Protein AF-A0A9P1FJ14-F1 (afdb_monomer_lite)

pLDDT: mean 71.26, std 22.8, range [22.22, 98.0]

Structure (mmCIF, N/CA/C/O backbone):
data_AF-A0A9P1FJ14-F1
#
_entry.id   AF-A0A9P1FJ14-F1
#
loop_
_atom_site.group_PDB
_atom_site.id
_atom_site.type_symbol
_atom_site.label_atom_id
_atom_site.label_alt_id
_atom_site.label_comp_id
_atom_site.label_asym_id
_atom_site.label_entity_id
_atom_site.label_seq_id
_atom_site.pdbx_PDB_ins_code
_atom_site.Cartn_x
_atom_site.Cartn_y
_atom_site.Cartn_z
_atom_site.occupancy
_atom_site.B_iso_or_equiv
_atom_site.auth_seq_id
_atom_site.auth_comp_id
_atom_site.auth_asym_id
_atom_site.auth_atom_id
_atom_site.pdbx_PDB_model_num
ATOM 1 N N . MET A 1 1 ? 38.490 -4.765 -17.822 1.00 54.06 1 MET A N 1
ATOM 2 C CA . MET A 1 1 ? 37.771 -3.515 -18.148 1.00 54.06 1 MET A CA 1
ATOM 3 C C . MET A 1 1 ? 37.723 -2.659 -16.904 1.00 54.06 1 MET A C 1
ATOM 5 O O . MET A 1 1 ? 37.524 -3.203 -15.826 1.00 54.06 1 MET A O 1
ATOM 9 N N . ASP A 1 2 ? 37.954 -1.362 -17.063 1.00 60.44 2 ASP A N 1
ATOM 10 C CA . ASP A 1 2 ? 37.861 -0.385 -15.982 1.00 60.44 2 ASP A CA 1
ATOM 11 C C . ASP A 1 2 ? 36.390 -0.276 -15.537 1.00 60.44 2 ASP A C 1
ATOM 13 O O . ASP A 1 2 ? 35.556 0.260 -16.272 1.00 60.44 2 ASP A O 1
ATOM 17 N N . LYS A 1 3 ? 36.041 -0.901 -14.400 1.00 61.97 3 LYS A N 1
ATOM 18 C CA . LYS A 1 3 ? 34.646 -1.061 -13.936 1.00 61.97 3 LYS A CA 1
ATOM 19 C C . LYS A 1 3 ? 33.966 0.291 -13.679 1.00 61.97 3 LYS A C 1
ATOM 21 O O . LYS A 1 3 ? 32.752 0.405 -13.834 1.00 61.97 3 LYS A O 1
ATOM 26 N N . GLU A 1 4 ? 34.743 1.335 -13.384 1.00 57.97 4 GLU A N 1
ATOM 27 C CA . GLU A 1 4 ? 34.231 2.681 -13.104 1.00 57.97 4 GLU A CA 1
ATOM 28 C C . GLU A 1 4 ? 33.705 3.414 -14.351 1.00 57.97 4 GLU A C 1
ATOM 30 O O . GLU A 1 4 ? 32.850 4.297 -14.240 1.00 57.97 4 GLU A O 1
ATOM 35 N N . ALA A 1 5 ? 34.132 3.013 -15.553 1.00 65.38 5 ALA A N 1
ATOM 36 C CA . ALA A 1 5 ? 33.754 3.681 -16.799 1.00 65.38 5 ALA A CA 1
ATOM 37 C C . ALA A 1 5 ? 32.438 3.170 -17.421 1.00 65.38 5 ALA A C 1
ATOM 39 O O . ALA A 1 5 ? 31.947 3.767 -18.381 1.00 65.38 5 ALA A O 1
ATOM 40 N N . GLY A 1 6 ? 31.849 2.084 -16.905 1.00 72.62 6 GLY A N 1
ATOM 41 C CA . GLY A 1 6 ? 30.822 1.320 -17.623 1.00 72.62 6 GLY A CA 1
ATOM 42 C C . GLY A 1 6 ? 29.562 2.104 -18.000 1.00 72.62 6 GLY A C 1
ATOM 43 O O . GLY A 1 6 ? 29.154 2.105 -19.160 1.00 72.62 6 GLY A O 1
ATOM 44 N N . ALA A 1 7 ? 28.974 2.852 -17.060 1.00 72.62 7 ALA A N 1
ATOM 45 C CA . ALA A 1 7 ? 27.770 3.651 -17.340 1.00 72.62 7 ALA A CA 1
ATOM 46 C C . ALA A 1 7 ? 28.057 4.761 -18.350 1.00 72.62 7 ALA A C 1
ATOM 48 O O . ALA A 1 7 ? 27.198 5.167 -19.125 1.00 72.62 7 ALA A O 1
ATOM 49 N N . ALA A 1 8 ? 29.285 5.257 -18.331 1.00 74.00 8 ALA A N 1
ATOM 50 C CA . ALA A 1 8 ? 29.679 6.376 -19.142 1.00 74.00 8 ALA A CA 1
ATOM 51 C C . ALA A 1 8 ? 30.173 5.953 -20.539 1.00 74.00 8 ALA A C 1
ATOM 53 O O . ALA A 1 8 ? 30.169 6.772 -21.450 1.00 74.00 8 ALA A O 1
ATOM 54 N N . LEU A 1 9 ? 30.475 4.667 -20.761 1.00 77.19 9 LEU A N 1
ATOM 55 C CA . LEU A 1 9 ? 30.624 4.098 -22.105 1.00 77.19 9 LEU A CA 1
ATOM 56 C C . LEU A 1 9 ? 29.300 4.088 -22.869 1.00 77.19 9 LEU A C 1
ATOM 58 O O . LEU A 1 9 ? 29.304 4.375 -24.064 1.00 77.19 9 LEU A O 1
ATOM 62 N N . LEU A 1 10 ? 28.166 3.879 -22.186 1.00 80.00 10 LEU A N 1
ATOM 63 C CA . LEU A 1 10 ? 26.845 4.057 -22.804 1.00 80.00 10 LEU A CA 1
ATOM 64 C C . LEU A 1 10 ? 26.676 5.463 -23.371 1.00 80.00 10 LEU A C 1
ATOM 66 O O . LEU A 1 10 ? 25.944 5.625 -24.342 1.00 80.00 10 LEU A O 1
ATOM 70 N N . LEU A 1 11 ? 27.397 6.452 -22.814 1.00 75.94 11 LEU A N 1
ATOM 71 C CA . LEU A 1 11 ? 27.371 7.828 -23.300 1.00 75.94 11 LEU A CA 1
ATOM 72 C C . LEU A 1 11 ? 27.997 8.023 -24.687 1.00 75.94 11 LEU A C 1
ATOM 74 O O . LEU A 1 11 ? 27.897 9.094 -25.277 1.00 75.94 11 LEU A O 1
ATOM 78 N N . THR A 1 12 ? 28.679 7.003 -25.197 1.00 78.44 12 THR A N 1
ATOM 79 C CA . THR A 1 12 ? 29.392 7.075 -26.472 1.00 78.44 12 THR A CA 1
ATOM 80 C C . THR A 1 12 ? 28.604 6.479 -27.635 1.00 78.44 12 THR A C 1
ATOM 82 O O . THR A 1 12 ? 29.040 6.639 -28.775 1.00 78.44 12 THR A O 1
ATOM 85 N N . ALA A 1 13 ? 27.460 5.842 -27.357 1.00 83.25 13 ALA A N 1
ATOM 86 C CA . ALA A 1 13 ? 26.622 5.204 -28.361 1.00 83.25 13 ALA A CA 1
ATOM 87 C C . ALA A 1 13 ? 26.043 6.219 -29.356 1.00 83.25 13 ALA A C 1
ATOM 89 O O . ALA A 1 13 ? 25.549 7.281 -28.973 1.00 83.25 13 ALA A O 1
ATOM 90 N N . THR A 1 14 ? 26.075 5.869 -30.637 1.00 79.94 14 THR A N 1
ATOM 91 C CA . THR A 1 14 ? 25.553 6.678 -31.749 1.00 79.94 14 THR A CA 1
ATOM 92 C C . THR A 1 14 ? 24.224 6.155 -32.288 1.00 79.94 14 THR A C 1
ATOM 94 O O . THR A 1 14 ? 23.465 6.905 -32.903 1.00 79.94 14 THR A O 1
ATOM 97 N N . SER A 1 15 ? 23.908 4.891 -32.006 1.00 84.44 15 SER A N 1
ATOM 98 C CA . SER A 1 15 ? 22.649 4.238 -32.353 1.00 84.44 15 SER A CA 1
ATOM 99 C C . SER A 1 15 ? 22.060 3.498 -31.151 1.00 84.44 15 SER A C 1
ATOM 101 O O . SER A 1 15 ? 22.728 3.270 -30.138 1.00 84.44 15 SER A O 1
ATOM 103 N N . LEU A 1 16 ? 20.786 3.117 -31.261 1.00 84.06 16 LEU A N 1
ATOM 104 C CA . LEU A 1 16 ? 20.124 2.317 -30.234 1.00 84.06 16 LEU A CA 1
ATOM 105 C C . LEU A 1 16 ? 20.723 0.904 -30.136 1.00 84.06 16 LEU A C 1
ATOM 107 O O . LEU A 1 16 ? 20.847 0.386 -29.029 1.00 84.06 16 LEU A O 1
ATOM 111 N N . ASP A 1 17 ? 21.146 0.320 -31.261 1.00 85.88 17 ASP A N 1
ATOM 112 C CA . ASP A 1 17 ? 21.812 -0.988 -31.291 1.00 85.88 17 ASP A CA 1
ATOM 113 C C . ASP A 1 17 ? 23.179 -0.936 -30.602 1.00 85.88 17 ASP A C 1
ATOM 115 O O . ASP A 1 17 ? 23.444 -1.736 -29.710 1.00 85.88 17 ASP A O 1
ATOM 119 N N . GLU A 1 18 ? 23.999 0.079 -30.898 1.00 87.81 18 GLU A N 1
ATOM 120 C CA . GLU A 1 18 ? 25.284 0.274 -30.212 1.00 87.81 18 GLU A CA 1
ATOM 121 C C . GLU A 1 18 ? 25.072 0.500 -28.705 1.00 87.81 18 GLU A C 1
ATOM 123 O O . GLU A 1 18 ? 25.799 -0.041 -27.872 1.00 87.81 18 GLU A O 1
ATOM 128 N N . CYS A 1 19 ? 24.037 1.260 -28.328 1.00 88.44 19 CYS A N 1
ATOM 129 C CA . CYS A 1 19 ? 23.684 1.478 -26.927 1.00 88.44 19 CYS A CA 1
ATOM 130 C C . CYS A 1 19 ? 23.280 0.169 -26.232 1.00 88.44 19 CYS A C 1
ATOM 132 O O . CYS A 1 19 ? 23.684 -0.073 -25.092 1.00 88.44 19 CYS A O 1
ATOM 134 N N . LYS A 1 20 ? 22.512 -0.685 -26.916 1.00 89.69 20 LYS A N 1
ATOM 135 C CA . LYS A 1 20 ? 22.083 -2.000 -26.427 1.00 89.69 20 LYS A CA 1
ATOM 136 C C . LYS A 1 20 ? 23.267 -2.952 -26.255 1.00 89.69 20 LYS A C 1
ATOM 138 O O . LYS A 1 20 ? 23.355 -3.609 -25.218 1.00 89.69 20 LYS A O 1
ATOM 143 N N . ASP A 1 21 ? 24.188 -2.987 -27.211 1.00 90.06 21 ASP A N 1
ATOM 144 C CA . ASP A 1 21 ? 25.384 -3.833 -27.151 1.00 90.06 21 ASP A CA 1
ATOM 145 C C . ASP A 1 21 ? 26.303 -3.411 -26.003 1.00 90.06 21 ASP A C 1
ATOM 147 O O . ASP A 1 21 ? 26.736 -4.240 -25.196 1.00 90.06 21 ASP A O 1
ATOM 151 N N . LEU A 1 22 ? 26.542 -2.103 -25.866 1.00 90.81 22 LEU A N 1
ATOM 152 C CA . LEU A 1 22 ? 27.295 -1.548 -24.745 1.00 90.81 22 LEU A CA 1
ATOM 153 C C . LEU A 1 22 ? 26.594 -1.831 -23.413 1.00 90.81 22 LEU A C 1
ATOM 155 O O . LEU A 1 22 ? 27.258 -2.201 -22.443 1.00 90.81 22 LEU A O 1
ATOM 159 N N . PHE A 1 23 ? 25.263 -1.722 -23.355 1.00 93.19 23 PHE A N 1
ATOM 160 C CA . PHE A 1 23 ? 24.495 -2.088 -22.166 1.00 93.19 23 PHE A CA 1
ATOM 161 C C . PHE A 1 23 ? 24.713 -3.548 -21.811 1.00 93.19 23 PHE A C 1
ATOM 163 O O . PHE A 1 23 ? 25.059 -3.835 -20.669 1.00 93.19 23 PHE A O 1
ATOM 170 N N . GLN A 1 24 ? 24.583 -4.459 -22.772 1.00 93.75 24 GLN A N 1
ATOM 171 C CA . GLN A 1 24 ? 24.757 -5.881 -22.524 1.00 93.75 24 GLN A CA 1
ATOM 172 C C . GLN A 1 24 ? 26.157 -6.194 -21.990 1.00 93.75 24 GLN A C 1
ATOM 174 O O . GLN A 1 24 ? 26.279 -6.885 -20.977 1.00 93.75 24 GLN A O 1
ATOM 179 N N . GLN A 1 25 ? 27.202 -5.642 -22.609 1.00 92.38 25 GLN A N 1
ATOM 180 C CA . GLN A 1 25 ? 28.585 -5.831 -22.164 1.00 92.38 25 GLN A CA 1
ATOM 181 C C . GLN A 1 25 ? 28.800 -5.322 -20.731 1.00 92.38 25 GLN A C 1
ATOM 183 O O . GLN A 1 25 ? 29.329 -6.048 -19.885 1.00 92.38 25 GLN A O 1
ATOM 188 N N . GLN A 1 26 ? 28.361 -4.096 -20.434 1.00 92.88 26 GLN A N 1
ATOM 189 C CA . GLN A 1 26 ? 28.590 -3.466 -19.130 1.00 92.88 26 GLN A CA 1
ATOM 190 C C . GLN A 1 26 ? 27.723 -4.073 -18.026 1.00 92.88 26 GLN A C 1
ATOM 192 O O . GLN A 1 26 ? 28.200 -4.303 -16.916 1.00 92.88 26 GLN A O 1
ATOM 197 N N . ALA A 1 27 ? 26.465 -4.385 -18.322 1.00 91.50 27 ALA A N 1
ATOM 198 C CA . ALA A 1 27 ? 25.549 -5.005 -17.377 1.00 91.50 27 ALA A CA 1
ATOM 199 C C . ALA A 1 27 ? 25.991 -6.437 -17.034 1.00 91.50 27 ALA A C 1
ATOM 201 O O . ALA A 1 27 ? 25.947 -6.810 -15.866 1.00 91.50 27 ALA A O 1
ATOM 202 N N . CYS A 1 28 ? 26.511 -7.214 -17.994 1.00 93.81 28 CYS A N 1
ATOM 203 C CA . CYS A 1 28 ? 27.106 -8.522 -17.692 1.00 93.81 28 CYS A CA 1
ATOM 204 C C . CYS A 1 28 ? 28.346 -8.393 -16.799 1.00 93.81 28 CYS A C 1
ATOM 206 O O . CYS A 1 28 ? 28.473 -9.128 -15.825 1.00 93.81 28 CYS A O 1
ATOM 208 N N . ALA A 1 29 ? 29.239 -7.443 -17.098 1.00 91.56 29 ALA A N 1
ATOM 209 C CA . ALA A 1 29 ? 30.481 -7.246 -16.347 1.00 91.56 29 ALA A CA 1
ATOM 210 C C . ALA A 1 29 ? 30.267 -6.715 -14.916 1.00 91.56 29 ALA A C 1
ATOM 212 O O . ALA A 1 29 ? 31.117 -6.921 -14.050 1.00 91.56 29 ALA A O 1
ATOM 213 N N . THR A 1 30 ? 29.153 -6.019 -14.670 1.00 90.62 30 THR A N 1
ATOM 214 C CA . THR A 1 30 ? 28.810 -5.413 -13.368 1.00 90.62 30 THR A CA 1
ATOM 215 C C . THR A 1 30 ? 27.768 -6.209 -12.581 1.00 90.62 30 THR A C 1
ATOM 217 O O . THR A 1 30 ? 27.446 -5.844 -11.452 1.00 90.62 30 THR A O 1
ATOM 220 N N . HIS A 1 31 ? 27.242 -7.304 -13.134 1.00 91.94 31 HIS A N 1
ATOM 221 C CA . HIS A 1 31 ? 26.274 -8.138 -12.431 1.00 91.94 31 HIS A CA 1
ATOM 222 C C . HIS A 1 31 ? 26.913 -8.811 -11.197 1.00 91.94 31 HIS A C 1
ATOM 224 O O . HIS A 1 31 ? 28.071 -9.238 -11.270 1.00 91.94 31 HIS A O 1
ATOM 230 N N . PRO A 1 32 ? 26.179 -8.984 -10.078 1.00 88.69 32 PRO A N 1
ATOM 231 C CA . PRO A 1 32 ? 26.709 -9.631 -8.874 1.00 88.69 32 PRO A CA 1
ATOM 232 C C . PRO A 1 32 ? 27.330 -11.015 -9.099 1.00 88.69 32 PRO A C 1
ATOM 234 O O . PRO A 1 32 ? 28.379 -11.319 -8.539 1.00 88.69 32 PRO A O 1
ATOM 237 N N . THR A 1 33 ? 26.750 -11.833 -9.980 1.00 87.31 33 THR A N 1
ATOM 238 C CA . THR A 1 33 ? 27.289 -13.171 -10.305 1.00 87.31 33 THR A CA 1
ATOM 239 C C . THR A 1 33 ? 28.608 -13.128 -11.089 1.00 87.31 33 THR A C 1
ATOM 241 O O . THR A 1 33 ? 29.298 -14.138 -11.167 1.00 87.31 33 THR A O 1
ATOM 244 N N . ALA A 1 34 ? 28.979 -11.974 -11.654 1.00 87.94 34 ALA A N 1
ATOM 245 C CA . ALA A 1 34 ? 30.259 -11.733 -12.322 1.00 87.94 34 ALA A CA 1
ATOM 246 C C . ALA A 1 34 ? 31.255 -10.957 -11.431 1.00 87.94 34 ALA A C 1
ATOM 248 O O . ALA A 1 34 ? 32.285 -10.477 -11.909 1.00 87.94 34 ALA A O 1
ATOM 249 N N . GLY A 1 35 ? 30.957 -10.803 -10.133 1.00 88.69 35 GLY A N 1
ATOM 250 C CA . GLY A 1 35 ? 31.804 -10.076 -9.183 1.00 88.69 35 GLY A CA 1
ATOM 251 C C . GLY A 1 35 ? 31.692 -8.549 -9.273 1.00 88.69 35 GLY A C 1
ATOM 252 O O . GLY A 1 35 ? 32.639 -7.843 -8.911 1.00 88.69 35 GLY A O 1
ATOM 253 N N . GLY A 1 36 ? 30.587 -8.023 -9.808 1.00 89.69 36 GLY A N 1
ATOM 254 C CA . GLY A 1 36 ? 30.193 -6.621 -9.638 1.00 89.69 36 GLY A CA 1
ATOM 255 C C . GLY A 1 36 ? 29.287 -6.418 -8.420 1.00 89.69 36 GLY A C 1
ATOM 256 O O . GLY A 1 36 ? 28.959 -7.358 -7.697 1.00 89.69 36 GLY A O 1
ATOM 257 N N . THR A 1 37 ? 28.869 -5.182 -8.176 1.00 87.56 37 THR A N 1
ATOM 258 C CA . THR A 1 37 ? 27.931 -4.832 -7.101 1.00 87.56 37 THR A CA 1
ATOM 259 C C . THR A 1 37 ? 26.535 -4.546 -7.652 1.00 87.56 37 THR A C 1
ATOM 261 O O . THR A 1 37 ? 26.361 -4.065 -8.773 1.00 87.56 37 THR A O 1
ATOM 264 N N . LEU A 1 38 ? 25.503 -4.761 -6.830 1.00 84.00 38 LEU A N 1
ATOM 265 C CA . LEU A 1 38 ? 24.125 -4.409 -7.194 1.00 84.00 38 LEU A CA 1
ATOM 266 C C . LEU A 1 38 ? 23.977 -2.909 -7.515 1.00 84.00 38 LEU A C 1
ATOM 268 O O . LEU A 1 38 ? 23.179 -2.525 -8.368 1.00 84.00 38 LEU A O 1
ATOM 272 N N . GLN A 1 39 ? 24.759 -2.055 -6.849 1.00 84.00 39 GLN A N 1
ATOM 273 C CA . GLN A 1 39 ? 24.765 -0.615 -7.090 1.00 84.00 39 GLN A CA 1
ATOM 274 C C . GLN A 1 39 ? 25.317 -0.265 -8.479 1.00 84.00 39 GLN A C 1
ATOM 276 O O . GLN A 1 39 ? 24.713 0.554 -9.175 1.00 84.00 39 GLN A O 1
ATOM 281 N N . GLU A 1 40 ? 26.426 -0.883 -8.896 1.00 84.31 40 GLU A N 1
ATOM 282 C CA . GLU A 1 40 ? 26.988 -0.703 -10.240 1.00 84.31 40 GLU A CA 1
ATOM 283 C C . GLU A 1 40 ? 26.003 -1.180 -11.307 1.00 84.31 40 GLU A C 1
ATOM 285 O O . GLU A 1 40 ? 25.689 -0.428 -12.229 1.00 84.31 40 GLU A O 1
ATOM 290 N N . PHE A 1 41 ? 25.437 -2.376 -11.132 1.00 87.38 41 PHE A N 1
ATOM 291 C CA . PHE A 1 41 ? 24.450 -2.932 -12.052 1.00 87.38 41 PHE A CA 1
ATOM 292 C C . PHE A 1 41 ? 23.224 -2.015 -12.218 1.00 87.38 41 PHE A C 1
ATOM 294 O O . PHE A 1 41 ? 22.830 -1.666 -13.334 1.00 87.38 41 PHE A O 1
ATOM 301 N N . ASN A 1 42 ? 22.649 -1.553 -11.102 1.00 84.12 42 ASN A N 1
ATOM 302 C CA . ASN A 1 42 ? 21.503 -0.642 -11.112 1.00 84.12 42 ASN A CA 1
ATOM 303 C C . ASN A 1 42 ? 21.834 0.711 -11.747 1.00 84.12 42 ASN A C 1
ATOM 305 O O . ASN A 1 42 ? 20.972 1.322 -12.379 1.00 84.12 42 ASN A O 1
ATOM 309 N N . MET A 1 43 ? 23.068 1.193 -11.603 1.00 83.06 43 MET A N 1
ATOM 310 C CA . MET A 1 43 ? 23.512 2.407 -12.276 1.00 83.06 43 MET A CA 1
ATOM 311 C C . MET A 1 43 ? 23.518 2.227 -13.799 1.00 83.06 43 MET A C 1
ATOM 313 O O . MET A 1 43 ? 22.920 3.055 -14.483 1.00 83.06 43 MET A O 1
ATOM 317 N N . ILE A 1 44 ? 24.117 1.148 -14.324 1.00 86.81 44 ILE A N 1
ATOM 318 C CA . ILE A 1 44 ? 24.113 0.834 -15.768 1.00 86.81 44 ILE A CA 1
ATOM 319 C C . ILE A 1 44 ? 22.681 0.801 -16.308 1.00 86.81 44 ILE A C 1
ATOM 321 O O . ILE A 1 44 ? 22.364 1.419 -17.324 1.00 86.81 44 ILE A O 1
ATOM 325 N N . LEU A 1 45 ? 21.803 0.113 -15.587 1.00 87.12 45 LEU A N 1
ATOM 326 C CA . LEU A 1 45 ? 20.404 -0.080 -15.940 1.00 87.12 45 LEU A CA 1
ATOM 327 C C . LEU A 1 45 ? 19.601 1.230 -15.938 1.00 87.12 45 LEU A C 1
ATOM 329 O O . LEU A 1 45 ? 18.831 1.481 -16.867 1.00 87.12 45 LEU A O 1
ATOM 333 N N . ASN A 1 46 ? 19.809 2.097 -14.945 1.00 84.06 46 ASN A N 1
ATOM 334 C CA . ASN A 1 46 ? 19.167 3.411 -14.901 1.00 84.06 46 ASN A CA 1
ATOM 335 C C . ASN A 1 46 ? 19.680 4.328 -16.016 1.00 84.06 46 ASN A C 1
ATOM 337 O O . ASN A 1 46 ? 18.872 4.981 -16.677 1.00 84.06 46 ASN A O 1
ATOM 341 N N . THR A 1 47 ? 20.994 4.346 -16.264 1.00 84.00 47 THR A N 1
ATOM 342 C CA . THR A 1 47 ? 21.582 5.114 -17.367 1.00 84.00 47 THR A CA 1
ATOM 343 C C . THR A 1 47 ? 21.007 4.652 -18.701 1.00 84.00 47 THR A C 1
ATOM 345 O O . THR A 1 47 ? 20.466 5.473 -19.436 1.00 84.00 47 THR A O 1
ATOM 348 N N . PHE A 1 48 ? 21.017 3.349 -18.984 1.00 89.94 48 PHE A N 1
ATOM 349 C CA . PHE A 1 48 ? 20.464 2.797 -20.221 1.00 89.94 48 PHE A CA 1
ATOM 350 C C . PHE A 1 48 ? 18.972 3.118 -20.401 1.00 89.94 48 PHE A C 1
ATOM 352 O O . PHE A 1 48 ? 18.559 3.561 -21.472 1.00 89.94 48 PHE A O 1
ATOM 359 N N . SER A 1 49 ? 18.168 2.985 -19.341 1.00 87.25 49 SER A N 1
ATOM 360 C CA . SER A 1 49 ? 16.746 3.358 -19.351 1.00 87.25 49 SER A CA 1
ATOM 361 C C . SER A 1 49 ? 16.532 4.837 -19.693 1.00 87.25 49 SER A C 1
ATOM 363 O O . SER A 1 49 ? 15.644 5.166 -20.481 1.00 87.25 49 SER A O 1
ATOM 365 N N . SER A 1 50 ? 17.338 5.744 -19.137 1.00 82.25 50 SER A N 1
ATOM 366 C CA . SER A 1 50 ? 17.265 7.174 -19.468 1.00 82.25 50 SER A CA 1
ATOM 367 C C . SER A 1 50 ? 17.588 7.446 -20.939 1.00 82.25 50 SER A C 1
ATOM 369 O O . SER A 1 50 ? 16.875 8.219 -21.577 1.00 82.25 50 SER A O 1
ATOM 371 N N . LEU A 1 51 ? 18.591 6.764 -21.499 1.00 83.38 51 LEU A N 1
ATOM 372 C CA . LEU A 1 51 ? 18.963 6.900 -22.912 1.00 83.38 51 LEU A CA 1
ATOM 373 C C . LEU A 1 51 ? 17.886 6.386 -23.855 1.00 83.38 51 LEU A C 1
ATOM 375 O O . LEU A 1 51 ? 17.544 7.065 -24.823 1.00 83.38 51 LEU A O 1
ATOM 379 N N . CYS A 1 52 ? 17.293 5.237 -23.535 1.00 85.75 52 CYS A N 1
ATOM 380 C CA . CYS A 1 52 ? 16.183 4.691 -24.306 1.00 85.75 52 CYS A CA 1
ATOM 381 C C . CYS A 1 52 ? 14.981 5.646 -24.307 1.00 85.75 52 CYS A C 1
ATOM 383 O O . CYS A 1 52 ? 14.351 5.831 -25.346 1.00 85.75 52 CYS A O 1
ATOM 385 N N . ASN A 1 53 ? 14.677 6.297 -23.175 1.00 82.56 53 ASN A N 1
ATOM 386 C CA . ASN A 1 53 ? 13.595 7.284 -23.109 1.00 82.56 53 ASN A CA 1
ATOM 387 C C . ASN A 1 53 ? 13.879 8.501 -23.999 1.00 82.56 53 ASN A C 1
ATOM 389 O O . ASN A 1 53 ? 12.992 8.906 -24.744 1.00 82.56 53 ASN A O 1
ATOM 393 N N . GLY A 1 54 ? 15.100 9.045 -23.957 1.00 77.56 54 GLY A N 1
ATOM 394 C CA . GLY A 1 54 ? 15.497 10.167 -24.815 1.00 77.56 54 GLY A CA 1
ATOM 395 C C . GLY A 1 54 ? 15.431 9.819 -26.304 1.00 77.56 54 GLY A C 1
ATOM 396 O O . GLY A 1 54 ? 14.884 10.588 -27.096 1.00 77.56 54 GLY A O 1
ATOM 397 N N . PHE A 1 55 ? 15.903 8.622 -26.673 1.00 81.38 55 PHE A N 1
ATOM 398 C CA . PHE A 1 55 ? 15.802 8.107 -28.040 1.00 81.38 55 PHE A CA 1
ATOM 399 C C . PHE A 1 55 ? 14.348 8.004 -28.505 1.00 81.38 55 PHE A C 1
ATOM 401 O O . PHE A 1 55 ? 13.997 8.499 -29.576 1.00 81.38 55 PHE A O 1
ATOM 408 N N . ALA A 1 56 ? 13.499 7.399 -27.676 1.00 80.69 56 ALA A N 1
ATOM 409 C CA . ALA A 1 56 ? 12.099 7.173 -27.991 1.00 80.69 56 ALA A CA 1
ATOM 410 C C . ALA A 1 56 ? 11.326 8.481 -28.230 1.00 80.69 56 ALA A C 1
ATOM 412 O O . ALA A 1 56 ? 10.472 8.522 -29.109 1.00 80.69 56 ALA A O 1
ATOM 413 N N . THR A 1 57 ? 11.628 9.549 -27.484 1.00 76.31 57 THR A N 1
ATOM 414 C CA . THR A 1 57 ? 10.943 10.846 -27.624 1.00 76.31 57 THR A CA 1
ATOM 415 C C . THR A 1 57 ? 11.438 11.695 -28.791 1.00 76.31 57 THR A C 1
ATOM 417 O O . THR A 1 57 ? 10.678 12.499 -29.317 1.00 76.31 57 THR A O 1
ATOM 420 N N . ALA A 1 58 ? 12.705 11.562 -29.186 1.00 75.88 58 ALA A N 1
ATOM 421 C CA . ALA A 1 58 ? 13.333 12.475 -30.146 1.00 75.88 58 ALA A CA 1
ATOM 422 C C . ALA A 1 58 ? 13.630 11.841 -31.514 1.00 75.88 58 ALA A C 1
ATOM 424 O O . ALA A 1 58 ? 14.070 12.536 -32.431 1.00 75.88 58 ALA A O 1
ATOM 425 N N . GLY A 1 59 ? 13.478 10.517 -31.643 1.00 69.75 59 GLY A N 1
ATOM 426 C CA . GLY A 1 59 ? 13.895 9.756 -32.828 1.00 69.75 59 GLY A CA 1
ATOM 427 C C . GLY A 1 59 ? 15.412 9.763 -33.073 1.00 69.75 59 GLY A C 1
ATOM 428 O O . GLY A 1 59 ? 15.878 9.306 -34.114 1.00 69.75 59 GLY A O 1
ATOM 429 N N . LYS A 1 60 ? 16.189 10.313 -32.134 1.00 68.50 60 LYS A N 1
ATOM 430 C CA . LYS A 1 60 ? 17.655 10.403 -32.115 1.00 68.50 60 LYS A CA 1
ATOM 431 C C . LYS A 1 60 ? 18.115 10.271 -30.669 1.00 68.50 60 LYS A C 1
ATOM 433 O O . LYS A 1 60 ? 17.358 10.611 -29.764 1.00 68.50 60 LYS A O 1
ATOM 438 N N . LEU A 1 61 ? 19.351 9.821 -30.434 1.00 61.06 61 LEU A N 1
ATOM 439 C CA . LEU A 1 61 ? 19.921 9.790 -29.083 1.00 61.06 61 LEU A CA 1
ATOM 440 C C . LEU A 1 61 ? 19.977 11.218 -28.514 1.00 61.06 61 LEU A C 1
ATOM 442 O O . LEU A 1 61 ? 20.851 12.012 -28.862 1.00 61.06 61 LEU A O 1
ATOM 446 N N . GLN A 1 62 ? 19.009 11.549 -27.661 1.00 63.38 62 GLN A N 1
ATOM 447 C CA . GLN A 1 62 ? 18.958 12.808 -26.933 1.00 63.38 62 GLN A CA 1
ATOM 448 C C . GLN A 1 62 ? 19.288 12.531 -25.469 1.00 63.38 62 GLN A C 1
ATOM 450 O O . GLN A 1 62 ? 18.575 11.814 -24.773 1.00 63.38 62 GLN A O 1
ATOM 455 N N . TRP A 1 63 ? 20.413 13.082 -25.022 1.00 59.59 63 TRP A N 1
ATOM 456 C CA . TRP A 1 63 ? 20.979 12.853 -23.691 1.00 59.59 63 TRP A CA 1
ATOM 457 C C . TRP A 1 63 ? 20.199 13.553 -22.578 1.00 59.59 63 TRP A C 1
ATOM 459 O O . TRP A 1 63 ? 20.274 13.147 -21.420 1.00 59.59 63 TRP A O 1
ATOM 469 N N . LEU A 1 64 ? 19.495 14.631 -22.923 1.00 55.31 64 LEU A N 1
ATOM 470 C CA . LEU A 1 64 ? 19.003 15.617 -21.975 1.00 55.31 64 LEU A CA 1
ATOM 471 C C . LEU A 1 64 ? 17.582 16.048 -22.376 1.00 55.31 64 LEU A C 1
ATOM 473 O O . LEU A 1 64 ? 17.419 16.672 -23.426 1.00 55.31 64 LEU A O 1
ATOM 477 N N . PRO A 1 65 ? 16.535 15.750 -21.582 1.00 54.19 65 PRO A N 1
ATOM 478 C CA . PRO A 1 65 ? 15.314 16.549 -21.651 1.00 54.19 65 PRO A CA 1
ATOM 479 C C . PRO A 1 65 ? 15.651 18.019 -21.340 1.00 54.19 65 PRO A C 1
ATOM 481 O O . PRO A 1 65 ? 16.612 18.286 -20.625 1.00 54.19 65 PRO A O 1
ATOM 484 N N . ASP A 1 66 ? 14.845 18.982 -21.799 1.00 57.47 66 ASP A N 1
ATOM 485 C CA . ASP A 1 66 ? 15.079 20.435 -21.615 1.00 57.47 66 ASP A CA 1
ATOM 486 C C . ASP A 1 66 ? 15.202 20.921 -20.146 1.00 57.47 66 ASP A C 1
ATOM 488 O O . ASP A 1 66 ? 15.399 22.108 -19.893 1.00 57.47 66 ASP A O 1
ATOM 492 N N . ALA A 1 67 ? 15.104 20.028 -19.160 1.00 58.06 67 ALA A N 1
ATOM 493 C CA . ALA A 1 67 ? 15.235 20.327 -17.741 1.00 58.06 67 ALA A CA 1
ATOM 494 C C . ALA A 1 67 ? 16.708 20.399 -17.289 1.00 58.06 67 ALA A C 1
ATOM 496 O O . ALA A 1 67 ? 17.480 19.468 -17.524 1.00 58.06 67 ALA A O 1
ATOM 497 N N . GLU A 1 68 ? 17.077 21.444 -16.535 1.00 62.84 68 GLU A N 1
ATOM 498 C CA . GLU A 1 68 ? 18.427 21.636 -15.963 1.00 62.84 68 GLU A CA 1
ATOM 499 C C . GLU A 1 68 ? 18.917 20.461 -15.090 1.00 62.84 68 GLU A C 1
ATOM 501 O O . GLU A 1 68 ? 20.123 20.219 -14.993 1.00 62.84 68 GLU A O 1
ATOM 506 N N . SER A 1 69 ? 18.002 19.683 -14.498 1.00 54.22 69 SER A N 1
ATOM 507 C CA . SER A 1 69 ? 18.336 18.491 -13.706 1.00 54.22 69 SER A CA 1
ATOM 508 C C . SER A 1 69 ? 19.107 17.445 -14.515 1.00 54.22 69 SER A C 1
ATOM 510 O O . SER A 1 69 ? 20.007 16.794 -13.989 1.00 54.22 69 SER A O 1
ATOM 512 N N . SER A 1 70 ? 18.818 17.337 -15.812 1.00 67.38 70 SER A N 1
ATOM 513 C CA . SER A 1 70 ? 19.447 16.354 -16.692 1.00 67.38 70 SER A CA 1
ATOM 514 C C . SER A 1 70 ? 20.937 16.644 -16.928 1.00 67.38 70 SER A C 1
ATOM 516 O O . SER A 1 70 ? 21.753 15.723 -16.985 1.00 67.38 70 SER A O 1
ATOM 518 N N . VAL A 1 71 ? 21.330 17.924 -16.986 1.00 75.81 71 VAL A N 1
ATOM 519 C CA . VAL A 1 71 ? 22.726 18.333 -17.237 1.00 75.81 71 VAL A CA 1
ATOM 520 C C . VAL A 1 71 ? 23.614 17.994 -16.041 1.00 75.81 71 VAL A C 1
ATOM 522 O O . VAL A 1 71 ? 24.774 17.615 -16.208 1.00 75.81 71 VAL A O 1
ATOM 525 N N . THR A 1 72 ? 23.068 18.081 -14.827 1.00 76.00 72 THR A N 1
ATOM 526 C CA . THR A 1 72 ? 23.790 17.707 -13.604 1.00 76.00 72 THR A CA 1
ATOM 527 C C . THR A 1 72 ? 24.043 16.200 -13.542 1.00 76.00 72 THR A C 1
ATOM 529 O O . THR A 1 72 ? 25.151 15.791 -13.189 1.00 76.00 72 THR A O 1
ATOM 532 N N . ASP A 1 73 ? 23.077 15.382 -13.960 1.00 69.75 73 ASP A N 1
ATOM 533 C CA . ASP A 1 73 ? 23.244 13.927 -14.036 1.00 69.75 73 ASP A CA 1
ATOM 534 C C . ASP A 1 73 ? 24.288 13.537 -15.095 1.00 69.75 73 ASP A C 1
ATOM 536 O O . ASP A 1 73 ? 25.174 12.719 -14.830 1.00 69.75 73 ASP A O 1
ATOM 540 N N . LEU A 1 74 ? 24.271 14.191 -16.263 1.00 77.38 74 LEU A N 1
ATOM 541 C CA . LEU A 1 74 ? 25.291 14.000 -17.298 1.00 77.38 74 LEU A CA 1
ATOM 542 C C . LEU A 1 74 ? 26.690 14.396 -16.804 1.00 77.38 74 LEU A C 1
ATOM 544 O O . LEU A 1 74 ? 27.646 13.652 -17.016 1.00 77.38 74 LEU A O 1
ATOM 548 N N . GLN A 1 75 ? 26.831 15.521 -16.095 1.00 82.75 75 GLN A N 1
ATOM 549 C CA . GLN A 1 75 ? 28.102 15.910 -15.467 1.00 82.75 75 GLN A CA 1
ATOM 550 C C . GLN A 1 75 ? 28.583 14.862 -14.460 1.00 82.75 75 GLN A C 1
ATOM 552 O O . GLN A 1 75 ? 29.771 14.533 -14.439 1.00 82.75 75 GLN A O 1
ATOM 557 N N . ALA A 1 76 ? 27.682 14.337 -13.628 1.00 78.25 76 ALA A N 1
ATOM 558 C CA . ALA A 1 76 ? 28.012 13.311 -12.646 1.00 78.25 76 ALA A CA 1
ATOM 559 C C . ALA A 1 76 ? 28.496 12.015 -13.315 1.00 78.25 76 ALA A C 1
ATOM 561 O O . ALA A 1 76 ? 29.445 11.403 -12.825 1.00 78.25 76 ALA A O 1
ATOM 562 N N . LEU A 1 77 ? 27.902 11.628 -14.448 1.00 73.38 77 LEU A N 1
ATOM 563 C CA . LEU A 1 77 ? 28.341 10.476 -15.240 1.00 73.38 77 LEU A CA 1
ATOM 564 C C . LEU A 1 77 ? 29.684 10.739 -15.940 1.00 73.38 77 LEU A C 1
ATOM 566 O O . LEU A 1 77 ? 30.596 9.921 -15.843 1.00 73.38 77 LEU A O 1
ATOM 570 N N . LEU A 1 78 ? 29.857 11.901 -16.575 1.00 81.12 78 LEU A N 1
ATOM 571 C CA . LEU A 1 78 ? 31.100 12.275 -17.262 1.00 81.12 78 LEU A CA 1
ATOM 572 C C . LEU A 1 78 ? 32.296 12.373 -16.306 1.00 81.12 78 LEU A C 1
ATOM 574 O O . LEU A 1 78 ? 33.419 12.033 -16.686 1.00 81.12 78 LEU A O 1
ATOM 578 N N . ARG A 1 79 ? 32.083 12.798 -15.055 1.00 83.69 79 ARG A N 1
ATOM 579 C CA . ARG A 1 79 ? 33.136 12.853 -14.025 1.00 83.69 79 ARG A CA 1
ATOM 580 C C . ARG A 1 79 ? 33.717 11.482 -13.671 1.00 83.69 79 ARG A C 1
ATOM 582 O O . ARG A 1 79 ? 34.855 11.440 -13.219 1.00 83.69 79 ARG A O 1
ATOM 589 N N . ARG A 1 80 ? 32.987 10.394 -13.928 1.00 73.88 80 ARG A N 1
ATOM 590 C CA . ARG A 1 80 ? 33.450 9.015 -13.699 1.00 73.88 80 ARG A CA 1
ATOM 591 C C . ARG A 1 80 ? 34.332 8.477 -14.826 1.00 73.88 80 ARG A C 1
ATOM 593 O O . ARG A 1 80 ? 34.983 7.460 -14.657 1.00 73.88 80 ARG A O 1
ATOM 600 N N . LEU A 1 81 ? 34.378 9.156 -15.975 1.00 70.69 81 LEU A N 1
ATOM 601 C CA . LEU A 1 81 ? 35.289 8.799 -17.061 1.00 70.69 81 LEU A CA 1
ATOM 602 C C . LEU A 1 81 ? 36.696 9.332 -16.803 1.00 70.69 81 LEU A C 1
ATOM 604 O O . LEU A 1 81 ? 36.863 10.465 -16.328 1.00 70.69 81 LEU A O 1
ATOM 608 N N . SER A 1 82 ? 37.694 8.558 -17.243 1.00 78.12 82 SER A N 1
ATOM 609 C CA . SER A 1 82 ? 39.064 9.047 -17.397 1.00 78.12 82 SER A CA 1
ATOM 610 C C . SER A 1 82 ? 39.088 10.293 -18.296 1.00 78.12 82 SER A C 1
ATOM 612 O O . SER A 1 82 ? 38.224 10.437 -19.167 1.00 78.12 82 SER A O 1
ATOM 614 N N . PRO A 1 83 ? 40.056 11.213 -18.136 1.00 82.06 83 PRO A N 1
ATOM 615 C CA . PRO A 1 83 ? 40.077 12.459 -18.904 1.00 82.06 83 PRO A CA 1
ATOM 616 C C . PRO A 1 83 ? 39.992 12.263 -20.425 1.00 82.06 83 PRO A C 1
ATOM 618 O O . PRO A 1 83 ? 39.291 13.023 -21.091 1.00 82.06 83 PRO A O 1
ATOM 621 N N . LEU A 1 84 ? 40.647 11.228 -20.968 1.00 80.38 84 LEU A N 1
ATOM 622 C CA . LEU A 1 84 ? 40.593 10.895 -22.395 1.00 80.38 84 LEU A CA 1
ATOM 623 C C . LEU A 1 84 ? 39.179 10.464 -22.815 1.00 80.38 84 LEU A C 1
ATOM 625 O O . LEU A 1 84 ? 38.596 11.057 -23.719 1.00 80.38 84 LEU A O 1
ATOM 629 N N . ARG A 1 85 ? 38.585 9.501 -22.099 1.00 74.69 85 ARG A N 1
ATOM 630 C CA . ARG A 1 85 ? 37.230 8.998 -22.378 1.00 74.69 85 ARG A CA 1
ATOM 631 C C . ARG A 1 85 ? 36.160 10.061 -22.176 1.00 74.69 85 ARG A C 1
ATOM 633 O O . ARG A 1 85 ? 35.201 10.122 -22.936 1.00 74.69 85 ARG A O 1
ATOM 640 N N . ARG A 1 86 ? 36.338 10.936 -21.186 1.00 83.56 86 ARG A N 1
ATOM 641 C CA . ARG A 1 86 ? 35.462 12.086 -20.950 1.00 83.56 86 ARG A CA 1
ATOM 642 C C . ARG A 1 86 ? 35.472 13.032 -22.145 1.00 83.56 86 ARG A C 1
ATOM 644 O O . ARG A 1 86 ? 34.407 13.467 -22.566 1.00 83.56 86 ARG A O 1
ATOM 651 N N . ARG A 1 87 ? 36.653 13.341 -22.695 1.00 82.06 87 ARG A N 1
ATOM 652 C CA . ARG A 1 87 ? 36.779 14.181 -23.898 1.00 82.06 87 ARG A CA 1
ATOM 653 C C . ARG A 1 87 ? 36.122 13.522 -25.104 1.00 82.06 87 ARG A C 1
ATOM 655 O O . ARG A 1 87 ? 35.360 14.196 -25.783 1.00 82.06 87 ARG A O 1
ATOM 662 N N . GLU A 1 88 ? 36.356 12.230 -25.327 1.00 79.56 88 GLU A N 1
ATOM 663 C CA . GLU A 1 88 ? 35.695 11.474 -26.402 1.00 79.56 88 GLU A CA 1
ATOM 664 C C . GLU A 1 88 ? 34.166 11.507 -26.262 1.00 79.56 88 GLU A C 1
ATOM 666 O O . GLU A 1 88 ? 33.468 11.832 -27.220 1.00 79.56 88 GLU A O 1
ATOM 671 N N . ALA A 1 89 ? 33.639 11.237 -25.062 1.00 78.50 89 ALA A N 1
ATOM 672 C CA . ALA A 1 89 ? 32.204 11.277 -24.789 1.00 78.50 89 ALA A CA 1
ATOM 673 C C . ALA A 1 89 ? 31.620 12.679 -25.031 1.00 78.50 89 ALA A C 1
ATOM 675 O O . ALA A 1 89 ? 30.604 12.808 -25.707 1.00 78.50 89 ALA A O 1
ATOM 676 N N . ILE A 1 90 ? 32.291 13.738 -24.560 1.00 85.31 90 ILE A N 1
ATOM 677 C CA . ILE A 1 90 ? 31.874 15.128 -24.801 1.00 85.31 90 ILE A CA 1
ATOM 678 C C . ILE A 1 90 ? 31.917 15.468 -26.297 1.00 85.31 90 ILE A C 1
ATOM 680 O O . ILE A 1 90 ? 30.985 16.091 -26.797 1.00 85.31 90 ILE A O 1
ATOM 684 N N . GLN A 1 91 ? 32.953 15.055 -27.031 1.00 85.19 91 GLN A N 1
ATOM 685 C CA . GLN A 1 91 ? 33.077 15.316 -28.472 1.00 85.19 91 GLN A CA 1
ATOM 686 C C . GLN A 1 91 ? 31.963 14.653 -29.289 1.00 85.19 91 GLN A C 1
ATOM 688 O O . GLN A 1 91 ? 31.529 15.223 -30.292 1.00 85.19 91 GLN A O 1
ATOM 693 N N . ARG A 1 92 ? 31.476 13.489 -28.843 1.00 76.94 92 ARG A N 1
ATOM 694 C CA . ARG A 1 92 ? 30.352 12.773 -29.463 1.00 76.94 92 ARG A CA 1
ATOM 695 C C . ARG A 1 92 ? 28.985 13.394 -29.161 1.00 76.94 92 ARG A C 1
ATOM 697 O O . ARG A 1 92 ? 28.038 13.126 -29.897 1.00 76.94 92 ARG A O 1
ATOM 704 N N . LEU A 1 93 ? 28.858 14.240 -28.133 1.00 77.44 93 LEU A N 1
ATOM 705 C CA . LEU A 1 93 ? 27.602 14.946 -27.870 1.00 77.44 93 LEU A CA 1
ATOM 706 C C . LEU A 1 93 ? 27.259 15.889 -29.043 1.00 77.44 93 LEU A C 1
ATOM 708 O O . LEU A 1 93 ? 28.154 16.551 -29.594 1.00 77.44 93 LEU A O 1
ATOM 712 N N . PRO A 1 94 ? 25.968 16.031 -29.404 1.00 78.88 94 PRO A N 1
ATOM 713 C CA . PRO A 1 94 ? 25.527 17.079 -30.317 1.00 78.88 94 PRO A CA 1
ATOM 714 C C . PRO A 1 94 ? 26.015 18.455 -29.846 1.00 78.88 94 PRO A C 1
ATOM 716 O O . PRO A 1 94 ? 26.056 18.724 -28.645 1.00 78.88 94 PRO A O 1
ATOM 719 N N . LEU A 1 95 ? 26.366 19.342 -30.785 1.00 82.62 95 LEU A N 1
ATOM 720 C CA . LEU A 1 95 ? 26.942 20.661 -30.475 1.00 82.62 95 LEU A CA 1
ATOM 721 C C . LEU A 1 95 ? 26.087 21.456 -29.470 1.00 82.62 95 LEU A C 1
ATOM 723 O O . LEU A 1 95 ? 26.613 22.072 -28.547 1.00 82.62 95 LEU A O 1
ATOM 727 N N . GLN A 1 96 ? 24.762 21.380 -29.604 1.00 81.38 96 GLN A N 1
ATOM 728 C CA . GLN A 1 96 ? 23.818 22.028 -28.694 1.00 81.38 96 GLN A CA 1
ATOM 729 C C . GLN A 1 96 ? 23.930 21.513 -27.248 1.00 81.38 96 GLN A C 1
ATOM 731 O O . GLN A 1 96 ? 23.907 22.313 -26.312 1.00 81.38 96 GLN A O 1
ATOM 736 N N . GLU A 1 97 ? 24.096 20.203 -27.055 1.00 80.44 97 GLU A N 1
ATOM 737 C CA . GLU A 1 97 ? 24.235 19.603 -25.723 1.00 80.44 97 GLU A CA 1
ATOM 738 C C . GLU A 1 97 ? 25.611 19.878 -25.114 1.00 80.44 97 GLU A C 1
ATOM 740 O O . GLU A 1 97 ? 25.711 20.114 -23.909 1.00 80.44 97 GLU A O 1
ATOM 745 N N . ARG A 1 98 ? 26.666 19.958 -25.939 1.00 88.12 98 ARG A N 1
ATOM 746 C CA . ARG A 1 98 ? 27.982 20.445 -25.489 1.00 88.12 98 ARG A CA 1
ATOM 747 C C . ARG A 1 98 ? 27.891 21.861 -24.944 1.00 88.12 98 ARG A C 1
ATOM 749 O O . ARG A 1 98 ? 28.319 22.095 -23.820 1.00 88.12 98 ARG A O 1
ATOM 756 N N . HIS A 1 99 ? 27.257 22.773 -25.680 1.00 88.50 99 HIS A N 1
ATOM 757 C CA . HIS A 1 99 ? 27.078 24.150 -25.218 1.00 88.50 99 HIS A CA 1
ATOM 758 C C . HIS A 1 99 ? 26.251 24.226 -23.925 1.00 88.50 99 HIS A C 1
ATOM 760 O O . HIS A 1 99 ? 26.553 25.033 -23.048 1.00 88.50 99 HIS A O 1
ATOM 766 N N . ARG A 1 100 ? 25.213 23.391 -23.770 1.00 84.56 100 ARG A N 1
ATOM 767 C CA . ARG A 1 100 ? 24.431 23.306 -22.520 1.00 84.56 100 ARG A CA 1
ATOM 768 C C . ARG A 1 100 ? 25.288 22.828 -21.348 1.00 84.56 100 ARG A C 1
ATOM 770 O O . ARG A 1 100 ? 25.272 23.446 -20.282 1.00 84.56 100 ARG A O 1
ATOM 777 N N . LEU A 1 101 ? 26.064 21.768 -21.560 1.00 86.81 101 LEU A N 1
ATOM 778 C CA . LEU A 1 101 ? 26.989 21.219 -20.576 1.00 86.81 101 LEU A CA 1
ATOM 779 C C . LEU A 1 101 ? 28.059 22.244 -20.170 1.00 86.81 101 LEU A C 1
ATOM 781 O O . LEU A 1 101 ? 28.285 22.443 -18.977 1.00 86.81 101 LEU A O 1
ATOM 785 N N . GLU A 1 102 ? 28.669 22.923 -21.142 1.00 89.06 102 GLU A N 1
ATOM 786 C CA . GLU A 1 102 ? 29.661 23.985 -20.939 1.00 89.06 102 GLU A CA 1
ATOM 787 C C . GLU A 1 102 ? 29.083 25.149 -20.137 1.00 89.06 102 GLU A C 1
ATOM 789 O O . GLU A 1 102 ? 29.650 25.518 -19.110 1.00 89.06 102 GLU A O 1
ATOM 794 N N . ARG A 1 103 ? 27.910 25.673 -20.520 1.00 88.38 103 ARG A N 1
ATOM 795 C CA . ARG A 1 103 ? 27.230 26.742 -19.766 1.00 88.38 103 ARG A CA 1
ATOM 796 C C . ARG A 1 103 ? 26.964 26.341 -18.318 1.00 88.38 103 ARG A C 1
ATOM 798 O O . ARG A 1 103 ? 27.170 27.149 -17.417 1.00 88.38 103 ARG A O 1
ATOM 805 N N . SER A 1 104 ? 26.535 25.103 -18.077 1.00 87.31 104 SER A N 1
ATOM 806 C CA . SER A 1 104 ? 26.312 24.599 -16.718 1.00 87.31 104 SER A CA 1
ATOM 807 C C . SER A 1 104 ? 27.613 24.480 -15.914 1.00 87.31 104 SER A C 1
ATOM 809 O O . SER A 1 104 ? 27.632 24.820 -14.731 1.00 87.31 104 SER A O 1
ATOM 811 N N . MET A 1 105 ? 28.710 24.034 -16.537 1.00 83.19 105 MET A N 1
ATOM 812 C CA . MET A 1 105 ? 30.022 23.970 -15.878 1.00 83.19 105 MET A CA 1
ATOM 813 C C . MET A 1 105 ? 30.556 25.366 -15.537 1.00 83.19 105 MET A C 1
ATOM 815 O O . MET A 1 105 ? 31.110 25.551 -14.456 1.00 83.19 105 MET A O 1
ATOM 819 N N . LEU A 1 106 ? 30.340 26.346 -16.419 1.00 84.88 106 LEU A N 1
ATOM 820 C CA . LEU A 1 106 ? 30.744 27.736 -16.203 1.00 84.88 106 LEU A CA 1
ATOM 821 C C . LEU A 1 106 ? 29.942 28.405 -15.073 1.00 84.88 106 LEU A C 1
ATOM 823 O O . LEU A 1 106 ? 30.544 29.075 -14.241 1.00 84.88 106 LEU A O 1
ATOM 827 N N . ARG A 1 107 ? 28.624 28.163 -14.972 1.00 83.25 107 ARG A N 1
ATOM 828 C CA . ARG A 1 107 ? 27.785 28.672 -13.862 1.00 83.25 107 ARG A CA 1
ATOM 829 C C . ARG A 1 107 ? 28.211 28.132 -12.491 1.00 83.25 107 ARG A C 1
ATOM 831 O O . ARG A 1 107 ? 28.341 28.884 -11.538 1.00 83.25 107 ARG A O 1
ATOM 838 N N . LYS A 1 108 ? 28.531 26.839 -12.381 1.00 74.94 108 LYS A N 1
ATOM 839 C CA . LYS A 1 108 ? 29.016 26.277 -11.103 1.00 74.94 108 LYS A CA 1
ATOM 840 C C . LYS A 1 108 ? 30.371 26.851 -10.674 1.00 74.94 108 LYS A C 1
ATOM 842 O O . LYS A 1 108 ? 30.682 26.842 -9.489 1.00 74.94 108 LYS A O 1
ATOM 847 N N . SER A 1 109 ? 31.175 27.351 -11.616 1.00 67.56 109 SER A N 1
ATOM 848 C CA . SER A 1 109 ? 32.448 28.003 -11.300 1.00 67.56 109 SER A CA 1
ATOM 849 C C . SER A 1 109 ? 32.275 29.405 -10.712 1.00 67.56 109 SER A C 1
ATOM 851 O O . SER A 1 109 ? 33.177 29.840 -10.001 1.00 67.56 109 SER A O 1
ATOM 853 N N . SER A 1 110 ? 31.168 30.107 -10.990 1.00 68.62 110 SER A N 1
ATOM 854 C CA . SER A 1 110 ? 30.861 31.390 -10.341 1.00 68.62 110 SER A CA 1
ATOM 855 C C . SER A 1 110 ? 30.277 31.193 -8.940 1.00 68.62 110 SER A C 1
ATOM 857 O O . SER A 1 110 ? 30.638 31.925 -8.018 1.00 68.62 110 SER A O 1
ATOM 859 N N . ASP A 1 111 ? 29.459 30.154 -8.759 1.00 64.88 111 ASP A N 1
ATOM 860 C CA . ASP A 1 111 ? 28.726 29.902 -7.508 1.00 64.88 111 ASP A CA 1
ATOM 861 C C . ASP A 1 111 ? 29.588 29.204 -6.433 1.00 64.88 111 ASP A C 1
ATOM 863 O O . ASP A 1 111 ? 29.348 29.350 -5.234 1.00 64.88 111 ASP A O 1
ATOM 867 N N . ALA A 1 112 ? 30.668 28.516 -6.832 1.00 57.75 112 ALA A N 1
ATOM 868 C CA . ALA A 1 112 ? 31.610 27.852 -5.918 1.00 57.75 112 ALA A CA 1
ATOM 869 C C . ALA A 1 112 ? 32.355 28.811 -4.962 1.00 57.75 112 ALA A C 1
ATOM 871 O O . ALA A 1 112 ? 33.014 28.360 -4.021 1.00 57.75 112 ALA A O 1
ATOM 872 N N . THR A 1 113 ? 32.251 30.124 -5.181 1.00 55.22 113 THR A N 1
ATOM 873 C CA . THR A 1 113 ? 32.806 31.156 -4.294 1.00 55.22 113 THR A CA 1
ATOM 874 C C . THR A 1 113 ? 31.919 31.429 -3.067 1.00 55.22 113 THR A C 1
ATOM 876 O O . THR A 1 113 ? 32.435 31.883 -2.049 1.00 55.22 113 THR A O 1
ATOM 879 N N . GLU A 1 114 ? 30.627 31.081 -3.112 1.00 52.09 114 GLU A N 1
ATOM 880 C CA . GLU A 1 114 ? 29.645 31.291 -2.027 1.00 52.09 114 GLU A CA 1
ATOM 881 C C . GLU A 1 114 ? 29.346 30.002 -1.221 1.00 52.09 114 GLU A C 1
ATOM 883 O O . GLU A 1 114 ? 29.042 30.051 -0.030 1.00 52.09 114 GLU A O 1
ATOM 888 N N . GLU A 1 115 ? 29.503 28.815 -1.817 1.00 47.62 115 GLU A N 1
ATOM 889 C CA . GLU A 1 115 ? 28.981 27.542 -1.273 1.00 47.62 115 GLU A CA 1
ATOM 890 C C . GLU A 1 115 ? 29.838 26.853 -0.182 1.00 47.62 115 GLU A C 1
ATOM 892 O O . GLU A 1 115 ? 29.543 25.736 0.253 1.00 47.62 115 GLU A O 1
ATOM 897 N N . LYS A 1 116 ? 30.894 27.496 0.334 1.00 46.12 116 LYS A N 1
ATOM 898 C CA . LYS A 1 116 ? 31.807 26.886 1.330 1.00 46.12 116 LYS A CA 1
ATOM 899 C C . LYS A 1 116 ? 31.216 26.700 2.742 1.00 46.12 116 LYS A C 1
ATOM 901 O O . LYS A 1 116 ? 31.934 26.230 3.623 1.00 46.12 116 LYS A O 1
ATOM 906 N N . LYS A 1 117 ? 29.940 27.035 2.981 1.00 47.38 117 LYS A N 1
ATOM 907 C CA . LYS A 1 117 ? 29.296 26.953 4.310 1.00 47.38 117 LYS A CA 1
ATOM 908 C C . LYS A 1 117 ? 28.331 25.782 4.538 1.00 47.38 117 LYS A C 1
ATOM 910 O O . LYS A 1 117 ? 27.949 25.592 5.686 1.00 47.38 117 LYS A O 1
ATOM 915 N N . ASP A 1 118 ? 28.001 24.960 3.536 1.00 44.69 118 ASP A N 1
ATOM 916 C CA . ASP A 1 118 ? 26.930 23.946 3.684 1.00 44.69 118 ASP A CA 1
ATOM 917 C C . ASP A 1 118 ? 27.276 22.534 3.152 1.00 44.69 118 ASP A C 1
ATOM 919 O O . ASP A 1 118 ? 26.431 21.758 2.706 1.00 44.69 118 ASP A O 1
ATOM 923 N N . ALA A 1 119 ? 28.552 22.146 3.235 1.00 38.56 119 ALA A N 1
ATOM 924 C CA . ALA A 1 119 ? 29.096 20.924 2.625 1.00 38.56 119 ALA A CA 1
ATOM 925 C C . ALA A 1 119 ? 28.711 19.576 3.296 1.00 38.56 119 ALA A C 1
ATOM 927 O O . ALA A 1 119 ? 29.415 18.583 3.113 1.00 38.56 119 ALA A O 1
ATOM 928 N N . SER A 1 120 ? 27.610 19.486 4.054 1.00 39.06 120 SER A N 1
ATOM 929 C CA . SER A 1 120 ? 27.204 18.236 4.739 1.00 39.06 120 SER A CA 1
ATOM 930 C C . SER A 1 120 ? 26.014 17.492 4.115 1.00 39.06 120 SER A C 1
ATOM 932 O O . SER A 1 120 ? 25.624 16.434 4.613 1.00 39.06 120 SER A O 1
ATOM 934 N N . ARG A 1 121 ? 25.439 17.968 3.002 1.00 41.66 121 ARG A N 1
ATOM 935 C CA . ARG A 1 121 ? 24.295 17.301 2.352 1.00 41.66 121 ARG A CA 1
ATOM 936 C C . ARG A 1 121 ? 24.580 16.948 0.894 1.00 41.66 121 ARG A C 1
ATOM 938 O O . ARG A 1 121 ? 24.437 17.767 -0.004 1.00 41.66 121 ARG A O 1
ATOM 945 N N . LEU A 1 122 ? 24.926 15.681 0.655 1.00 37.00 122 LEU A N 1
ATOM 946 C CA . LEU A 1 122 ? 24.918 15.092 -0.688 1.00 37.00 122 LEU A CA 1
ATOM 947 C C . LEU A 1 122 ? 23.493 15.146 -1.280 1.00 37.00 122 LEU A C 1
ATOM 949 O O . LEU A 1 122 ? 22.545 14.718 -0.608 1.00 37.00 122 LEU A O 1
ATOM 953 N N . PRO A 1 123 ? 23.312 15.615 -2.528 1.00 34.75 123 PRO A N 1
ATOM 954 C CA . PRO A 1 123 ? 22.000 15.670 -3.156 1.00 34.75 123 PRO A CA 1
ATOM 955 C C . PRO A 1 123 ? 21.469 14.256 -3.421 1.00 34.75 123 PRO A C 1
ATOM 957 O O . PRO A 1 123 ? 22.111 13.429 -4.071 1.00 34.75 123 PRO A O 1
ATOM 960 N N . ARG A 1 124 ? 20.271 13.968 -2.900 1.00 35.59 124 ARG A N 1
ATOM 961 C CA . ARG A 1 124 ? 19.543 12.724 -3.174 1.00 35.59 124 ARG A CA 1
ATOM 962 C C . ARG A 1 124 ? 18.878 12.817 -4.548 1.00 35.59 124 ARG A C 1
ATOM 964 O O . ARG A 1 124 ? 18.067 13.707 -4.780 1.00 35.59 124 ARG A O 1
ATOM 971 N N . LEU A 1 125 ? 19.196 11.863 -5.425 1.00 35.47 125 LEU A N 1
ATOM 972 C CA . LEU A 1 125 ? 18.550 11.686 -6.729 1.00 35.47 125 LEU A CA 1
ATOM 973 C C . LEU A 1 125 ? 17.022 11.497 -6.578 1.00 35.47 125 LEU A C 1
ATOM 975 O O . LEU A 1 125 ? 16.580 10.805 -5.651 1.00 35.47 125 LEU A O 1
ATOM 979 N N . PRO A 1 126 ? 16.198 12.062 -7.481 1.00 30.30 126 PRO A N 1
ATOM 980 C CA . PRO A 1 126 ? 14.746 11.937 -7.423 1.00 30.30 126 PRO A CA 1
ATOM 981 C C . PRO A 1 126 ? 14.291 10.493 -7.691 1.00 30.30 126 PRO A C 1
ATOM 983 O O . PRO A 1 126 ? 14.558 9.904 -8.737 1.00 30.30 126 PRO A O 1
ATOM 986 N N . ARG A 1 127 ? 13.542 9.918 -6.743 1.00 36.69 127 ARG A N 1
ATOM 987 C CA . ARG A 1 127 ? 12.895 8.603 -6.871 1.00 36.69 127 ARG A CA 1
ATOM 988 C C . ARG A 1 127 ? 11.606 8.720 -7.692 1.00 36.69 127 ARG A C 1
ATOM 990 O O . ARG A 1 127 ? 10.520 8.801 -7.124 1.00 36.69 127 ARG A O 1
ATOM 997 N N . ARG A 1 128 ? 11.686 8.704 -9.024 1.00 35.12 128 ARG A N 1
ATOM 998 C CA . ARG A 1 128 ? 10.511 8.424 -9.875 1.00 35.12 128 ARG A CA 1
ATOM 999 C C . ARG A 1 128 ? 10.840 7.384 -10.941 1.00 35.12 128 ARG A C 1
ATOM 1001 O O . ARG A 1 128 ? 11.610 7.636 -11.856 1.00 35.12 128 ARG A O 1
ATOM 1008 N N . GLY A 1 129 ? 10.195 6.221 -10.825 1.00 42.09 129 GLY A N 1
ATOM 1009 C CA . GLY A 1 129 ? 10.139 5.203 -11.877 1.00 42.09 129 GLY A CA 1
ATOM 1010 C C . GLY A 1 129 ? 11.269 4.174 -11.897 1.00 42.09 129 GLY A C 1
ATOM 1011 O O . GLY A 1 129 ? 11.500 3.598 -12.963 1.00 42.09 129 GLY A O 1
ATOM 1012 N N . THR A 1 130 ? 11.932 3.919 -10.762 1.00 43.53 130 THR A N 1
ATOM 1013 C CA . THR A 1 130 ? 12.949 2.864 -10.646 1.00 43.53 130 THR A CA 1
ATOM 1014 C C . THR A 1 130 ? 12.386 1.551 -11.176 1.00 43.53 130 THR A C 1
ATOM 1016 O O . THR A 1 130 ? 11.326 1.092 -10.742 1.00 43.53 130 THR A O 1
ATOM 1019 N N . LEU A 1 131 ? 13.082 0.967 -12.151 1.00 50.47 131 LEU A N 1
ATOM 1020 C CA . LEU A 1 131 ? 12.941 -0.448 -12.467 1.00 50.47 131 LEU A CA 1
ATOM 1021 C C . LEU A 1 131 ? 13.007 -1.203 -11.134 1.00 50.47 131 LEU A C 1
ATOM 1023 O O . LEU A 1 131 ? 13.888 -0.951 -10.316 1.00 50.47 131 LEU A O 1
ATOM 1027 N N . SER A 1 132 ? 11.986 -2.015 -10.866 1.00 48.41 132 SER A N 1
ATOM 1028 C CA . SER A 1 132 ? 11.886 -2.772 -9.619 1.00 48.41 132 SER A CA 1
ATOM 1029 C C . SER A 1 132 ? 13.179 -3.564 -9.410 1.00 48.41 132 SER A C 1
ATOM 1031 O O . SER A 1 132 ? 13.715 -4.096 -10.385 1.00 48.41 132 SER A O 1
ATOM 1033 N N . GLU A 1 133 ? 13.644 -3.716 -8.164 1.00 44.81 133 GLU A N 1
ATOM 1034 C CA . GLU A 1 133 ? 14.751 -4.630 -7.807 1.00 44.81 133 GLU A CA 1
ATOM 1035 C C . GLU A 1 133 ? 14.526 -6.056 -8.358 1.00 44.81 133 GLU A C 1
ATOM 1037 O O . GLU A 1 133 ? 15.455 -6.847 -8.480 1.00 44.81 133 GLU A O 1
ATOM 1042 N N . ARG A 1 134 ? 13.288 -6.368 -8.773 1.00 52.41 134 ARG A N 1
ATOM 1043 C CA . ARG A 1 134 ? 12.874 -7.624 -9.401 1.00 52.41 134 ARG A CA 1
ATOM 1044 C C . ARG A 1 134 ? 13.133 -7.743 -10.909 1.00 52.41 134 ARG A C 1
ATOM 1046 O O . ARG A 1 134 ? 12.812 -8.778 -11.489 1.00 52.41 134 ARG A O 1
ATOM 1053 N N . SER A 1 135 ? 13.681 -6.718 -11.564 1.00 57.81 135 SER A N 1
ATOM 1054 C CA . SER A 1 135 ? 13.820 -6.685 -13.035 1.00 57.81 135 SER A CA 1
ATOM 1055 C C . SER A 1 135 ? 14.792 -7.743 -13.579 1.00 57.81 135 SER A C 1
ATOM 1057 O O . SER A 1 135 ? 14.707 -8.090 -14.752 1.00 57.81 135 SER A O 1
ATOM 1059 N N . LEU A 1 136 ? 15.658 -8.295 -12.721 1.00 65.62 136 LEU A N 1
ATOM 1060 C CA . LEU A 1 136 ? 16.518 -9.462 -12.956 1.00 65.62 136 LEU A CA 1
ATOM 1061 C C . LEU A 1 136 ? 16.508 -10.368 -11.711 1.00 65.62 136 LEU A C 1
ATOM 1063 O O . LEU A 1 136 ? 17.549 -10.716 -11.167 1.00 65.62 136 LEU A O 1
ATOM 1067 N N . CYS A 1 137 ? 15.322 -10.727 -11.203 1.00 55.84 137 CYS A N 1
ATOM 1068 C CA . CYS A 1 137 ? 15.241 -11.713 -10.122 1.00 55.84 137 CYS A CA 1
ATOM 1069 C C . CYS A 1 137 ? 15.958 -13.005 -10.542 1.00 55.84 137 CYS A C 1
ATOM 1071 O O . CYS A 1 137 ? 15.485 -13.692 -11.456 1.00 55.84 137 CYS A O 1
ATOM 1073 N N . SER A 1 138 ? 17.042 -13.363 -9.848 1.00 50.59 138 SER A N 1
ATOM 1074 C CA . SER A 1 138 ? 17.484 -14.750 -9.809 1.00 50.59 138 SER A CA 1
ATOM 1075 C C . SER A 1 138 ? 16.455 -15.519 -8.980 1.00 50.59 138 SER A C 1
ATOM 1077 O O . SER A 1 138 ? 16.202 -15.225 -7.811 1.00 50.59 138 SER A O 1
ATOM 1079 N N . GLN A 1 139 ? 15.774 -16.478 -9.601 1.00 55.91 139 GLN A N 1
ATOM 1080 C CA . GLN A 1 139 ? 15.033 -17.468 -8.831 1.00 55.91 139 GLN A CA 1
ATOM 1081 C C . GLN A 1 139 ? 16.034 -18.532 -8.404 1.00 55.91 139 GLN A C 1
ATOM 1083 O O . GLN A 1 139 ? 16.353 -19.432 -9.179 1.00 55.91 139 GLN A O 1
ATOM 1088 N N . VAL A 1 140 ? 16.532 -18.417 -7.172 1.00 47.72 140 VAL A N 1
ATOM 1089 C CA . VAL A 1 140 ? 17.300 -19.485 -6.529 1.00 47.72 140 VAL A CA 1
ATOM 1090 C C . VAL A 1 140 ? 16.303 -20.552 -6.078 1.00 47.72 140 VAL A C 1
ATOM 1092 O O . VAL A 1 140 ? 15.812 -20.544 -4.951 1.00 47.72 140 VAL A O 1
ATOM 1095 N N . ARG A 1 141 ? 15.934 -21.454 -6.991 1.00 52.28 141 ARG A N 1
ATOM 1096 C CA . ARG A 1 141 ? 15.400 -22.764 -6.599 1.00 52.28 141 ARG A CA 1
ATOM 1097 C C . ARG A 1 141 ? 16.598 -23.676 -6.366 1.00 52.28 141 ARG A C 1
ATOM 1099 O O . ARG A 1 141 ? 17.550 -23.622 -7.142 1.00 52.28 141 ARG A O 1
ATOM 1106 N N . VAL A 1 142 ? 16.555 -24.458 -5.286 1.00 47.25 142 VAL A N 1
ATOM 1107 C CA . VAL A 1 142 ? 17.628 -25.364 -4.835 1.00 47.25 142 VAL A CA 1
ATOM 1108 C C . VAL A 1 142 ? 18.284 -26.058 -6.040 1.00 47.25 142 VAL A C 1
ATOM 1110 O O . VAL A 1 142 ? 17.664 -26.904 -6.677 1.00 47.25 142 VAL A O 1
ATOM 1113 N N . GLY A 1 143 ? 19.511 -25.644 -6.383 1.00 59.09 143 GLY A N 1
ATOM 1114 C CA . GLY A 1 143 ? 20.347 -26.274 -7.414 1.00 59.09 143 GLY A CA 1
ATOM 1115 C C . GLY A 1 143 ? 20.437 -25.609 -8.798 1.00 59.09 143 GLY A C 1
ATOM 1116 O O . GLY A 1 143 ? 21.268 -26.049 -9.588 1.00 59.09 143 GLY A O 1
ATOM 1117 N N . SER A 1 144 ? 19.670 -24.560 -9.137 1.00 68.94 144 SER A N 1
ATOM 1118 C CA . SER A 1 144 ? 19.921 -23.814 -10.390 1.00 68.94 144 SER A CA 1
ATOM 1119 C C . SER A 1 144 ? 19.458 -22.358 -10.345 1.00 68.94 144 SER A C 1
ATOM 1121 O O . SER A 1 144 ? 18.264 -22.097 -10.184 1.00 68.94 144 SER A O 1
ATOM 1123 N N . GLU A 1 145 ? 20.379 -21.418 -10.571 1.00 81.81 145 GLU A N 1
ATOM 1124 C CA . GLU A 1 145 ? 20.034 -20.018 -10.818 1.00 81.81 145 GLU A CA 1
ATOM 1125 C C . GLU A 1 145 ? 19.387 -19.883 -12.199 1.00 81.81 145 GLU A C 1
ATOM 1127 O O . GLU A 1 145 ? 19.917 -20.340 -13.214 1.00 81.81 145 GLU A O 1
ATOM 1132 N N . SER A 1 146 ? 18.209 -19.269 -12.239 1.00 88.00 146 SER A N 1
ATOM 1133 C CA . SER A 1 146 ? 17.575 -18.870 -13.490 1.00 88.00 146 SER A CA 1
ATOM 1134 C C . SER A 1 146 ? 17.123 -17.422 -13.399 1.00 88.00 146 SER A C 1
ATOM 1136 O O . SER A 1 146 ? 16.646 -16.966 -12.356 1.00 88.00 146 SER A O 1
ATOM 1138 N N . PHE A 1 147 ? 17.283 -16.704 -14.499 1.00 89.06 147 PHE A N 1
ATOM 1139 C CA . PHE A 1 147 ? 16.928 -15.307 -14.643 1.00 89.06 147 PHE A CA 1
ATOM 1140 C C . PHE A 1 147 ? 15.599 -15.199 -15.374 1.00 89.06 147 PHE A C 1
ATOM 1142 O O . PHE A 1 147 ? 15.366 -15.893 -16.366 1.00 89.06 147 PHE A O 1
ATOM 1149 N N . ARG A 1 148 ? 14.724 -14.306 -14.908 1.00 89.44 148 ARG A N 1
ATOM 1150 C CA . ARG A 1 148 ? 13.429 -14.071 -15.557 1.00 89.44 148 ARG A CA 1
ATOM 1151 C C . ARG A 1 148 ? 13.101 -12.577 -15.653 1.00 89.44 148 ARG A C 1
ATOM 1153 O O . ARG A 1 148 ? 12.257 -12.095 -14.891 1.00 89.44 148 ARG A O 1
ATOM 1160 N N . PRO A 1 149 ? 13.769 -11.844 -16.563 1.00 89.88 149 PRO A N 1
ATOM 1161 C CA . PRO A 1 149 ? 13.584 -10.408 -16.702 1.00 89.88 149 PRO A CA 1
ATOM 1162 C C . PRO A 1 149 ? 12.128 -10.014 -16.939 1.00 89.88 149 PRO A C 1
ATOM 1164 O O . PRO A 1 149 ? 11.434 -10.646 -17.735 1.00 89.88 149 PRO A O 1
ATOM 1167 N N . CYS A 1 150 ? 11.659 -8.969 -16.259 1.00 91.00 150 CYS A N 1
ATOM 1168 C CA . CYS A 1 150 ? 10.280 -8.492 -16.360 1.00 91.00 150 CYS A CA 1
ATOM 1169 C C . CYS A 1 150 ? 10.226 -6.969 -16.254 1.00 91.00 150 CYS A C 1
ATOM 1171 O O . CYS A 1 150 ? 10.863 -6.380 -15.380 1.00 91.00 150 CYS A O 1
ATOM 1173 N N . VAL A 1 151 ? 9.427 -6.333 -17.111 1.00 89.81 151 VAL A N 1
ATOM 1174 C CA . VAL A 1 151 ? 9.255 -4.877 -17.153 1.00 89.81 151 VAL A CA 1
ATOM 1175 C C . VAL A 1 151 ? 7.779 -4.526 -17.326 1.00 89.81 151 VAL A C 1
ATOM 1177 O O . VAL A 1 151 ? 7.017 -5.229 -17.985 1.00 89.81 151 VAL A O 1
ATOM 1180 N N . HIS A 1 152 ? 7.368 -3.423 -16.706 1.00 90.06 152 HIS A N 1
ATOM 1181 C CA . HIS A 1 152 ? 6.041 -2.839 -16.878 1.00 90.06 152 HIS A CA 1
ATOM 1182 C C . HIS A 1 152 ? 6.050 -1.853 -18.050 1.00 90.06 152 HIS A C 1
ATOM 1184 O O . HIS A 1 152 ? 6.828 -0.891 -18.022 1.00 90.06 152 HIS A O 1
ATOM 1190 N N . LEU A 1 153 ? 5.223 -2.104 -19.068 1.00 86.06 153 LEU A N 1
ATOM 1191 C CA . LEU A 1 153 ? 5.166 -1.300 -20.293 1.00 86.06 153 LEU A CA 1
ATOM 1192 C C . LEU A 1 153 ? 4.258 -0.079 -20.119 1.00 86.06 153 LEU A C 1
ATOM 1194 O O . LEU A 1 153 ? 4.689 1.047 -20.362 1.00 86.06 153 LEU A O 1
ATOM 1198 N N . HIS A 1 154 ? 3.022 -0.303 -19.670 1.00 82.00 154 HIS A N 1
ATOM 1199 C CA . HIS A 1 154 ? 1.982 0.717 -19.503 1.00 82.00 154 HIS A CA 1
ATOM 1200 C C . HIS A 1 154 ? 0.904 0.198 -18.542 1.00 82.00 154 HIS A C 1
ATOM 1202 O O . HIS A 1 154 ? 0.747 -1.006 -18.465 1.00 82.00 154 HIS A O 1
ATOM 1208 N N . GLU A 1 155 ? 0.205 1.056 -17.788 1.00 79.12 155 GLU A N 1
ATOM 1209 C CA . GLU A 1 155 ? -0.901 0.751 -16.839 1.00 79.12 155 GLU A CA 1
ATOM 1210 C C . GLU A 1 155 ? -1.396 -0.712 -16.829 1.00 79.12 155 GLU A C 1
ATOM 1212 O O . GLU A 1 155 ? -2.210 -1.119 -17.649 1.00 79.12 155 GLU A O 1
ATOM 1217 N N . GLY A 1 156 ? -0.852 -1.530 -15.926 1.00 81.44 156 GLY A N 1
ATOM 1218 C CA . GLY A 1 156 ? -1.167 -2.958 -15.812 1.00 81.44 156 GLY A CA 1
ATOM 1219 C C . GLY A 1 156 ? -0.601 -3.923 -16.870 1.00 81.44 156 GLY A C 1
ATOM 1220 O O . GLY A 1 156 ? -0.530 -5.110 -16.596 1.00 81.44 156 GLY A O 1
ATOM 1221 N N . LEU A 1 157 ? -0.126 -3.495 -18.039 1.00 87.38 157 LEU A N 1
ATOM 1222 C CA . LEU A 1 157 ? 0.543 -4.352 -19.029 1.00 87.38 157 LEU A CA 1
ATOM 1223 C C . LEU A 1 157 ? 2.022 -4.603 -18.681 1.00 87.38 157 LEU A C 1
ATOM 1225 O O . LEU A 1 157 ? 2.850 -3.686 -18.644 1.00 87.38 157 LEU A O 1
ATOM 1229 N N . TYR A 1 158 ? 2.370 -5.871 -18.486 1.00 90.31 158 TYR A N 1
ATOM 1230 C CA . TYR A 1 158 ? 3.721 -6.356 -18.222 1.00 90.31 158 TYR A CA 1
ATOM 1231 C C . TYR A 1 158 ? 4.219 -7.218 -19.375 1.00 90.31 158 TYR A C 1
ATOM 1233 O O . TYR A 1 158 ? 3.462 -7.947 -20.017 1.00 90.31 158 TYR A O 1
ATOM 1241 N N . VAL A 1 159 ? 5.530 -7.188 -19.571 1.00 89.06 159 VAL A N 1
ATOM 1242 C CA . VAL A 1 159 ? 6.241 -8.093 -20.465 1.00 89.06 159 VAL A CA 1
ATOM 1243 C C . VAL A 1 159 ? 7.355 -8.782 -19.693 1.00 89.06 159 VAL A C 1
ATOM 1245 O O . VAL A 1 159 ? 8.041 -8.180 -18.862 1.00 89.06 159 VAL A O 1
ATOM 1248 N N . GLN A 1 160 ? 7.515 -10.069 -19.952 1.00 92.19 160 GLN A N 1
ATOM 1249 C CA . GLN A 1 160 ? 8.454 -10.929 -19.264 1.00 92.19 160 GLN A CA 1
ATOM 1250 C C . GLN A 1 160 ? 9.171 -11.817 -20.271 1.00 92.19 160 GLN A C 1
ATOM 1252 O O . GLN A 1 160 ? 8.534 -12.461 -21.098 1.00 92.19 160 GLN A O 1
ATOM 1257 N N . ALA A 1 161 ? 10.493 -11.885 -20.185 1.00 89.81 161 ALA A N 1
ATOM 1258 C CA . ALA A 1 161 ? 11.255 -12.865 -20.943 1.00 89.81 161 ALA A CA 1
ATOM 1259 C C . ALA A 1 161 ? 11.091 -14.262 -20.324 1.00 89.81 161 ALA A C 1
ATOM 1261 O O . ALA A 1 161 ? 10.912 -14.398 -19.103 1.00 89.81 161 ALA A O 1
ATOM 1262 N N . LEU A 1 162 ? 11.145 -15.310 -21.150 1.00 89.12 162 LEU A N 1
ATOM 1263 C CA . LEU A 1 162 ? 11.206 -16.677 -20.634 1.00 89.12 162 LEU A CA 1
ATOM 1264 C C . LEU A 1 162 ? 12.435 -16.866 -19.734 1.00 89.12 162 LEU A C 1
ATOM 1266 O O . LEU A 1 162 ? 13.443 -16.169 -19.850 1.00 89.12 162 LEU A O 1
ATOM 1270 N N . SER A 1 163 ? 12.310 -17.805 -18.795 1.00 87.81 163 SER A N 1
ATOM 1271 C CA . SER A 1 163 ? 13.396 -18.130 -17.874 1.00 87.81 163 SER A CA 1
ATOM 1272 C C . SER A 1 163 ? 14.615 -18.617 -18.658 1.00 87.81 163 SER A C 1
ATOM 1274 O O . SER A 1 163 ? 14.492 -19.478 -19.529 1.00 87.81 163 SER A O 1
ATOM 1276 N N . CYS A 1 164 ? 15.787 -18.072 -18.347 1.00 88.62 164 CYS A N 1
ATOM 1277 C CA . CYS A 1 164 ? 17.049 -18.478 -18.951 1.00 88.62 164 CYS A CA 1
ATOM 1278 C C . CYS A 1 164 ? 18.139 -18.608 -17.884 1.00 88.62 164 CYS A C 1
ATOM 1280 O O . CYS A 1 164 ? 18.110 -17.930 -16.859 1.00 88.62 164 CYS A O 1
ATOM 1282 N N . ARG A 1 165 ? 19.093 -19.515 -18.102 1.00 90.88 165 ARG A N 1
ATOM 1283 C CA . ARG A 1 165 ? 20.237 -19.725 -17.193 1.00 90.88 165 ARG A CA 1
ATOM 1284 C C . ARG A 1 165 ? 21.470 -18.915 -17.591 1.00 90.88 165 ARG A C 1
ATOM 1286 O O . ARG A 1 165 ? 22.377 -18.738 -16.793 1.00 90.88 165 ARG A O 1
ATOM 1293 N N . ASP A 1 166 ? 21.491 -18.434 -18.828 1.00 92.69 166 ASP A N 1
ATOM 1294 C CA . ASP A 1 166 ? 22.597 -17.673 -19.391 1.00 92.69 166 ASP A CA 1
ATOM 1295 C C . ASP A 1 166 ? 22.423 -16.180 -19.082 1.00 92.69 166 ASP A C 1
ATOM 1297 O O . ASP A 1 166 ? 21.477 -15.543 -19.551 1.00 92.69 166 ASP A O 1
ATOM 1301 N N . LEU A 1 167 ? 23.323 -15.630 -18.264 1.00 91.69 167 LEU A N 1
ATOM 1302 C CA . LEU A 1 167 ? 23.283 -14.231 -17.835 1.00 91.69 167 LEU A CA 1
ATOM 1303 C C . LEU A 1 167 ? 23.344 -13.254 -19.028 1.00 91.69 167 LEU A C 1
ATOM 1305 O O . LEU A 1 167 ? 22.480 -12.380 -19.093 1.00 91.69 167 LEU A O 1
ATOM 1309 N N . PRO A 1 168 ? 24.285 -13.383 -19.988 1.00 94.06 168 PRO A N 1
ATOM 1310 C CA . PRO A 1 168 ? 24.267 -12.629 -21.239 1.00 94.06 168 PRO A CA 1
ATOM 1311 C C . PRO A 1 168 ? 22.907 -12.576 -21.932 1.00 94.06 168 PRO A C 1
ATOM 1313 O O . PRO A 1 168 ? 22.439 -11.490 -22.283 1.00 94.06 168 PRO A O 1
ATOM 1316 N N . MET A 1 169 ? 22.237 -13.719 -22.080 1.00 91.81 169 MET A N 1
ATOM 1317 C CA . MET A 1 169 ? 20.902 -13.787 -22.675 1.00 91.81 169 MET A CA 1
ATOM 1318 C C . MET A 1 169 ? 19.844 -13.088 -21.807 1.00 91.81 169 MET A C 1
ATOM 1320 O O . MET A 1 169 ? 19.000 -12.366 -22.339 1.00 91.81 169 MET A O 1
ATOM 1324 N N . ALA A 1 170 ? 19.911 -13.226 -20.481 1.00 91.50 170 ALA A N 1
ATOM 1325 C CA . ALA A 1 170 ? 19.014 -12.535 -19.554 1.00 91.50 170 ALA A CA 1
ATOM 1326 C C . ALA A 1 170 ? 19.173 -11.007 -19.604 1.00 91.50 170 ALA A C 1
ATOM 1328 O O . ALA A 1 170 ? 18.190 -10.264 -19.588 1.00 91.50 170 ALA A O 1
ATOM 1329 N N . VAL A 1 171 ? 20.410 -10.523 -19.691 1.00 92.62 171 VAL A N 1
ATOM 1330 C CA . VAL A 1 171 ? 20.724 -9.098 -19.817 1.00 92.62 171 VAL A CA 1
ATOM 1331 C C . VAL A 1 171 ? 20.277 -8.571 -21.183 1.00 92.62 171 VAL A C 1
ATOM 1333 O O . VAL A 1 171 ? 19.650 -7.514 -21.243 1.00 92.62 171 VAL A O 1
ATOM 1336 N N . ALA A 1 172 ? 20.509 -9.313 -22.270 1.00 91.56 172 ALA A N 1
ATOM 1337 C CA . ALA A 1 172 ? 20.025 -8.956 -23.607 1.00 91.56 172 ALA A CA 1
ATOM 1338 C C . ALA A 1 172 ? 18.488 -8.854 -23.658 1.00 91.56 172 ALA A C 1
ATOM 1340 O O . ALA A 1 172 ? 17.927 -7.906 -24.226 1.00 91.56 172 ALA A O 1
ATOM 1341 N N . ALA A 1 173 ? 17.802 -9.805 -23.014 1.00 91.00 173 ALA A N 1
ATOM 1342 C CA . ALA A 1 173 ? 16.360 -9.770 -22.821 1.00 91.00 173 ALA A CA 1
ATOM 1343 C C . ALA A 1 173 ? 15.940 -8.507 -22.063 1.00 91.00 173 ALA A C 1
ATOM 1345 O O . ALA A 1 173 ? 15.095 -7.761 -22.553 1.00 91.00 173 ALA A O 1
ATOM 1346 N N . LEU A 1 174 ? 16.559 -8.218 -20.914 1.00 92.50 174 LEU A N 1
ATOM 1347 C CA . LEU A 1 174 ? 16.244 -7.027 -20.127 1.00 92.50 174 LEU A CA 1
ATOM 1348 C C . LEU A 1 174 ? 16.450 -5.729 -20.921 1.00 92.50 174 LEU A C 1
ATOM 1350 O O . LEU A 1 174 ? 15.591 -4.851 -20.870 1.00 92.50 174 LEU A O 1
ATOM 1354 N N . GLY A 1 175 ? 17.541 -5.616 -21.682 1.00 91.50 175 GLY A N 1
ATOM 1355 C CA . GLY A 1 175 ? 17.803 -4.450 -22.528 1.00 91.50 175 GLY A CA 1
ATOM 1356 C C . GLY A 1 175 ? 16.686 -4.224 -23.549 1.00 91.50 175 GLY A C 1
ATOM 1357 O O . GLY A 1 175 ? 16.160 -3.120 -23.673 1.00 91.50 175 GLY A O 1
ATOM 1358 N N . THR A 1 176 ? 16.234 -5.302 -24.194 1.00 90.69 176 THR A N 1
ATOM 1359 C CA . THR A 1 176 ? 15.088 -5.273 -25.118 1.00 90.69 176 THR A CA 1
ATOM 1360 C C . THR A 1 176 ? 13.802 -4.816 -24.416 1.00 90.69 176 THR A C 1
ATOM 1362 O O . THR A 1 176 ? 13.068 -3.983 -24.946 1.00 90.69 176 THR A O 1
ATOM 1365 N N . LEU A 1 177 ? 13.536 -5.302 -23.198 1.00 90.69 177 LEU A N 1
ATOM 1366 C CA . LEU A 1 177 ? 12.355 -4.905 -22.424 1.00 90.69 177 LEU A CA 1
ATOM 1367 C C . LEU A 1 177 ? 12.377 -3.422 -22.012 1.00 90.69 177 LEU A C 1
ATOM 1369 O O . LEU A 1 177 ? 11.330 -2.772 -21.980 1.00 90.69 177 LEU A O 1
ATOM 1373 N N . ILE A 1 178 ? 13.556 -2.878 -21.696 1.00 90.31 178 ILE A N 1
ATOM 1374 C CA . ILE A 1 178 ? 13.732 -1.456 -21.366 1.00 90.31 178 ILE A CA 1
ATOM 1375 C C . ILE A 1 178 ? 13.443 -0.586 -22.594 1.00 90.31 178 ILE A C 1
ATOM 1377 O O . ILE A 1 178 ? 12.672 0.368 -22.478 1.00 90.31 178 ILE A O 1
ATOM 1381 N N . ILE A 1 179 ? 13.976 -0.950 -23.765 1.00 89.00 179 ILE A N 1
ATOM 1382 C CA . ILE A 1 179 ? 13.685 -0.265 -25.035 1.00 89.00 179 ILE A CA 1
ATOM 1383 C C . ILE A 1 179 ? 12.179 -0.270 -25.314 1.00 89.00 179 ILE A C 1
ATOM 1385 O O . ILE A 1 179 ? 11.591 0.786 -25.561 1.00 89.00 179 ILE A O 1
ATOM 1389 N N . MET A 1 180 ? 11.540 -1.439 -25.196 1.00 88.12 180 MET A N 1
ATOM 1390 C CA . MET A 1 180 ? 10.100 -1.601 -25.409 1.00 88.12 180 MET A CA 1
ATOM 1391 C C . MET A 1 180 ? 9.294 -0.646 -24.520 1.00 88.12 180 MET A C 1
ATOM 1393 O O . MET A 1 180 ? 8.420 0.073 -25.005 1.00 88.12 180 MET A O 1
ATOM 1397 N N . ARG A 1 181 ? 9.629 -0.571 -23.224 1.00 89.81 181 ARG A N 1
ATOM 1398 C CA . ARG A 1 181 ? 9.001 0.360 -22.272 1.00 89.81 181 ARG A CA 1
ATOM 1399 C C . ARG A 1 181 ? 9.198 1.819 -22.676 1.00 89.81 181 ARG A C 1
ATOM 1401 O O . ARG A 1 181 ? 8.256 2.605 -22.577 1.00 89.81 181 ARG A O 1
ATOM 1408 N N . SER A 1 182 ? 10.403 2.197 -23.089 1.00 86.50 182 SER A N 1
ATOM 1409 C CA . SER A 1 182 ? 10.712 3.570 -23.489 1.00 86.50 182 SER A CA 1
ATOM 1410 C C . SER A 1 182 ? 9.919 4.007 -24.719 1.00 86.50 182 SER A C 1
ATOM 1412 O O . SER A 1 182 ? 9.326 5.086 -24.694 1.00 86.50 182 SER A O 1
ATOM 1414 N N . LEU A 1 183 ? 9.815 3.153 -25.743 1.00 84.06 183 LEU A N 1
ATOM 1415 C CA . LEU A 1 183 ? 8.999 3.422 -26.933 1.00 84.06 183 LEU A CA 1
ATOM 1416 C C . LEU A 1 183 ? 7.508 3.552 -26.591 1.00 84.06 183 LEU A C 1
ATOM 1418 O O . LEU A 1 183 ? 6.867 4.513 -27.019 1.00 84.06 183 LEU A O 1
ATOM 1422 N N . CYS A 1 184 ? 6.979 2.660 -25.744 1.00 82.38 184 CYS A N 1
ATOM 1423 C CA . CYS A 1 184 ? 5.595 2.745 -25.261 1.00 82.38 184 CYS A CA 1
ATOM 1424 C C . CYS A 1 184 ? 5.325 4.083 -24.540 1.00 82.38 184 CYS A C 1
ATOM 1426 O O . CYS A 1 184 ? 4.285 4.718 -24.729 1.00 82.38 184 CYS A O 1
ATOM 1428 N N . ARG A 1 185 ? 6.277 4.558 -23.727 1.00 84.69 185 ARG A N 1
ATOM 1429 C CA . ARG A 1 185 ? 6.156 5.826 -22.988 1.00 84.69 185 ARG A CA 1
ATOM 1430 C C . ARG A 1 185 ? 6.231 7.061 -23.876 1.00 84.69 185 ARG A C 1
ATOM 1432 O O . ARG A 1 185 ? 5.467 7.996 -23.646 1.00 84.69 185 ARG A O 1
ATOM 1439 N N . ALA A 1 186 ? 7.112 7.082 -24.871 1.00 79.88 186 ALA A N 1
ATOM 1440 C CA . ALA A 1 186 ? 7.259 8.241 -25.750 1.00 79.88 186 ALA A CA 1
ATOM 1441 C C . ALA A 1 186 ? 5.978 8.527 -26.544 1.00 79.88 186 ALA A C 1
ATOM 1443 O O . ALA A 1 186 ? 5.472 9.647 -26.521 1.00 79.88 186 ALA A O 1
ATOM 1444 N N . GLN A 1 187 ? 5.366 7.484 -27.110 1.00 75.62 187 GLN A N 1
ATOM 1445 C CA . GLN A 1 187 ? 4.064 7.595 -27.777 1.00 75.62 187 GLN A CA 1
ATOM 1446 C C . GLN A 1 187 ? 2.951 8.049 -26.815 1.00 75.62 187 GLN A C 1
ATOM 1448 O O . GLN A 1 187 ? 1.970 8.691 -27.209 1.00 75.62 187 GLN A O 1
ATOM 1453 N N . THR A 1 188 ? 3.116 7.766 -25.518 1.00 69.25 188 THR A N 1
ATOM 1454 C CA . THR A 1 188 ? 2.201 8.248 -24.482 1.00 69.25 188 THR A CA 1
ATOM 1455 C C . THR A 1 188 ? 2.253 9.771 -24.339 1.00 69.25 188 THR A C 1
ATOM 1457 O O . THR A 1 188 ? 1.204 10.424 -24.251 1.00 69.25 188 THR A O 1
ATOM 1460 N N . TYR A 1 189 ? 3.460 10.333 -24.373 1.00 65.94 189 TYR A N 1
ATOM 1461 C CA . TYR A 1 189 ? 3.740 11.738 -24.090 1.00 65.94 189 TYR A CA 1
ATOM 1462 C C . TYR A 1 189 ? 3.305 12.690 -25.215 1.00 65.94 189 TYR A C 1
ATOM 1464 O O . TYR A 1 189 ? 2.645 13.696 -24.937 1.00 65.94 189 TYR A O 1
ATOM 1472 N N . ASP A 1 190 ? 3.578 12.349 -26.478 1.00 64.94 190 ASP A N 1
ATOM 1473 C CA . ASP A 1 190 ? 3.257 13.216 -27.626 1.00 64.94 190 ASP A CA 1
ATOM 1474 C C . ASP A 1 190 ? 1.755 13.504 -27.746 1.00 64.94 190 ASP A C 1
ATOM 1476 O O . ASP A 1 190 ? 1.334 14.639 -27.992 1.00 64.94 190 ASP A O 1
ATOM 1480 N N . GLN A 1 191 ? 0.917 12.505 -27.459 1.00 61.59 191 GLN A N 1
ATOM 1481 C CA . GLN A 1 191 ? -0.535 12.680 -27.466 1.00 61.59 191 GLN A CA 1
ATOM 1482 C C . GLN A 1 191 ? -1.047 13.548 -26.312 1.00 61.59 191 GLN A C 1
ATOM 1484 O O . GLN A 1 191 ? -2.045 14.251 -26.477 1.00 61.59 191 GLN A O 1
ATOM 1489 N N . TYR A 1 192 ? -0.395 13.513 -25.147 1.00 61.62 192 TYR A N 1
ATOM 1490 C CA . TYR A 1 192 ? -0.795 14.339 -24.003 1.00 61.62 192 TYR A CA 1
ATOM 1491 C C . TYR A 1 192 ? -0.477 15.817 -24.266 1.00 61.62 192 TYR A C 1
ATOM 1493 O O . TYR A 1 192 ? -1.301 16.693 -23.990 1.00 61.62 192 TYR A O 1
ATOM 1501 N N . ARG A 1 193 ? 0.680 16.090 -24.886 1.00 61.53 193 ARG A N 1
ATOM 1502 C CA . ARG A 1 193 ? 1.106 17.439 -25.282 1.00 61.53 193 ARG A CA 1
ATOM 1503 C C . ARG A 1 193 ? 0.191 18.043 -26.350 1.00 61.53 193 ARG A C 1
ATOM 1505 O O . ARG A 1 193 ? -0.203 19.197 -26.215 1.00 61.53 193 ARG A O 1
ATOM 1512 N N . ALA A 1 194 ? -0.210 17.258 -27.352 1.00 59.94 194 ALA A N 1
ATOM 1513 C CA . ALA A 1 194 ? -1.150 17.703 -28.384 1.00 59.94 194 ALA A CA 1
ATOM 1514 C C . ALA A 1 194 ? -2.561 17.996 -27.829 1.00 59.94 194 ALA A C 1
ATOM 1516 O O . ALA A 1 194 ? -3.256 18.880 -28.324 1.00 59.94 194 ALA A O 1
ATOM 1517 N N . ARG A 1 195 ? -2.992 17.284 -26.777 1.00 57.72 195 ARG A N 1
ATOM 1518 C CA . ARG A 1 195 ? -4.363 17.369 -26.236 1.00 57.72 195 ARG A CA 1
ATOM 1519 C C . ARG A 1 195 ? -4.555 18.374 -25.104 1.00 57.72 195 ARG A C 1
ATOM 1521 O O . ARG A 1 195 ? -5.674 18.846 -24.922 1.00 57.72 195 ARG A O 1
ATOM 1528 N N . SER A 1 196 ? -3.491 18.791 -24.413 1.00 52.94 196 SER A N 1
ATOM 1529 C CA . SER A 1 196 ? -3.531 19.944 -23.493 1.00 52.94 196 SER A CA 1
ATOM 1530 C C . SER A 1 196 ? -4.086 21.216 -24.159 1.00 52.94 196 SER A C 1
ATOM 1532 O O . SER A 1 196 ? -4.573 22.105 -23.464 1.00 52.94 196 SER A O 1
ATOM 1534 N N . ALA A 1 197 ? -4.038 21.301 -25.492 1.00 53.47 197 ALA A N 1
ATOM 1535 C CA . ALA A 1 197 ? -4.568 22.412 -26.273 1.00 53.47 197 ALA A CA 1
ATOM 1536 C C . ALA A 1 197 ? -6.080 22.313 -26.595 1.00 53.47 197 ALA A C 1
ATOM 1538 O O . ALA A 1 197 ? -6.649 23.286 -27.084 1.00 53.47 197 ALA A O 1
ATOM 1539 N N . HIS A 1 198 ? -6.762 21.186 -26.337 1.00 49.81 198 HIS A N 1
ATOM 1540 C CA . HIS A 1 198 ? -8.176 20.969 -26.702 1.00 49.81 198 HIS A CA 1
ATOM 1541 C C . HIS A 1 198 ? -8.990 20.391 -25.531 1.00 49.81 198 HIS A C 1
ATOM 1543 O O . HIS A 1 198 ? -9.159 19.185 -25.367 1.00 49.81 198 HIS A O 1
ATOM 1549 N N . ARG A 1 199 ? -9.518 21.284 -24.686 1.00 47.84 199 ARG A N 1
ATOM 1550 C CA . ARG A 1 199 ? -10.074 20.976 -23.355 1.00 47.84 199 ARG A CA 1
ATOM 1551 C C . ARG A 1 199 ? -11.576 20.636 -23.315 1.00 47.84 199 ARG A C 1
ATOM 1553 O O . ARG A 1 199 ? -12.247 20.994 -22.352 1.00 47.84 199 ARG A O 1
ATOM 1560 N N . LYS A 1 200 ? -12.126 19.952 -24.324 1.00 52.84 200 LYS A N 1
ATOM 1561 C CA . LYS A 1 200 ? -13.515 19.436 -24.301 1.00 52.84 200 LYS A CA 1
ATOM 1562 C C . LYS A 1 200 ? -13.614 18.128 -25.087 1.00 52.84 200 LYS A C 1
ATOM 1564 O O . LYS A 1 200 ? -13.839 18.154 -26.291 1.00 52.84 200 LYS A O 1
ATOM 1569 N N . MET A 1 201 ? -13.449 16.984 -24.421 1.00 47.94 201 MET A N 1
ATOM 1570 C CA . MET A 1 201 ? -13.590 15.672 -25.064 1.00 47.94 201 MET A CA 1
ATOM 1571 C C . MET A 1 201 ? -14.840 14.948 -24.542 1.00 47.94 201 MET A C 1
ATOM 1573 O O . MET A 1 201 ? -14.986 14.710 -23.347 1.00 47.94 201 MET A O 1
ATOM 1577 N N . CYS A 1 202 ? -15.769 14.655 -25.458 1.00 48.12 202 CYS A N 1
ATOM 1578 C CA . CYS A 1 202 ? -17.037 13.958 -25.218 1.00 48.12 202 CYS A CA 1
ATOM 1579 C C . CYS A 1 202 ? -16.832 12.434 -25.038 1.00 48.12 202 CYS A C 1
ATOM 1581 O O . CYS A 1 202 ? -15.875 11.863 -25.555 1.00 48.12 202 CYS A O 1
ATOM 1583 N N . ARG A 1 203 ? -17.754 11.750 -24.343 1.00 49.50 203 ARG A N 1
ATOM 1584 C CA . ARG A 1 203 ? -17.677 10.338 -23.892 1.00 49.50 203 ARG A CA 1
ATOM 1585 C C . ARG A 1 203 ? -17.389 9.279 -24.968 1.00 49.50 203 ARG A C 1
ATOM 1587 O O . ARG A 1 203 ? -16.837 8.237 -24.630 1.00 49.50 203 ARG A O 1
ATOM 1594 N N . LYS A 1 204 ? -17.697 9.538 -26.246 1.00 52.38 204 LYS A N 1
ATOM 1595 C CA . LYS A 1 204 ? -17.375 8.623 -27.365 1.00 52.38 204 LYS A CA 1
ATOM 1596 C C . LYS A 1 204 ? -15.861 8.387 -27.522 1.00 52.38 204 LYS A C 1
ATOM 1598 O O . LYS A 1 204 ? -15.445 7.403 -28.108 1.00 52.38 204 LYS A O 1
ATOM 1603 N N . THR A 1 205 ? -15.041 9.250 -26.925 1.00 57.62 205 THR A N 1
ATOM 1604 C CA . THR A 1 205 ? -13.589 9.273 -27.117 1.00 57.62 205 THR A CA 1
ATOM 1605 C C . THR A 1 205 ? -12.776 8.407 -26.152 1.00 57.62 205 THR A C 1
ATOM 1607 O O . THR A 1 205 ? -11.580 8.256 -26.373 1.00 57.62 205 THR A O 1
ATOM 1610 N N . CYS A 1 206 ? -13.368 7.813 -25.106 1.00 61.47 206 CYS A N 1
ATOM 1611 C CA . CYS A 1 206 ? -12.605 6.980 -24.163 1.00 61.47 206 CYS A CA 1
ATOM 1612 C C . CYS A 1 206 ? -12.224 5.617 -24.769 1.00 61.47 206 CYS A C 1
ATOM 1614 O O . CYS A 1 206 ? -11.071 5.206 -24.679 1.00 61.47 206 CYS A O 1
ATOM 1616 N N . TYR A 1 207 ? -13.152 4.959 -25.474 1.00 67.25 207 TYR A N 1
ATOM 1617 C CA . TYR A 1 207 ? -12.860 3.709 -26.183 1.00 67.25 207 TYR A CA 1
ATOM 1618 C C . TYR A 1 207 ? -11.861 3.928 -27.323 1.00 67.25 207 TYR A C 1
ATOM 1620 O O . TYR A 1 207 ? -10.851 3.232 -27.408 1.00 67.25 207 TYR A O 1
ATOM 1628 N N . ASP A 1 208 ? -12.087 4.954 -28.145 1.00 71.00 208 ASP A N 1
ATOM 1629 C CA . ASP A 1 208 ? -11.160 5.314 -29.218 1.00 71.00 208 ASP A CA 1
ATOM 1630 C C . ASP A 1 208 ? -9.782 5.687 -28.660 1.00 71.00 208 ASP A C 1
ATOM 1632 O O . ASP A 1 208 ? -8.764 5.350 -29.255 1.00 71.00 208 ASP A O 1
ATOM 1636 N N . PHE A 1 209 ? -9.721 6.313 -27.481 1.00 71.75 209 PHE A N 1
ATOM 1637 C CA . PHE A 1 209 ? -8.465 6.591 -26.790 1.00 71.75 209 PHE A CA 1
ATOM 1638 C C . PHE A 1 209 ? -7.726 5.309 -26.401 1.00 71.75 209 PHE A C 1
ATOM 1640 O O . PHE A 1 209 ? -6.551 5.171 -26.741 1.00 71.75 209 PHE A O 1
ATOM 1647 N N . VAL A 1 210 ? -8.397 4.362 -25.740 1.00 75.19 210 VAL A N 1
ATOM 1648 C CA . VAL A 1 210 ? -7.794 3.074 -25.356 1.00 75.19 210 VAL A CA 1
ATOM 1649 C C . VAL A 1 210 ? -7.366 2.288 -26.600 1.00 75.19 210 VAL A C 1
ATOM 1651 O O . VAL A 1 210 ? -6.279 1.716 -26.624 1.00 75.19 210 VAL A O 1
ATOM 1654 N N . ARG A 1 211 ? -8.152 2.333 -27.681 1.00 78.19 211 ARG A N 1
ATOM 1655 C CA . ARG A 1 211 ? -7.828 1.684 -28.957 1.00 78.19 211 ARG A CA 1
ATOM 1656 C C . ARG A 1 211 ? -6.648 2.339 -29.678 1.00 78.19 211 ARG A C 1
ATOM 1658 O O . ARG A 1 211 ? -5.776 1.638 -30.183 1.00 78.19 211 ARG A O 1
ATOM 1665 N N . HIS A 1 212 ? -6.572 3.668 -29.710 1.00 77.62 212 HIS A N 1
ATOM 1666 C CA . HIS A 1 212 ? -5.410 4.377 -30.252 1.00 77.62 212 HIS A CA 1
ATOM 1667 C C . HIS A 1 212 ? -4.150 4.075 -29.438 1.00 77.62 212 HIS A C 1
ATOM 1669 O O . HIS A 1 212 ? -3.104 3.802 -30.020 1.00 77.62 212 HIS A O 1
ATOM 1675 N N . ARG A 1 213 ? -4.268 4.023 -28.107 1.00 77.19 213 ARG A N 1
ATOM 1676 C CA . ARG A 1 213 ? -3.184 3.603 -27.209 1.00 77.19 213 ARG A CA 1
ATOM 1677 C C . ARG A 1 213 ? -2.737 2.170 -27.465 1.00 77.19 213 ARG A C 1
ATOM 1679 O O . ARG A 1 213 ? -1.541 1.910 -27.489 1.00 77.19 213 ARG A O 1
ATOM 1686 N N . ALA A 1 214 ? -3.676 1.259 -27.692 1.00 82.00 214 ALA A N 1
ATOM 1687 C CA . ALA A 1 214 ? -3.391 -0.121 -28.056 1.00 82.00 214 ALA A CA 1
ATOM 1688 C C . ALA A 1 214 ? -2.604 -0.218 -29.371 1.00 82.00 214 ALA A C 1
ATOM 1690 O O . ALA A 1 214 ? -1.608 -0.933 -29.428 1.00 82.00 214 ALA A O 1
ATOM 1691 N N . LEU A 1 215 ? -2.990 0.549 -30.397 1.00 82.19 215 LEU A N 1
ATOM 1692 C CA . LEU A 1 215 ? -2.258 0.611 -31.668 1.00 82.19 215 LEU A CA 1
ATOM 1693 C C . LEU A 1 215 ? -0.847 1.183 -31.499 1.00 82.19 215 LEU A C 1
ATOM 1695 O O . LEU A 1 215 ? 0.090 0.697 -32.127 1.00 82.19 215 LEU A O 1
ATOM 1699 N N . ASP A 1 216 ? -0.683 2.199 -30.655 1.00 78.12 216 ASP A N 1
ATOM 1700 C CA . ASP A 1 216 ? 0.630 2.758 -30.339 1.00 78.12 216 ASP A CA 1
ATOM 1701 C C . ASP A 1 216 ? 1.508 1.700 -29.654 1.00 78.12 216 ASP A C 1
ATOM 1703 O O . ASP A 1 216 ? 2.568 1.353 -30.178 1.00 78.12 216 ASP A O 1
ATOM 1707 N N . LEU A 1 217 ? 1.013 1.084 -28.572 1.00 81.56 217 LEU A N 1
ATOM 1708 C CA . LEU A 1 217 ? 1.684 -0.021 -27.877 1.00 81.56 217 LEU A CA 1
ATOM 1709 C C . LEU A 1 217 ? 2.067 -1.144 -28.845 1.00 81.56 217 LEU A C 1
ATOM 1711 O O . LEU A 1 217 ? 3.200 -1.624 -28.815 1.00 81.56 217 LEU A O 1
ATOM 1715 N N . GLN A 1 218 ? 1.160 -1.519 -29.748 1.00 85.56 218 GLN A N 1
ATOM 1716 C CA . GLN A 1 218 ? 1.406 -2.532 -30.768 1.00 85.56 218 GLN A CA 1
ATOM 1717 C C . GLN A 1 218 ? 2.548 -2.122 -31.695 1.00 85.56 218 GLN A C 1
ATOM 1719 O O . GLN A 1 218 ? 3.458 -2.917 -31.920 1.00 85.56 218 GLN A O 1
ATOM 1724 N N . ARG A 1 219 ? 2.552 -0.881 -32.199 1.00 83.00 219 ARG A N 1
ATOM 1725 C CA . ARG A 1 219 ? 3.642 -0.371 -33.043 1.00 83.00 219 ARG A CA 1
ATOM 1726 C C . ARG A 1 219 ? 4.959 -0.309 -32.285 1.00 83.00 219 ARG A C 1
ATOM 1728 O O . ARG A 1 219 ? 5.976 -0.681 -32.858 1.00 83.00 219 ARG A O 1
ATOM 1735 N N . ALA A 1 220 ? 4.966 0.133 -31.027 1.00 78.81 220 ALA A N 1
ATOM 1736 C CA . ALA A 1 220 ? 6.177 0.188 -30.209 1.00 78.81 220 ALA A CA 1
ATOM 1737 C C . ALA A 1 220 ? 6.756 -1.213 -29.971 1.00 78.81 220 ALA A C 1
ATOM 1739 O O . ALA A 1 220 ? 7.959 -1.423 -30.145 1.00 78.81 220 ALA A O 1
ATOM 1740 N N . ILE A 1 221 ? 5.902 -2.184 -29.635 1.00 83.12 221 ILE A N 1
ATOM 1741 C CA . ILE A 1 221 ? 6.306 -3.579 -29.453 1.00 83.12 221 ILE A CA 1
ATOM 1742 C C . ILE A 1 221 ? 6.810 -4.152 -30.778 1.00 83.12 221 ILE A C 1
ATOM 1744 O O . ILE A 1 221 ? 7.935 -4.637 -30.820 1.00 83.12 221 ILE A O 1
ATOM 1748 N N . ALA A 1 222 ? 6.047 -4.029 -31.866 1.00 85.06 222 ALA A N 1
ATOM 1749 C CA . ALA A 1 222 ? 6.441 -4.520 -33.185 1.00 85.06 222 ALA A CA 1
ATOM 1750 C C . ALA A 1 222 ? 7.770 -3.910 -33.652 1.00 85.06 222 ALA A C 1
ATOM 1752 O O . ALA A 1 222 ? 8.660 -4.653 -34.043 1.00 85.06 222 ALA A O 1
ATOM 1753 N N . THR A 1 223 ? 7.944 -2.591 -33.514 1.00 82.00 223 THR A N 1
ATOM 1754 C CA . THR A 1 223 ? 9.200 -1.891 -33.837 1.00 82.00 223 THR A CA 1
ATOM 1755 C C . THR A 1 223 ? 10.363 -2.449 -33.022 1.00 82.00 223 THR A C 1
ATOM 1757 O O . THR A 1 223 ? 11.422 -2.729 -33.573 1.00 82.00 223 THR A O 1
ATOM 1760 N N . THR A 1 224 ? 10.172 -2.673 -31.718 1.00 79.75 224 THR A N 1
ATOM 1761 C CA . THR A 1 224 ? 11.219 -3.271 -30.873 1.00 79.75 224 THR A CA 1
ATOM 1762 C C . THR A 1 224 ? 11.571 -4.683 -31.340 1.00 79.75 224 THR A C 1
ATOM 1764 O O . THR A 1 224 ? 12.741 -5.057 -31.349 1.00 79.75 224 THR A O 1
ATOM 1767 N N . LEU A 1 225 ? 10.565 -5.473 -31.719 1.00 82.81 225 LEU A N 1
ATOM 1768 C CA . LEU A 1 225 ? 10.758 -6.852 -32.156 1.00 82.81 225 LEU A CA 1
ATOM 1769 C C . LEU A 1 225 ? 11.336 -6.955 -33.581 1.00 82.81 225 LEU A C 1
ATOM 1771 O O . LEU A 1 225 ? 11.961 -7.963 -33.885 1.00 82.81 225 LEU A O 1
ATOM 1775 N N . SER A 1 226 ? 11.139 -5.945 -34.438 1.00 79.50 226 SER A N 1
ATOM 1776 C CA . SER A 1 226 ? 11.578 -5.954 -35.841 1.00 79.50 226 SER A CA 1
ATOM 1777 C C . SER A 1 226 ? 12.915 -5.255 -36.087 1.00 79.50 226 SER A C 1
ATOM 1779 O O . SER A 1 226 ? 13.643 -5.648 -36.991 1.00 79.50 226 SER A O 1
ATOM 1781 N N . VAL A 1 227 ? 13.213 -4.177 -35.351 1.00 67.94 227 VAL A N 1
ATOM 1782 C CA . VAL A 1 227 ? 14.425 -3.358 -35.558 1.00 67.94 227 VAL A CA 1
ATOM 1783 C C . VAL A 1 227 ? 15.643 -4.022 -34.942 1.00 67.94 227 VAL A C 1
ATOM 1785 O O . VAL A 1 227 ? 16.738 -3.949 -35.488 1.00 67.94 227 VAL A O 1
ATOM 1788 N N . HIS A 1 228 ? 15.452 -4.702 -33.820 1.00 63.56 228 HIS A N 1
ATOM 1789 C CA . HIS A 1 228 ? 16.529 -5.447 -33.211 1.00 63.56 228 HIS A CA 1
ATOM 1790 C C . HIS A 1 228 ? 16.514 -6.847 -33.797 1.00 63.56 228 HIS A C 1
ATOM 1792 O O . HIS A 1 228 ? 15.487 -7.520 -33.724 1.00 63.56 228 HIS A O 1
ATOM 1798 N N . THR A 1 229 ? 17.651 -7.296 -34.332 1.00 57.84 229 THR A N 1
ATOM 1799 C CA . THR A 1 229 ? 17.937 -8.716 -34.546 1.00 57.84 229 THR A CA 1
ATOM 1800 C C . THR A 1 229 ? 17.847 -9.398 -33.191 1.00 57.84 229 THR A C 1
ATOM 1802 O O . THR A 1 229 ? 18.810 -9.525 -32.431 1.00 57.84 229 THR A O 1
ATOM 1805 N N . LEU A 1 230 ? 16.623 -9.735 -32.804 1.00 62.88 230 LEU A N 1
ATOM 1806 C CA . LEU A 1 230 ? 16.393 -10.529 -31.630 1.00 62.88 230 LEU A CA 1
ATOM 1807 C C . LEU A 1 230 ? 17.119 -11.825 -31.895 1.00 62.88 230 LEU A C 1
ATOM 1809 O O . LEU A 1 230 ? 16.919 -12.473 -32.914 1.00 62.88 230 LEU A O 1
ATOM 1813 N N . ASN A 1 231 ? 18.010 -12.168 -30.978 1.00 70.81 231 ASN A N 1
ATOM 1814 C CA . ASN A 1 231 ? 18.497 -13.523 -30.905 1.00 70.81 231 ASN A CA 1
ATOM 1815 C C . ASN A 1 231 ? 17.251 -14.415 -30.885 1.00 70.81 231 ASN A C 1
ATOM 1817 O O . ASN A 1 231 ? 16.441 -14.258 -29.973 1.00 70.81 231 ASN A O 1
ATOM 1821 N N . ASP A 1 232 ? 17.083 -15.297 -31.873 1.00 79.44 232 ASP A N 1
ATOM 1822 C CA . ASP A 1 232 ? 15.883 -16.137 -32.047 1.00 79.44 232 ASP A CA 1
ATOM 1823 C C . ASP A 1 232 ? 15.559 -16.983 -30.799 1.00 79.44 232 ASP A C 1
ATOM 1825 O O . ASP A 1 232 ? 14.470 -17.533 -30.645 1.00 79.44 232 ASP A O 1
ATOM 1829 N N . LYS A 1 233 ? 16.514 -17.072 -29.866 1.00 83.31 233 LYS A N 1
ATOM 1830 C CA . LYS A 1 233 ? 16.376 -17.704 -28.551 1.00 83.31 233 LYS A CA 1
ATOM 1831 C C . LYS A 1 233 ? 15.593 -16.860 -27.537 1.00 83.31 233 LYS A C 1
ATOM 1833 O O . LYS A 1 233 ? 15.152 -17.392 -26.517 1.00 83.31 233 LYS A O 1
ATOM 1838 N N . LEU A 1 234 ? 15.427 -15.560 -27.772 1.00 87.00 234 LEU A N 1
ATOM 1839 C CA . LEU A 1 234 ? 14.658 -14.667 -26.915 1.00 87.00 234 LEU A CA 1
ATOM 1840 C C . LEU A 1 234 ? 13.174 -14.805 -27.221 1.00 87.00 234 LEU A C 1
ATOM 1842 O O . LEU A 1 234 ? 12.704 -14.531 -28.318 1.00 87.00 234 LEU A O 1
ATOM 1846 N N . SER A 1 235 ? 12.423 -15.179 -26.197 1.00 88.50 235 SER A N 1
ATOM 1847 C CA . SER A 1 235 ? 10.971 -15.254 -26.257 1.00 88.50 235 SER A CA 1
ATOM 1848 C C . SER A 1 235 ? 10.373 -14.459 -25.111 1.00 88.50 235 SER A C 1
ATOM 1850 O O . SER A 1 235 ? 10.842 -14.502 -23.968 1.00 88.50 235 SER A O 1
ATOM 1852 N N . PHE A 1 236 ? 9.329 -13.711 -25.444 1.00 91.19 236 PHE A N 1
ATOM 1853 C CA . PHE A 1 236 ? 8.635 -12.834 -24.521 1.00 91.19 236 PHE A CA 1
ATOM 1854 C C . PHE A 1 236 ? 7.214 -13.329 -24.305 1.00 91.19 236 PHE A C 1
ATOM 1856 O O . PHE A 1 236 ? 6.581 -13.919 -25.180 1.00 91.19 236 PHE A O 1
ATOM 1863 N N . VAL A 1 237 ? 6.731 -13.089 -23.098 1.00 91.75 237 VAL A N 1
ATOM 1864 C CA . VAL A 1 237 ? 5.377 -13.373 -22.671 1.00 91.75 237 VAL A CA 1
ATOM 1865 C C . VAL A 1 237 ? 4.810 -12.099 -22.077 1.00 91.75 237 VAL A C 1
ATOM 1867 O O . VAL A 1 237 ? 5.419 -11.463 -21.216 1.00 91.75 237 VAL A O 1
ATOM 1870 N N . PHE A 1 238 ? 3.626 -11.743 -22.531 1.00 91.06 238 PHE A N 1
ATOM 1871 C CA . PHE A 1 238 ? 2.894 -10.567 -22.116 1.00 91.06 238 PHE A CA 1
ATOM 1872 C C . PHE A 1 238 ? 1.795 -10.977 -21.146 1.00 91.06 238 PHE A C 1
ATOM 1874 O O . PHE A 1 238 ? 1.206 -12.057 -21.265 1.00 91.06 238 PHE A O 1
ATOM 1881 N N . ARG A 1 239 ? 1.546 -10.130 -20.153 1.00 90.25 239 ARG A N 1
ATOM 1882 C CA . ARG A 1 239 ? 0.492 -10.341 -19.169 1.00 90.25 239 ARG A CA 1
ATOM 1883 C C . ARG A 1 239 ? -0.020 -9.007 -18.673 1.00 90.25 239 ARG A C 1
ATOM 1885 O O . ARG A 1 239 ? 0.770 -8.146 -18.298 1.00 90.25 239 ARG A O 1
ATOM 1892 N N . THR A 1 240 ? -1.327 -8.875 -18.590 1.00 86.69 240 THR A N 1
ATOM 1893 C CA . THR A 1 240 ? -1.968 -7.713 -17.993 1.00 86.69 240 THR A CA 1
ATOM 1894 C C . THR A 1 240 ? -2.333 -8.027 -16.556 1.00 86.69 240 THR A C 1
ATOM 1896 O O . THR A 1 240 ? -2.773 -9.140 -16.274 1.00 86.69 240 THR A O 1
ATOM 1899 N N . ARG A 1 241 ? -2.120 -7.081 -15.641 1.00 85.94 241 ARG A N 1
ATOM 1900 C CA . ARG A 1 241 ? -2.504 -7.182 -14.239 1.00 85.94 241 ARG A CA 1
ATOM 1901 C C . ARG A 1 241 ? -3.021 -5.855 -13.693 1.00 85.94 241 ARG A C 1
ATOM 1903 O O . ARG A 1 241 ? -2.364 -4.830 -13.851 1.00 85.94 241 ARG A O 1
ATOM 1910 N N . PHE A 1 242 ? -4.154 -5.886 -13.008 1.00 79.62 242 PHE A N 1
ATOM 1911 C CA . PHE A 1 242 ? -4.759 -4.736 -12.345 1.00 79.62 242 PHE A CA 1
ATOM 1912 C C . PHE A 1 242 ? -5.040 -5.071 -10.890 1.00 79.62 242 PHE A C 1
ATOM 1914 O O . PHE A 1 242 ? -5.710 -6.054 -10.591 1.00 79.62 242 PHE A O 1
ATOM 1921 N N . SER A 1 243 ? -4.552 -4.237 -9.976 1.00 78.56 243 SER A N 1
ATOM 1922 C CA . SER A 1 243 ? -4.939 -4.330 -8.570 1.00 78.56 243 SER A CA 1
ATOM 1923 C C . SER A 1 243 ? -6.338 -3.734 -8.410 1.00 78.56 243 SER A C 1
ATOM 1925 O O . SER A 1 243 ? -6.544 -2.556 -8.694 1.00 78.56 243 SER A O 1
ATOM 1927 N N . LEU A 1 244 ? -7.295 -4.558 -7.986 1.00 72.75 244 LEU A N 1
ATOM 1928 C CA . LEU A 1 244 ? -8.633 -4.118 -7.581 1.00 72.75 244 LEU A CA 1
ATOM 1929 C C . LEU A 1 244 ? -8.642 -3.630 -6.129 1.00 72.75 244 LEU A C 1
ATOM 1931 O O . LEU A 1 244 ? -9.401 -2.734 -5.768 1.00 72.75 244 LEU A O 1
ATOM 1935 N N . SER A 1 245 ? -7.809 -4.246 -5.289 1.00 74.44 245 SER A N 1
ATOM 1936 C CA . SER A 1 245 ? -7.613 -3.903 -3.882 1.00 74.44 245 SER A CA 1
ATOM 1937 C C . SER A 1 245 ? -6.221 -4.353 -3.419 1.00 74.44 245 SER A C 1
ATOM 1939 O O . SER A 1 245 ? -5.486 -5.004 -4.163 1.00 74.44 245 SER A O 1
ATOM 1941 N N . LYS A 1 246 ? -5.866 -4.067 -2.157 1.00 63.78 246 LYS A N 1
ATOM 1942 C CA . LYS A 1 246 ? -4.607 -4.533 -1.541 1.00 63.78 246 LYS A CA 1
ATOM 1943 C C . LYS A 1 246 ? -4.438 -6.061 -1.581 1.00 63.78 246 LYS A C 1
ATOM 1945 O O . LYS A 1 246 ? -3.307 -6.536 -1.551 1.00 63.78 246 LYS A O 1
ATOM 1950 N N . SER A 1 247 ? -5.537 -6.813 -1.632 1.00 68.31 247 SER A N 1
ATOM 1951 C CA . SER A 1 247 ? -5.560 -8.281 -1.609 1.00 68.31 247 SER A CA 1
ATOM 1952 C C . SER A 1 247 ? -6.085 -8.913 -2.901 1.00 68.31 247 SER A C 1
ATOM 1954 O O . SER A 1 247 ? -6.101 -10.136 -3.009 1.00 68.31 247 SER A O 1
ATOM 1956 N N . CYS A 1 248 ? -6.510 -8.111 -3.881 1.00 67.56 248 CYS A N 1
ATOM 1957 C CA . CYS A 1 248 ? -7.131 -8.599 -5.105 1.00 67.56 248 CYS A CA 1
ATOM 1958 C C . CYS A 1 248 ? -6.446 -8.007 -6.340 1.00 67.56 248 CYS A C 1
ATOM 1960 O O . CYS A 1 248 ? -6.380 -6.788 -6.516 1.00 67.56 248 CYS A O 1
ATOM 1962 N N . GLU A 1 249 ? -5.952 -8.887 -7.207 1.00 81.00 249 GLU A N 1
ATOM 1963 C CA . GLU A 1 249 ? -5.307 -8.552 -8.472 1.00 81.00 249 GLU A CA 1
ATOM 1964 C C . GLU A 1 249 ? -5.966 -9.376 -9.583 1.00 81.00 249 GLU A C 1
ATOM 1966 O O . GLU A 1 249 ? -5.949 -10.606 -9.550 1.00 81.00 249 GLU A O 1
ATOM 1971 N N . LEU A 1 250 ? -6.560 -8.702 -10.566 1.00 80.19 250 LEU A N 1
ATOM 1972 C CA . LEU A 1 250 ? -6.991 -9.324 -11.812 1.00 80.19 250 LEU A CA 1
ATOM 1973 C C . LEU A 1 250 ? -5.782 -9.480 -12.714 1.00 80.19 250 LEU A C 1
ATOM 1975 O O . LEU A 1 250 ? -4.985 -8.553 -12.835 1.00 80.19 250 LEU A O 1
ATOM 1979 N N . ALA A 1 251 ? -5.648 -10.624 -13.376 1.00 86.19 251 ALA A N 1
ATOM 1980 C CA . ALA A 1 251 ? -4.568 -10.825 -14.321 1.00 86.19 251 ALA A CA 1
ATOM 1981 C C . ALA A 1 251 ? -4.989 -11.705 -15.494 1.00 86.19 251 ALA A C 1
ATOM 1983 O O . ALA A 1 251 ? -5.638 -12.730 -15.305 1.00 86.19 251 ALA A O 1
ATOM 1984 N N . THR A 1 252 ? -4.552 -11.343 -16.694 1.00 87.00 252 THR A N 1
ATOM 1985 C CA . THR A 1 252 ? -4.841 -12.105 -17.911 1.00 87.00 252 THR A CA 1
ATOM 1986 C C . THR A 1 252 ? -3.932 -13.334 -18.009 1.00 87.00 252 THR A C 1
ATOM 1988 O O . THR A 1 252 ? -2.897 -13.403 -17.320 1.00 87.00 252 THR A O 1
ATOM 1991 N N . PRO A 1 253 ? -4.284 -14.323 -18.851 1.00 90.50 253 PRO A N 1
ATOM 1992 C CA . PRO A 1 253 ? -3.366 -15.382 -19.233 1.00 90.50 253 PRO A CA 1
ATOM 1993 C C . PRO A 1 253 ? -2.087 -14.821 -19.859 1.00 90.50 253 PRO A C 1
ATOM 1995 O O . PRO A 1 253 ? -2.043 -13.727 -20.419 1.00 90.50 253 PRO A O 1
ATOM 1998 N N . SER A 1 254 ? -1.021 -15.604 -19.772 1.00 89.69 254 SER A N 1
ATOM 1999 C CA . SER A 1 254 ? 0.244 -15.297 -20.427 1.00 89.69 254 SER A CA 1
ATOM 2000 C C . SER A 1 254 ? 0.124 -15.470 -21.945 1.00 89.69 254 SER A C 1
ATOM 2002 O O . SER A 1 254 ? -0.151 -16.569 -22.419 1.00 89.69 254 SER A O 1
ATOM 2004 N N . ARG A 1 255 ? 0.373 -14.408 -22.718 1.00 92.31 255 ARG A N 1
ATOM 2005 C CA . ARG A 1 255 ? 0.316 -14.424 -24.190 1.00 92.31 255 ARG A CA 1
ATOM 2006 C C . ARG A 1 255 ? 1.712 -14.333 -24.794 1.00 92.31 255 ARG A C 1
ATOM 2008 O O . ARG A 1 255 ? 2.513 -13.516 -24.356 1.00 92.31 255 ARG A O 1
ATOM 2015 N N . ARG A 1 256 ? 2.012 -15.153 -25.804 1.00 89.56 256 ARG A N 1
ATOM 2016 C CA . ARG A 1 256 ? 3.246 -15.016 -26.606 1.00 89.56 256 ARG A CA 1
ATOM 2017 C C . ARG A 1 256 ? 3.079 -14.012 -27.741 1.00 89.56 256 ARG A C 1
ATOM 2019 O O . ARG A 1 256 ? 4.023 -13.317 -28.089 1.00 89.56 256 ARG A O 1
ATOM 2026 N N . GLU A 1 257 ? 1.873 -13.935 -28.292 1.00 91.56 257 GLU A N 1
ATOM 2027 C CA . GLU A 1 257 ? 1.529 -12.993 -29.345 1.00 91.56 257 GLU A CA 1
ATOM 2028 C C . GLU A 1 257 ? 1.209 -11.616 -28.735 1.00 91.56 257 GLU A C 1
ATOM 2030 O O . GLU A 1 257 ? 0.275 -11.514 -27.931 1.00 91.56 257 GLU A O 1
ATOM 2035 N N . PRO A 1 258 ? 1.955 -10.551 -29.092 1.00 87.81 258 PRO A N 1
ATOM 2036 C CA . PRO A 1 258 ? 1.712 -9.213 -28.558 1.00 87.81 258 PRO A CA 1
ATOM 2037 C C . PRO A 1 258 ? 0.301 -8.701 -28.841 1.00 87.81 258 PRO A C 1
ATOM 2039 O O . PRO A 1 258 ? -0.285 -8.036 -27.993 1.00 87.81 258 PRO A O 1
ATOM 2042 N N . GLN A 1 259 ? -0.249 -9.033 -30.013 1.00 88.81 259 GLN A N 1
ATOM 2043 C CA . GLN A 1 259 ? -1.573 -8.580 -30.427 1.00 88.81 259 GLN A CA 1
ATOM 2044 C C . GLN A 1 259 ? -2.664 -9.085 -29.480 1.00 88.81 259 GLN A C 1
ATOM 2046 O O . GLN A 1 259 ? -3.401 -8.281 -28.915 1.00 88.81 259 GLN A O 1
ATOM 2051 N N . ALA A 1 260 ? -2.689 -10.394 -29.216 1.00 88.69 260 ALA A N 1
ATOM 2052 C CA . ALA A 1 260 ? -3.624 -10.992 -28.266 1.00 88.69 260 ALA A CA 1
ATOM 2053 C C . ALA A 1 260 ? -3.474 -10.401 -26.851 1.00 88.69 260 ALA A C 1
ATOM 2055 O O . ALA A 1 260 ? -4.455 -10.204 -26.141 1.00 88.69 260 ALA A O 1
ATOM 2056 N N . ALA A 1 261 ? -2.246 -10.076 -26.432 1.00 88.62 261 ALA A N 1
ATOM 2057 C CA . ALA A 1 261 ? -2.003 -9.464 -25.126 1.00 88.62 261 ALA A CA 1
ATOM 2058 C C . ALA A 1 261 ? -2.552 -8.037 -25.014 1.00 88.62 261 ALA A C 1
ATOM 2060 O O . ALA A 1 261 ? -3.040 -7.634 -23.957 1.00 88.62 261 ALA A O 1
ATOM 2061 N N . ILE A 1 262 ? -2.442 -7.264 -26.094 1.00 86.56 262 ILE A N 1
ATOM 2062 C CA . ILE A 1 262 ? -2.982 -5.909 -26.177 1.00 86.56 262 ILE A CA 1
ATOM 2063 C C . ILE A 1 262 ? -4.508 -5.958 -26.211 1.00 86.56 262 ILE A C 1
ATOM 2065 O O . ILE A 1 262 ? -5.144 -5.155 -25.538 1.00 86.56 262 ILE A O 1
ATOM 2069 N N . GLU A 1 263 ? -5.103 -6.909 -26.927 1.00 86.31 263 GLU A N 1
ATOM 2070 C CA . GLU A 1 263 ? -6.554 -7.126 -26.920 1.00 86.31 263 GLU A CA 1
ATOM 2071 C C . GLU A 1 263 ? -7.059 -7.468 -25.514 1.00 86.31 263 GLU A C 1
ATOM 2073 O O . GLU A 1 263 ? -7.963 -6.795 -25.014 1.00 86.31 263 GLU A O 1
ATOM 2078 N N . ASP A 1 264 ? -6.406 -8.412 -24.826 1.00 85.75 264 ASP A N 1
ATOM 2079 C CA . ASP A 1 264 ? -6.694 -8.727 -23.423 1.00 85.75 264 ASP A CA 1
ATOM 2080 C C . ASP A 1 264 ? -6.565 -7.475 -22.523 1.00 85.75 264 ASP A C 1
ATOM 2082 O O . ASP A 1 264 ? -7.372 -7.257 -21.617 1.00 85.75 264 ASP A O 1
ATOM 2086 N N . TRP A 1 265 ? -5.549 -6.635 -22.761 1.00 89.62 265 TRP A N 1
ATOM 2087 C CA . TRP A 1 265 ? -5.335 -5.386 -22.023 1.00 89.62 265 TRP A CA 1
ATOM 2088 C C . TRP A 1 265 ? -6.451 -4.361 -22.255 1.00 89.62 265 TRP A C 1
ATOM 2090 O O . TRP A 1 265 ? -6.951 -3.785 -21.288 1.00 89.62 265 TRP A O 1
ATOM 2100 N N . VAL A 1 266 ? -6.877 -4.159 -23.506 1.00 85.31 266 VAL A N 1
ATOM 2101 C CA . VAL A 1 266 ? -7.988 -3.260 -23.867 1.00 85.31 266 VAL A CA 1
ATOM 2102 C C . VAL A 1 266 ? -9.278 -3.712 -23.194 1.00 85.31 266 VAL A C 1
ATOM 2104 O O . VAL A 1 266 ? -9.970 -2.892 -22.587 1.00 85.31 266 VAL A O 1
ATOM 2107 N N . VAL A 1 267 ? -9.579 -5.012 -23.258 1.00 86.00 267 VAL A N 1
ATOM 2108 C CA . VAL A 1 267 ? -10.755 -5.602 -22.606 1.00 86.00 267 VAL A CA 1
ATOM 2109 C C . VAL A 1 267 ? -10.699 -5.380 -21.098 1.00 86.00 267 VAL A C 1
ATOM 2111 O O . VAL A 1 267 ? -11.694 -4.970 -20.509 1.00 86.00 267 VAL A O 1
ATOM 2114 N N . MET A 1 268 ? -9.540 -5.580 -20.469 1.00 82.50 268 MET A N 1
ATOM 2115 C CA . MET A 1 268 ? -9.367 -5.343 -19.035 1.00 82.50 268 MET A CA 1
ATOM 2116 C C . MET A 1 268 ? -9.548 -3.876 -18.642 1.00 82.50 268 MET A C 1
ATOM 2118 O O . MET A 1 268 ? -10.272 -3.603 -17.689 1.00 82.50 268 MET A O 1
ATOM 2122 N N . ILE A 1 269 ? -8.941 -2.929 -19.363 1.00 80.88 269 ILE A N 1
ATOM 2123 C CA . ILE A 1 269 ? -9.144 -1.491 -19.118 1.00 80.88 269 ILE A CA 1
ATOM 2124 C C . ILE A 1 269 ? -10.627 -1.137 -19.240 1.00 80.88 269 ILE A C 1
ATOM 2126 O O . ILE A 1 269 ? -11.161 -0.394 -18.417 1.00 80.88 269 ILE A O 1
ATOM 2130 N N . TRP A 1 270 ? -11.308 -1.698 -20.237 1.00 81.50 270 TRP A N 1
ATOM 2131 C CA . TRP A 1 270 ? -12.731 -1.465 -20.428 1.00 81.50 270 TRP A CA 1
ATOM 2132 C C . TRP A 1 270 ? -13.580 -2.090 -19.323 1.00 81.50 270 TRP A C 1
ATOM 2134 O O . TRP A 1 270 ? -14.484 -1.433 -18.819 1.00 81.50 270 TRP A O 1
ATOM 2144 N N . ALA A 1 271 ? -13.265 -3.310 -18.889 1.00 76.50 271 ALA A N 1
ATOM 2145 C CA . ALA A 1 271 ? -13.928 -3.953 -17.761 1.00 76.50 271 ALA A CA 1
ATOM 2146 C C . ALA A 1 271 ? -13.751 -3.135 -16.474 1.00 76.50 271 ALA A C 1
ATOM 2148 O O . ALA A 1 271 ? -14.707 -2.963 -15.726 1.00 76.50 271 ALA A O 1
ATOM 2149 N N . MET A 1 272 ? -12.566 -2.567 -16.244 1.00 76.94 272 MET A N 1
ATOM 2150 C CA . MET A 1 272 ? -12.303 -1.681 -15.106 1.00 76.94 272 MET A CA 1
ATOM 2151 C C . MET A 1 272 ? -13.138 -0.397 -15.170 1.00 76.94 272 MET A C 1
ATOM 2153 O O . MET A 1 272 ? -13.810 -0.055 -14.199 1.00 76.94 272 MET A O 1
ATOM 2157 N N . ASP A 1 273 ? -13.173 0.270 -16.326 1.00 75.88 273 ASP A N 1
ATOM 2158 C CA . ASP A 1 273 ? -14.008 1.459 -16.546 1.00 75.88 273 ASP A CA 1
ATOM 2159 C C . ASP A 1 273 ? -15.511 1.135 -16.434 1.00 75.88 273 ASP A C 1
ATOM 2161 O O . ASP A 1 273 ? -16.281 1.900 -15.855 1.00 75.88 273 ASP A O 1
ATOM 2165 N N . ALA A 1 274 ? -15.945 -0.028 -16.925 1.00 71.81 274 ALA A N 1
ATOM 2166 C CA . ALA A 1 274 ? -17.317 -0.506 -16.800 1.00 71.81 274 ALA A CA 1
ATOM 2167 C C . ALA A 1 274 ? -17.679 -0.838 -15.348 1.00 71.81 274 ALA A C 1
ATOM 2169 O O . ALA A 1 274 ? -18.773 -0.493 -14.916 1.00 71.81 274 ALA A O 1
ATOM 2170 N N . LEU A 1 275 ? -16.778 -1.448 -14.574 1.00 69.62 275 LEU A N 1
ATOM 2171 C CA . LEU A 1 275 ? -16.970 -1.692 -13.142 1.00 69.62 275 LEU A CA 1
ATOM 2172 C C . LEU A 1 275 ? -17.086 -0.374 -12.376 1.00 69.62 275 LEU A C 1
ATOM 2174 O O . LEU A 1 275 ? -17.969 -0.234 -11.528 1.00 69.62 275 LEU A O 1
ATOM 2178 N N . ASP A 1 276 ? -16.263 0.617 -12.708 1.00 69.69 276 ASP A N 1
ATOM 2179 C CA . ASP A 1 276 ? -16.361 1.953 -12.120 1.00 69.69 276 ASP A CA 1
ATOM 2180 C C . ASP A 1 276 ? -17.654 2.673 -12.531 1.00 69.69 276 ASP A C 1
ATOM 2182 O O . ASP A 1 276 ? -18.296 3.331 -11.709 1.00 69.69 276 ASP A O 1
ATOM 2186 N N . LYS A 1 277 ? -18.130 2.473 -13.763 1.00 63.69 277 LYS A N 1
ATOM 2187 C CA . LYS A 1 277 ? -19.423 2.993 -14.232 1.00 63.69 277 LYS A CA 1
ATOM 2188 C C . LYS A 1 277 ? -20.625 2.243 -13.686 1.00 63.69 277 LYS A C 1
ATOM 2190 O O . LYS A 1 277 ? -21.652 2.869 -13.474 1.00 63.69 277 LYS A O 1
ATOM 2195 N N . LEU A 1 278 ? -20.546 0.941 -13.442 1.00 57.69 278 LEU A N 1
ATOM 2196 C CA . LEU A 1 278 ? -21.622 0.166 -12.822 1.00 57.69 278 LEU A CA 1
ATOM 2197 C C . LEU A 1 278 ? -21.812 0.592 -11.369 1.00 57.69 278 LEU A C 1
ATOM 2199 O O . LEU A 1 278 ? -22.953 0.697 -10.917 1.00 57.69 278 LEU A O 1
ATOM 2203 N N . LYS A 1 279 ? -20.726 0.948 -10.672 1.00 61.91 279 LYS A N 1
ATOM 2204 C CA . LYS A 1 279 ? -20.821 1.670 -9.394 1.00 61.91 279 LYS A CA 1
ATOM 2205 C C . LYS A 1 279 ? -21.592 2.993 -9.571 1.00 61.91 279 LYS A C 1
ATOM 2207 O O . LYS A 1 279 ? -22.442 3.310 -8.745 1.00 61.91 279 LYS A O 1
ATOM 2212 N N . LEU A 1 280 ? -21.381 3.711 -10.681 1.00 42.09 280 LEU A N 1
ATOM 2213 C CA . LEU A 1 280 ? -22.049 4.982 -11.012 1.00 42.09 280 LEU A CA 1
ATOM 2214 C C . LEU A 1 280 ? -23.513 4.847 -11.506 1.00 42.09 280 LEU A C 1
ATOM 2216 O O . LEU A 1 280 ? -24.339 5.721 -11.263 1.00 42.09 280 LEU A O 1
ATOM 2220 N N . LEU A 1 281 ? -23.871 3.772 -12.211 1.00 37.16 281 LEU A N 1
ATOM 2221 C CA . LEU A 1 281 ? -25.226 3.522 -12.719 1.00 37.16 281 LEU A CA 1
ATOM 2222 C C . LEU A 1 281 ? -26.137 2.962 -11.631 1.00 37.16 281 LEU A C 1
ATOM 2224 O O . LEU A 1 281 ? -27.290 3.377 -11.547 1.00 37.16 281 LEU A O 1
ATOM 2228 N N . LYS A 1 282 ? -25.615 2.105 -10.741 1.00 47.06 282 LYS A N 1
ATOM 2229 C CA . LYS A 1 282 ? -26.320 1.742 -9.500 1.00 47.06 282 LYS A CA 1
ATOM 2230 C C . LYS A 1 282 ? -26.629 2.990 -8.664 1.00 47.06 282 LYS A C 1
ATOM 2232 O O . LYS A 1 282 ? -27.708 3.083 -8.092 1.00 47.06 282 LYS A O 1
ATOM 2237 N N . PHE A 1 283 ? -25.740 3.984 -8.697 1.00 40.00 283 PHE A N 1
ATOM 2238 C CA . PHE A 1 283 ? -25.949 5.304 -8.102 1.00 40.00 283 PHE A CA 1
ATOM 2239 C C . PHE A 1 283 ? -27.078 6.108 -8.788 1.00 40.00 283 PHE A C 1
ATOM 2241 O O . PHE A 1 283 ? -27.982 6.576 -8.100 1.00 40.00 283 PHE A O 1
ATOM 2248 N N . VAL A 1 284 ? -27.116 6.214 -10.125 1.00 38.28 284 VAL A N 1
ATOM 2249 C CA . VAL A 1 284 ? -28.193 6.945 -10.840 1.00 38.28 284 VAL A CA 1
ATOM 2250 C C . VAL A 1 284 ? -29.552 6.238 -10.740 1.00 38.28 284 VAL A C 1
ATOM 2252 O O . VAL A 1 284 ? -30.578 6.889 -10.535 1.00 38.28 284 VAL A O 1
ATOM 2255 N N . SER A 1 285 ? -29.574 4.907 -10.840 1.00 37.59 285 SER A N 1
ATOM 2256 C CA . SER A 1 285 ? -30.796 4.107 -10.703 1.00 37.59 285 SER A CA 1
ATOM 2257 C C . SER A 1 285 ? -31.410 4.267 -9.313 1.00 37.59 285 SER A C 1
ATOM 2259 O O . SER A 1 285 ? -32.615 4.483 -9.212 1.00 37.59 285 SER A O 1
ATOM 2261 N N . ALA A 1 286 ? -30.589 4.249 -8.258 1.00 44.53 286 ALA A N 1
ATOM 2262 C CA . ALA A 1 286 ? -31.043 4.448 -6.884 1.00 44.53 286 ALA A CA 1
ATOM 2263 C C . ALA A 1 286 ? -31.619 5.856 -6.637 1.00 44.53 286 ALA A C 1
ATOM 2265 O O . ALA A 1 286 ? -32.562 5.993 -5.863 1.00 44.53 286 ALA A O 1
ATOM 2266 N N . ILE A 1 287 ? -31.126 6.888 -7.336 1.00 41.72 287 ILE A N 1
ATOM 2267 C CA . ILE A 1 287 ? -31.712 8.244 -7.318 1.00 41.72 287 ILE A CA 1
ATOM 2268 C C . ILE A 1 287 ? -33.068 8.268 -8.040 1.00 41.72 287 ILE A C 1
ATOM 2270 O O . ILE A 1 287 ? -33.983 8.990 -7.642 1.00 41.72 287 ILE A O 1
ATOM 2274 N N . SER A 1 288 ? -33.228 7.483 -9.110 1.00 36.97 288 SER A N 1
ATOM 2275 C CA . SER A 1 288 ? -34.456 7.486 -9.913 1.00 36.97 288 SER A CA 1
ATOM 2276 C C . SER A 1 288 ? -35.661 6.813 -9.256 1.00 36.97 288 SER A C 1
ATOM 2278 O O . SER A 1 288 ? -36.796 7.137 -9.601 1.00 36.97 288 SER A O 1
ATOM 2280 N N . THR A 1 289 ? -35.410 5.934 -8.287 1.00 43.38 289 THR A N 1
ATOM 2281 C CA . THR A 1 289 ? -36.424 5.190 -7.531 1.00 43.38 289 THR A CA 1
ATOM 2282 C C . THR A 1 289 ? -36.827 5.863 -6.215 1.00 43.38 289 THR A C 1
ATOM 2284 O O . THR A 1 289 ? -37.617 5.298 -5.463 1.00 43.38 289 THR A O 1
ATOM 2287 N N . MET A 1 290 ? -36.303 7.054 -5.901 1.00 42.19 290 MET A N 1
ATOM 2288 C CA . MET A 1 290 ? -36.676 7.778 -4.679 1.00 42.19 290 MET A CA 1
ATOM 2289 C C . MET A 1 290 ? -38.051 8.470 -4.806 1.00 42.19 290 MET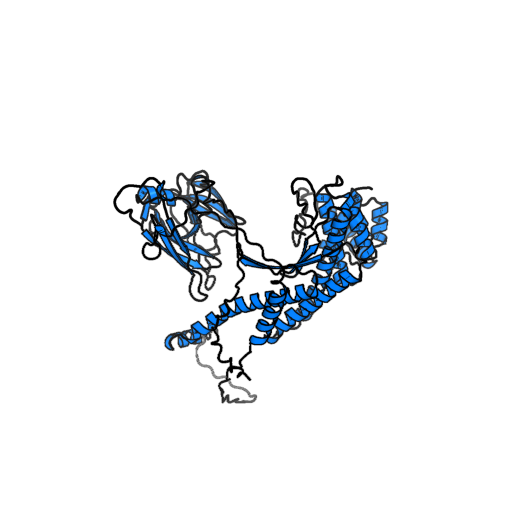 A C 1
ATOM 2291 O O . MET A 1 290 ? -38.381 8.979 -5.881 1.00 42.19 290 MET A O 1
ATOM 2295 N N . PRO A 1 291 ? -38.850 8.554 -3.720 1.00 45.12 291 PRO A N 1
ATOM 2296 C CA . PRO A 1 291 ? -40.130 9.264 -3.721 1.00 45.12 291 PRO A CA 1
ATOM 2297 C C . PRO A 1 291 ? -39.971 10.749 -4.088 1.00 45.12 291 PRO A C 1
ATOM 2299 O O . PRO A 1 291 ? -39.012 11.403 -3.670 1.00 45.12 291 PRO A O 1
ATOM 2302 N N . GLY A 1 292 ? -40.942 11.308 -4.822 1.00 41.22 292 GLY A N 1
ATOM 2303 C CA . GLY A 1 292 ? -40.859 12.645 -5.437 1.00 41.22 292 GLY A CA 1
ATOM 2304 C C . GLY A 1 292 ? -40.522 13.809 -4.491 1.00 41.22 292 GLY A C 1
ATOM 2305 O O . GLY A 1 292 ? -39.909 14.781 -4.924 1.00 41.22 292 GLY A O 1
ATOM 2306 N N . ALA A 1 293 ? -40.825 13.690 -3.194 1.00 41.12 293 ALA A N 1
ATOM 2307 C CA . ALA A 1 293 ? -40.507 14.703 -2.184 1.00 41.12 293 ALA A CA 1
ATOM 2308 C C . ALA A 1 293 ? -38.999 14.827 -1.866 1.00 41.12 293 ALA A C 1
ATOM 2310 O O . ALA A 1 293 ? -38.551 15.885 -1.428 1.00 41.12 293 ALA A O 1
ATOM 2311 N N . VAL A 1 294 ? -38.206 13.772 -2.099 1.00 42.72 294 VAL A N 1
ATOM 2312 C CA . VAL A 1 294 ? -36.741 13.784 -1.900 1.00 42.72 294 VAL A CA 1
ATOM 2313 C C . VAL A 1 294 ? -36.026 14.278 -3.159 1.00 42.72 294 VAL A C 1
ATOM 2315 O O . VAL A 1 294 ? -35.038 15.002 -3.066 1.00 42.72 294 VAL A O 1
ATOM 2318 N N . ARG A 1 295 ? -36.576 13.966 -4.340 1.00 38.78 295 ARG A N 1
ATOM 2319 C CA . ARG A 1 295 ? -36.046 14.418 -5.634 1.00 38.78 295 ARG A CA 1
ATOM 2320 C C . ARG A 1 295 ? -36.103 15.947 -5.783 1.00 38.78 295 ARG A C 1
ATOM 2322 O O . ARG A 1 295 ? -35.123 16.531 -6.227 1.00 38.78 295 ARG A O 1
ATOM 2329 N N . GLY A 1 296 ? -37.185 16.591 -5.326 1.00 37.09 296 GLY A N 1
ATOM 2330 C CA . GLY A 1 296 ? -37.340 18.055 -5.387 1.00 37.09 296 GLY A CA 1
ATOM 2331 C C . GLY A 1 296 ? -36.335 18.841 -4.532 1.00 37.09 296 GLY A C 1
ATOM 2332 O O . GLY A 1 296 ? -35.851 19.882 -4.956 1.00 37.09 296 GLY A O 1
ATOM 2333 N N . LYS A 1 297 ? -35.922 18.308 -3.372 1.00 43.91 297 LYS A N 1
ATOM 2334 C CA . LYS A 1 297 ? -34.926 18.967 -2.501 1.00 43.91 297 LYS A CA 1
ATOM 2335 C C . LYS A 1 297 ? -33.492 18.903 -3.033 1.00 43.91 297 LYS A C 1
ATOM 2337 O O . LYS A 1 297 ? -32.645 19.672 -2.592 1.00 43.91 297 LYS A O 1
ATOM 2342 N N . MET A 1 298 ? -33.206 17.977 -3.946 1.00 37.12 298 MET A N 1
ATOM 2343 C CA . MET A 1 298 ? -31.865 17.787 -4.501 1.00 37.12 298 MET A CA 1
ATOM 2344 C C . MET A 1 298 ? -31.629 18.655 -5.748 1.00 37.12 298 MET A C 1
ATOM 2346 O O . MET A 1 298 ? -30.487 19.011 -6.025 1.00 37.12 298 MET A O 1
ATOM 2350 N N . GLU A 1 299 ? -32.698 19.043 -6.453 1.00 39.12 299 GLU A N 1
ATOM 2351 C CA . GLU A 1 299 ? -32.649 20.026 -7.545 1.00 39.12 299 GLU A CA 1
ATOM 2352 C C . GLU A 1 299 ? -32.521 21.469 -7.009 1.00 39.12 299 GLU A C 1
ATOM 2354 O O . GLU A 1 299 ? -31.756 22.249 -7.573 1.00 39.12 299 GLU A O 1
ATOM 2359 N N . ASP A 1 300 ? -33.131 21.791 -5.858 1.00 38.16 300 ASP A N 1
ATOM 2360 C CA . ASP A 1 300 ? -33.022 23.113 -5.202 1.00 38.16 300 ASP A CA 1
ATOM 2361 C C . ASP A 1 300 ? -31.617 23.432 -4.648 1.00 38.16 300 ASP A C 1
ATOM 2363 O O . ASP A 1 300 ? -31.219 24.596 -4.559 1.00 38.16 300 ASP A O 1
ATOM 2367 N N . LEU A 1 301 ? -30.816 22.412 -4.321 1.00 40.69 301 LEU A N 1
ATOM 2368 C CA . LEU A 1 301 ? -29.439 22.585 -3.829 1.00 40.69 301 LEU A CA 1
ATOM 2369 C C . LEU A 1 301 ? -28.428 22.937 -4.939 1.00 40.69 301 LEU A C 1
ATOM 2371 O O . LEU A 1 301 ? -27.271 23.231 -4.641 1.00 40.69 301 LEU A O 1
ATOM 2375 N N . GLY A 1 302 ? -28.847 22.938 -6.211 1.00 34.03 302 GLY A N 1
ATOM 2376 C CA . GLY A 1 302 ? -28.026 23.351 -7.355 1.00 34.03 302 GLY A CA 1
ATOM 2377 C C . GLY A 1 302 ? -28.092 24.847 -7.689 1.00 34.03 302 GLY A C 1
ATOM 2378 O O . GLY A 1 302 ? -27.380 25.294 -8.589 1.00 34.03 302 GLY A O 1
ATOM 2379 N N . SER A 1 303 ? -28.925 25.625 -6.993 1.00 34.88 303 SER A N 1
ATOM 2380 C CA . SER A 1 303 ? -29.299 26.987 -7.401 1.00 34.88 303 SER A CA 1
ATOM 2381 C C . SER A 1 303 ? -29.088 28.063 -6.334 1.00 34.88 303 SER A C 1
ATOM 2383 O O . SER A 1 303 ? -29.831 29.036 -6.307 1.00 34.88 303 SER A O 1
ATOM 2385 N N . HIS A 1 304 ? -28.054 27.972 -5.493 1.00 33.84 304 HIS A N 1
ATOM 2386 C CA . HIS A 1 304 ? -27.636 29.102 -4.648 1.00 33.84 304 HIS A CA 1
ATOM 2387 C C . HIS A 1 304 ? -26.150 29.423 -4.813 1.00 33.84 304 HIS A C 1
ATOM 2389 O O . HIS A 1 304 ? -25.272 28.832 -4.193 1.00 33.84 304 HIS A O 1
ATOM 2395 N N . GLY A 1 305 ? -25.902 30.403 -5.680 1.00 31.75 305 GLY A N 1
ATOM 2396 C CA . GLY A 1 305 ? -24.602 31.008 -5.925 1.00 31.75 305 GLY A CA 1
ATOM 2397 C C . GLY A 1 305 ? -24.753 32.329 -6.672 1.00 31.75 305 GLY A C 1
ATOM 2398 O O . GLY A 1 305 ? -24.262 32.445 -7.788 1.00 31.75 305 GLY A O 1
ATOM 2399 N N . VAL A 1 306 ? -25.442 33.310 -6.080 1.00 28.12 306 VAL A N 1
ATOM 2400 C CA . VAL A 1 306 ? -25.285 34.731 -6.432 1.00 28.12 306 VAL A CA 1
ATOM 2401 C C . VAL A 1 306 ? -25.338 35.540 -5.138 1.00 28.12 306 VAL A C 1
ATOM 2403 O O . VAL A 1 306 ? -26.276 35.415 -4.356 1.00 28.12 306 VAL A O 1
ATOM 2406 N N . ALA A 1 307 ? -24.277 36.306 -4.898 1.00 28.03 307 ALA A N 1
ATOM 2407 C CA . ALA A 1 307 ? -24.106 37.176 -3.747 1.00 28.03 307 ALA A CA 1
ATOM 2408 C C . ALA A 1 307 ? -25.083 38.362 -3.797 1.00 28.03 307 ALA A C 1
ATOM 2410 O O . ALA A 1 307 ? -25.207 39.010 -4.835 1.00 28.03 307 ALA A O 1
ATOM 2411 N N . ASN A 1 308 ? -25.714 38.665 -2.661 1.00 25.78 308 ASN A N 1
ATOM 2412 C CA . ASN A 1 308 ? -26.380 39.942 -2.427 1.00 25.78 308 ASN A CA 1
ATOM 2413 C C . ASN A 1 308 ? -25.350 40.960 -1.921 1.00 25.78 308 ASN A C 1
ATOM 2415 O O . ASN A 1 308 ? -24.611 40.688 -0.976 1.00 25.78 308 ASN A O 1
ATOM 2419 N N . PHE A 1 309 ? -25.321 42.118 -2.575 1.00 26.62 309 PHE A N 1
ATOM 2420 C CA . PHE A 1 309 ? -24.736 43.363 -2.087 1.00 26.62 309 PHE A CA 1
ATOM 2421 C C . PHE A 1 309 ? -25.876 44.157 -1.434 1.00 26.62 309 PHE A C 1
ATOM 2423 O O . PHE A 1 309 ? -26.916 44.336 -2.068 1.00 26.62 309 PHE A O 1
ATOM 2430 N N . GLU A 1 310 ? -25.688 44.611 -0.198 1.00 34.00 310 GLU A N 1
ATOM 2431 C CA . GLU A 1 310 ? -26.590 45.552 0.473 1.00 34.00 310 GLU A CA 1
ATOM 2432 C C . GLU A 1 310 ? -26.048 46.991 0.411 1.00 34.00 310 GLU A C 1
ATOM 2434 O O . GLU A 1 310 ? -24.841 47.222 0.323 1.00 34.00 310 GLU A O 1
ATOM 2439 N N . ASP A 1 311 ? -27.017 47.905 0.495 1.00 31.47 311 ASP A N 1
ATOM 2440 C CA . ASP A 1 311 ? -26.984 49.325 0.857 1.00 31.47 311 ASP A CA 1
ATOM 2441 C C . ASP A 1 311 ? -26.643 50.399 -0.189 1.00 31.47 311 ASP A C 1
ATOM 2443 O O . ASP A 1 311 ? -25.492 50.727 -0.472 1.00 31.47 311 ASP A O 1
ATOM 2447 N N . THR A 1 312 ? -27.695 51.088 -0.658 1.00 28.34 312 THR A N 1
ATOM 2448 C CA . THR A 1 312 ? -27.790 52.563 -0.588 1.00 28.34 312 THR A CA 1
ATOM 2449 C C . THR A 1 312 ? -29.238 53.061 -0.770 1.00 28.34 312 THR A C 1
ATOM 2451 O O . THR A 1 312 ? -29.997 52.549 -1.588 1.00 28.34 312 THR A O 1
ATOM 2454 N N . GLU A 1 313 ? -29.602 54.054 0.048 1.00 31.41 313 GLU A N 1
ATOM 2455 C CA . GLU A 1 313 ? -30.920 54.692 0.222 1.00 31.41 313 GLU A CA 1
ATOM 2456 C C . GLU A 1 313 ? -31.414 55.578 -0.957 1.00 31.41 313 GLU A C 1
ATOM 2458 O O . GLU A 1 313 ? -30.645 55.885 -1.872 1.00 31.41 313 GLU A O 1
ATOM 2463 N N . PRO A 1 314 ? -32.701 56.015 -0.955 1.00 35.59 314 PRO A N 1
ATOM 2464 C CA . PRO A 1 314 ? -33.392 56.524 -2.136 1.00 35.59 314 PRO A CA 1
ATOM 2465 C C . PRO A 1 314 ? -33.342 58.052 -2.299 1.00 35.59 314 PRO A C 1
ATOM 2467 O O . PRO A 1 314 ? -33.452 58.815 -1.344 1.00 35.59 314 PRO A O 1
ATOM 2470 N N . GLY A 1 315 ? -33.339 58.495 -3.560 1.00 31.69 315 GLY A N 1
ATOM 2471 C CA . GLY A 1 315 ? -33.817 59.824 -3.949 1.00 31.69 315 GLY A CA 1
ATOM 2472 C C . GLY A 1 315 ? -32.741 60.821 -4.373 1.00 31.69 315 GLY A C 1
ATOM 2473 O O . GLY A 1 315 ? -32.321 61.664 -3.589 1.00 31.69 315 GLY A O 1
ATOM 2474 N N . ARG A 1 316 ? -32.396 60.812 -5.666 1.00 25.33 316 ARG A N 1
ATOM 2475 C CA . ARG A 1 316 ? -32.074 62.022 -6.442 1.00 25.33 316 ARG A CA 1
ATOM 2476 C C . ARG A 1 316 ? -32.153 61.726 -7.937 1.00 25.33 316 ARG A C 1
ATOM 2478 O O . ARG A 1 316 ? -31.488 60.832 -8.446 1.00 25.33 316 ARG A O 1
ATOM 2485 N N . THR A 1 317 ? -32.988 62.498 -8.616 1.00 28.17 317 THR A N 1
ATOM 2486 C CA . THR A 1 317 ? -33.130 62.558 -10.069 1.00 28.17 317 THR A CA 1
ATOM 2487 C C . THR A 1 317 ? -31.875 63.170 -10.690 1.00 28.17 317 THR A C 1
ATOM 2489 O O . THR A 1 317 ? -31.433 64.228 -10.243 1.00 28.17 317 THR A O 1
ATOM 2492 N N . LEU A 1 318 ? -31.339 62.546 -11.740 1.00 22.36 318 LEU A N 1
ATOM 2493 C CA . LEU A 1 318 ? -30.494 63.193 -12.746 1.00 22.36 318 LEU A CA 1
ATOM 2494 C C . LEU A 1 318 ? -30.614 62.406 -14.058 1.00 22.36 318 LEU A C 1
ATOM 2496 O O . LEU A 1 318 ? -30.412 61.195 -14.097 1.00 22.36 318 LEU A O 1
ATOM 2500 N N . GLU A 1 319 ? -31.054 63.118 -15.090 1.00 23.55 319 GLU A N 1
ATOM 2501 C CA . GLU A 1 319 ? -31.335 62.647 -16.445 1.00 23.55 319 GLU A CA 1
ATOM 2502 C C . GLU A 1 319 ? -30.062 62.341 -17.265 1.00 23.55 319 GLU A C 1
ATOM 2504 O O . GLU A 1 319 ? -28.973 62.805 -16.928 1.00 23.55 319 GLU A O 1
ATOM 2509 N N . ILE A 1 320 ? -30.299 61.696 -18.424 1.00 23.61 320 ILE A N 1
ATOM 2510 C CA . ILE A 1 320 ? -29.664 61.882 -19.754 1.00 23.61 320 ILE A CA 1
ATOM 2511 C C . ILE A 1 320 ? -28.990 60.622 -20.365 1.00 23.61 320 ILE A C 1
ATOM 2513 O O . ILE A 1 320 ? -27.847 60.288 -20.077 1.00 23.61 320 ILE A O 1
ATOM 2517 N N . VAL A 1 321 ? -29.743 60.052 -21.329 1.00 25.45 321 VAL A N 1
ATOM 2518 C CA . VAL A 1 321 ? -29.375 59.605 -22.701 1.00 25.45 321 VAL A CA 1
ATOM 2519 C C . VAL A 1 321 ? -29.153 58.115 -23.020 1.00 25.45 321 VAL A C 1
ATOM 2521 O O . VAL A 1 321 ? -28.180 57.484 -22.628 1.00 25.45 321 VAL A O 1
ATOM 2524 N N . ASP A 1 322 ? -30.114 57.649 -23.834 1.00 27.30 322 ASP A N 1
ATOM 2525 C CA . ASP A 1 322 ? -30.124 56.714 -24.969 1.00 27.30 322 ASP A CA 1
ATOM 2526 C C . ASP A 1 322 ? -29.101 55.582 -25.106 1.00 27.30 322 ASP A C 1
ATOM 2528 O O . ASP A 1 322 ? -27.894 55.783 -25.213 1.00 27.30 322 ASP A O 1
ATOM 2532 N N . GLY A 1 323 ? -29.662 54.410 -25.435 1.00 27.80 323 GLY A N 1
ATOM 2533 C CA . GLY A 1 323 ? -29.176 53.659 -26.592 1.00 27.80 323 GLY A CA 1
ATOM 2534 C C . GLY A 1 323 ? -29.246 52.138 -26.477 1.00 27.80 323 GLY A C 1
ATOM 2535 O O . GLY A 1 323 ? -28.319 51.514 -25.979 1.00 27.80 323 GLY A O 1
ATOM 2536 N N . GLY A 1 324 ? -30.263 51.532 -27.101 1.00 27.64 324 GLY A N 1
ATOM 2537 C CA . GLY A 1 324 ? -30.024 50.324 -27.902 1.00 27.64 324 GLY A CA 1
ATOM 2538 C C . GLY A 1 324 ? -30.614 48.989 -27.428 1.00 27.64 324 GLY A C 1
ATOM 2539 O O . GLY A 1 324 ? -30.040 48.290 -26.606 1.00 27.64 324 GLY A O 1
ATOM 2540 N N . ALA A 1 325 ? -31.676 48.591 -28.136 1.00 28.20 325 ALA A N 1
ATOM 2541 C CA . ALA A 1 325 ? -32.025 47.225 -28.548 1.00 28.20 325 ALA A CA 1
ATOM 2542 C C . ALA A 1 325 ? -32.411 46.180 -27.478 1.00 28.20 325 ALA A C 1
ATOM 2544 O O . ALA A 1 325 ? -31.611 45.379 -26.998 1.00 28.20 325 ALA A O 1
ATOM 2545 N N . ALA A 1 326 ? -33.725 46.070 -27.272 1.00 26.61 326 ALA A N 1
ATOM 2546 C CA . ALA A 1 326 ? -34.373 44.860 -26.787 1.00 26.61 326 ALA A CA 1
ATOM 2547 C C . ALA A 1 326 ? -34.339 43.748 -27.854 1.00 26.61 326 ALA A C 1
ATOM 2549 O O . ALA A 1 326 ? -34.733 43.960 -29.001 1.00 26.61 326 ALA A O 1
ATOM 2550 N N . SER A 1 327 ? -33.952 42.535 -27.458 1.00 25.91 327 SER A N 1
ATOM 2551 C CA . SER A 1 327 ? -34.329 41.306 -28.162 1.00 25.91 327 SER A CA 1
ATOM 2552 C C . SER A 1 327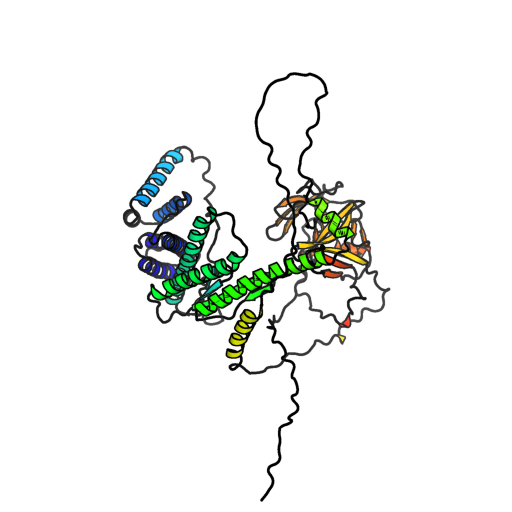 ? -34.762 40.253 -27.142 1.00 25.91 327 SER A C 1
ATOM 2554 O O . SER A 1 327 ? -34.004 39.814 -26.283 1.00 25.91 327 SER A O 1
ATOM 2556 N N . THR A 1 328 ? -36.045 39.902 -27.201 1.00 23.61 328 THR A N 1
ATOM 2557 C CA . THR A 1 328 ? -36.699 38.876 -26.387 1.00 23.61 328 THR A CA 1
ATOM 2558 C C . THR A 1 328 ? -36.585 37.537 -27.114 1.00 23.61 328 THR A C 1
ATOM 2560 O O . THR A 1 328 ? -37.148 37.377 -28.195 1.00 23.61 328 THR A O 1
ATOM 2563 N N . LEU A 1 329 ? -35.893 36.555 -26.526 1.00 22.22 329 LEU A N 1
ATOM 2564 C CA . LEU A 1 329 ? -35.894 35.173 -27.015 1.00 22.22 329 LEU A CA 1
ATOM 2565 C C . LEU A 1 329 ? -36.801 34.313 -26.120 1.00 22.22 329 LEU A C 1
ATOM 2567 O O . LEU A 1 329 ? -36.478 34.022 -24.970 1.00 22.22 329 LEU A O 1
ATOM 2571 N N . LYS A 1 330 ? -37.960 33.922 -26.659 1.00 22.44 330 LYS A N 1
ATOM 2572 C CA . LYS A 1 330 ? -38.888 32.942 -26.074 1.00 22.44 330 LYS A CA 1
ATOM 2573 C C . LYS A 1 330 ? -38.293 31.537 -26.213 1.00 22.44 330 LYS A C 1
ATOM 2575 O O . LYS A 1 330 ? -38.058 31.088 -27.331 1.00 22.44 330 LYS A O 1
ATOM 2580 N N . VAL A 1 331 ? -38.115 30.821 -25.103 1.00 23.27 331 VAL A N 1
ATOM 2581 C CA . VAL A 1 331 ? -37.804 29.384 -25.110 1.00 23.27 331 VAL A CA 1
ATOM 2582 C C . VAL A 1 331 ? -39.102 28.605 -24.911 1.00 23.27 331 VAL A C 1
ATOM 2584 O O . VAL A 1 331 ? -39.733 28.684 -23.861 1.00 23.27 331 VAL A O 1
ATOM 2587 N N . SER A 1 332 ? -39.497 27.845 -25.928 1.00 23.73 332 SER A N 1
ATOM 2588 C CA . SER A 1 332 ? -40.583 26.866 -25.872 1.00 23.73 332 SER A CA 1
ATOM 2589 C C . SER A 1 332 ? -40.076 25.510 -26.361 1.00 23.73 332 SER A C 1
ATOM 2591 O O . SER A 1 332 ? -39.548 25.429 -27.467 1.00 23.73 332 SER A O 1
ATOM 2593 N N . GLY A 1 333 ? -40.308 24.454 -25.573 1.00 25.55 333 GLY A N 1
ATOM 2594 C CA . GLY A 1 333 ? -40.310 23.065 -26.047 1.00 25.55 333 GLY A CA 1
ATOM 2595 C C . GLY A 1 333 ? -39.185 22.168 -25.522 1.00 25.55 333 GLY A C 1
ATOM 2596 O O . GLY A 1 333 ? -38.218 21.907 -26.229 1.00 25.55 333 GLY A O 1
ATOM 2597 N N . LEU A 1 334 ? -39.364 21.589 -24.329 1.00 24.36 334 LEU A N 1
ATOM 2598 C CA . LEU A 1 334 ? -38.685 20.345 -23.951 1.00 24.36 334 LEU A CA 1
ATOM 2599 C C . LEU A 1 334 ? -39.460 19.161 -24.551 1.00 24.36 334 LEU A C 1
ATOM 2601 O O . LEU A 1 334 ? -40.571 18.858 -24.116 1.00 24.36 334 LEU A O 1
ATOM 2605 N N . ARG A 1 335 ? -38.879 18.473 -25.541 1.00 29.39 335 ARG A N 1
ATOM 2606 C CA . ARG A 1 335 ? -39.292 17.110 -25.916 1.00 29.39 335 ARG A CA 1
ATOM 2607 C C . ARG A 1 335 ? -38.464 16.100 -25.119 1.00 29.39 335 ARG A C 1
ATOM 2609 O O . ARG A 1 335 ? -37.245 16.224 -25.043 1.00 29.39 335 ARG A O 1
ATOM 2616 N N . LYS A 1 336 ? -39.144 15.101 -24.547 1.00 27.34 336 LYS A N 1
ATOM 2617 C CA . LYS A 1 336 ? -38.550 13.892 -23.956 1.00 27.34 336 LYS A CA 1
ATOM 2618 C C . LYS A 1 336 ? -37.697 13.178 -25.010 1.00 27.34 336 LYS A C 1
ATOM 2620 O O . LYS A 1 336 ? -38.209 12.846 -26.074 1.00 27.34 336 LYS A O 1
ATOM 2625 N N . ALA A 1 337 ? -36.424 12.947 -24.703 1.00 26.38 337 ALA A N 1
ATOM 2626 C CA . ALA A 1 337 ? -35.566 12.047 -25.464 1.00 26.38 337 ALA A CA 1
ATOM 2627 C C . ALA A 1 337 ? -35.768 10.610 -24.956 1.00 26.38 337 ALA A C 1
ATOM 2629 O O . ALA A 1 337 ? -35.722 10.369 -23.749 1.00 26.38 337 ALA A O 1
ATOM 2630 N N . GLU A 1 338 ? -36.019 9.680 -25.874 1.00 27.36 338 GLU A N 1
ATOM 2631 C CA . GLU A 1 338 ? -36.091 8.242 -25.601 1.00 27.36 338 GLU A CA 1
ATOM 2632 C C . GLU A 1 338 ? -34.692 7.645 -25.355 1.00 27.36 338 GLU A C 1
ATOM 2634 O O 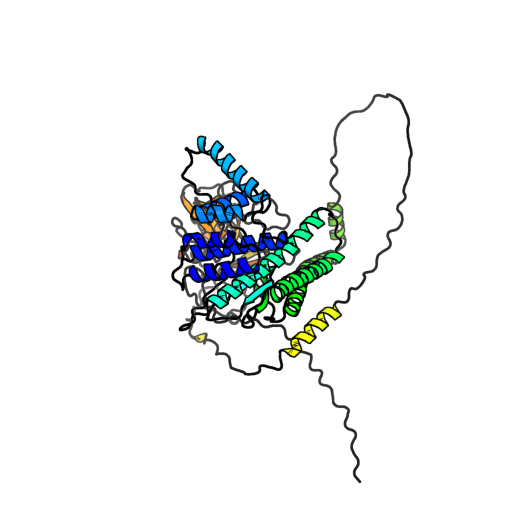. GLU A 1 338 ? -33.701 8.153 -25.894 1.00 27.36 338 GLU A O 1
ATOM 2639 N N . PRO A 1 339 ? -34.574 6.572 -24.549 1.00 30.22 339 PRO A N 1
ATOM 2640 C CA . PRO A 1 339 ? -33.298 5.918 -24.301 1.00 30.22 339 PRO A CA 1
ATOM 2641 C C . PRO A 1 339 ? -32.878 5.061 -25.506 1.00 30.22 339 PRO A C 1
ATOM 2643 O O . PRO A 1 339 ? -33.530 4.080 -25.848 1.00 30.22 339 PRO A O 1
ATOM 2646 N N . MET A 1 340 ? -31.748 5.419 -26.121 1.00 27.55 340 MET A N 1
ATOM 2647 C CA . MET A 1 340 ? -31.026 4.563 -27.068 1.00 27.55 340 MET A CA 1
ATOM 2648 C C . MET A 1 340 ? -30.375 3.390 -26.321 1.00 27.55 340 MET A C 1
ATOM 2650 O O . MET A 1 340 ? -29.555 3.612 -25.425 1.00 27.55 340 MET A O 1
ATOM 2654 N N . SER A 1 341 ? -30.720 2.156 -26.702 1.00 29.06 341 SER A N 1
ATOM 2655 C CA . SER A 1 341 ? -30.038 0.938 -26.263 1.00 29.06 341 SER A CA 1
ATOM 2656 C C . SER A 1 341 ? -28.665 0.819 -26.936 1.00 29.06 341 SER A C 1
ATOM 2658 O O . SER A 1 341 ? -28.502 1.100 -28.123 1.00 29.06 341 SER A O 1
ATOM 2660 N N . CYS A 1 342 ? -27.660 0.414 -26.162 1.00 30.48 342 CYS A N 1
ATOM 2661 C CA . CYS A 1 342 ? -26.367 -0.023 -26.676 1.00 30.48 342 CYS A CA 1
ATOM 2662 C C . CYS A 1 342 ? -26.260 -1.523 -26.393 1.00 30.48 342 CYS A C 1
ATOM 2664 O O . CYS A 1 342 ? -26.179 -1.904 -25.225 1.00 30.48 342 CYS A O 1
ATOM 2666 N N . ASP A 1 343 ? -26.266 -2.350 -27.437 1.00 35.06 343 ASP A N 1
ATOM 2667 C CA . ASP A 1 343 ? -26.161 -3.805 -27.312 1.00 35.06 343 ASP A CA 1
ATOM 2668 C C . ASP A 1 343 ? -24.749 -4.221 -26.870 1.00 35.06 343 ASP A C 1
ATOM 2670 O O . ASP A 1 343 ? -23.748 -3.935 -27.533 1.00 35.06 343 ASP A O 1
ATOM 2674 N N . PHE A 1 344 ? -24.680 -4.894 -25.719 1.00 38.41 344 PHE A N 1
ATOM 2675 C CA . PHE A 1 344 ? -23.458 -5.430 -25.102 1.00 38.41 344 PHE A CA 1
ATOM 2676 C C . PHE A 1 344 ? -23.058 -6.819 -25.642 1.00 38.41 344 PHE A C 1
ATOM 2678 O O . PHE A 1 344 ? -21.944 -7.281 -25.385 1.00 38.41 344 PHE A O 1
ATOM 2685 N N . GLU A 1 345 ? -23.932 -7.469 -26.415 1.00 37.34 345 GLU A N 1
ATOM 2686 C CA . GLU A 1 345 ? -23.788 -8.843 -26.919 1.00 37.34 345 GLU A CA 1
ATOM 2687 C C . GLU A 1 345 ? -22.459 -9.139 -27.652 1.00 37.34 345 GLU A C 1
ATOM 2689 O O . GLU A 1 345 ? -21.815 -10.149 -27.356 1.00 37.34 345 GLU A O 1
ATOM 2694 N N . PRO A 1 346 ? -21.972 -8.291 -28.586 1.00 40.09 346 PRO A N 1
ATOM 2695 C CA . PRO A 1 346 ? -20.880 -8.699 -29.477 1.00 40.09 346 PRO A CA 1
ATOM 2696 C C . PRO A 1 346 ? -19.518 -8.839 -28.779 1.00 40.09 346 PRO A C 1
ATOM 2698 O O . PRO A 1 346 ? -18.701 -9.676 -29.168 1.00 40.09 346 PRO A O 1
ATOM 2701 N N . ALA A 1 347 ? -19.265 -8.035 -27.741 1.00 41.41 347 ALA A N 1
ATOM 2702 C CA . ALA A 1 347 ? -18.022 -8.085 -26.967 1.00 41.41 347 ALA A CA 1
ATOM 2703 C C . ALA A 1 347 ? -17.980 -9.307 -26.034 1.00 41.41 347 ALA A C 1
ATOM 2705 O O . ALA A 1 347 ? -16.920 -9.902 -25.832 1.00 41.41 347 ALA A O 1
ATOM 2706 N N . LEU A 1 348 ? -19.144 -9.712 -25.520 1.00 40.38 348 LEU A N 1
ATOM 2707 C CA . LEU A 1 348 ? -19.313 -10.890 -24.673 1.00 40.38 348 LEU A CA 1
ATOM 2708 C C . LEU A 1 348 ? -19.096 -12.185 -25.479 1.00 40.38 348 LEU A C 1
ATOM 2710 O O . LEU A 1 348 ? -18.339 -13.064 -25.064 1.00 40.38 348 LEU A O 1
ATOM 2714 N N . VAL A 1 349 ? -19.649 -12.245 -26.696 1.00 42.75 349 VAL A N 1
ATOM 2715 C CA . VAL A 1 349 ? -19.495 -13.378 -27.628 1.00 42.75 349 VAL A CA 1
ATOM 2716 C C . VAL A 1 349 ? -18.038 -13.568 -28.086 1.00 42.75 349 VAL A C 1
ATOM 2718 O O . VAL A 1 349 ? -17.579 -14.698 -28.281 1.00 42.75 349 VAL A O 1
ATOM 2721 N N . ALA A 1 350 ? -17.266 -12.485 -28.231 1.00 43.84 350 ALA A N 1
ATOM 2722 C CA . ALA A 1 350 ? -15.848 -12.556 -28.603 1.00 43.84 350 ALA A CA 1
ATOM 2723 C C . ALA A 1 350 ? -14.958 -13.152 -27.488 1.00 43.84 350 ALA A C 1
ATOM 2725 O O . ALA A 1 350 ? -14.020 -13.903 -27.776 1.00 43.84 350 ALA A O 1
ATOM 2726 N N . LEU A 1 351 ? -15.284 -12.875 -26.220 1.00 40.84 351 LEU A N 1
ATOM 2727 C CA . LEU A 1 351 ? -14.613 -13.439 -25.042 1.00 40.84 351 LEU A CA 1
ATOM 2728 C C . LEU A 1 351 ? -14.870 -14.950 -24.904 1.00 40.84 351 LEU A C 1
ATOM 2730 O O . LEU A 1 351 ? -13.933 -15.717 -24.672 1.00 40.84 351 LEU A O 1
ATOM 2734 N N . GLN A 1 352 ? -16.107 -15.390 -25.148 1.00 44.97 352 GLN A N 1
ATOM 2735 C CA . GLN A 1 352 ? -16.518 -16.798 -25.065 1.00 44.97 352 GLN A CA 1
ATOM 2736 C C . GLN A 1 352 ? -15.791 -17.701 -26.082 1.00 44.97 352 GLN A C 1
ATOM 2738 O O . GLN A 1 352 ? -15.377 -18.816 -25.753 1.00 44.97 352 GLN A O 1
ATOM 2743 N N . ARG A 1 353 ? -15.562 -17.221 -27.316 1.00 40.81 353 ARG A N 1
ATOM 2744 C CA . ARG A 1 353 ? -14.886 -18.001 -28.378 1.00 40.81 353 ARG A CA 1
ATOM 2745 C C . ARG A 1 353 ? -13.402 -18.260 -28.101 1.00 40.81 353 ARG A C 1
ATOM 2747 O O . ARG A 1 353 ? -12.874 -19.284 -28.532 1.00 40.81 353 ARG A O 1
ATOM 2754 N N . SER A 1 354 ? -12.734 -17.362 -27.379 1.00 40.22 354 SER A N 1
ATOM 2755 C CA . SER A 1 354 ? -11.306 -17.489 -27.054 1.00 40.22 354 SER A CA 1
ATOM 2756 C C . SER A 1 354 ? -11.035 -18.460 -25.897 1.00 40.22 354 SER A C 1
ATOM 2758 O O . SER A 1 354 ? -9.968 -19.075 -25.864 1.00 40.22 354 SER A O 1
ATOM 2760 N N . ALA A 1 355 ? -11.995 -18.641 -24.982 1.00 37.75 355 ALA A N 1
ATOM 2761 C CA . ALA A 1 355 ? -11.874 -19.536 -23.826 1.00 37.75 355 ALA A CA 1
ATOM 2762 C C . ALA A 1 355 ? -11.982 -21.027 -24.209 1.00 37.75 355 ALA A C 1
ATOM 2764 O O . ALA A 1 355 ? -11.166 -21.838 -23.769 1.00 37.75 355 ALA A O 1
ATOM 2765 N N . ARG A 1 356 ? -12.890 -21.379 -25.135 1.00 37.19 356 ARG A N 1
ATOM 2766 C CA . ARG A 1 356 ? -13.118 -22.768 -25.597 1.00 37.19 356 ARG A CA 1
ATOM 2767 C C . ARG A 1 356 ? -11.894 -23.433 -26.249 1.00 37.19 356 ARG A C 1
ATOM 2769 O O . ARG A 1 356 ? -11.822 -24.653 -26.324 1.00 37.19 356 ARG A O 1
ATOM 2776 N N . LYS A 1 357 ? -10.909 -22.657 -26.717 1.00 38.91 357 LYS A N 1
ATOM 2777 C CA . LYS A 1 357 ? -9.721 -23.183 -27.417 1.00 38.91 357 LYS A CA 1
ATOM 2778 C C . LYS A 1 357 ? -8.622 -23.703 -26.475 1.00 38.91 357 LYS A C 1
ATOM 2780 O O . LYS A 1 357 ? -7.712 -24.376 -26.946 1.00 38.91 357 LYS A O 1
ATOM 2785 N N . VAL A 1 358 ? -8.690 -23.379 -25.180 1.00 42.03 358 VAL A N 1
ATOM 2786 C CA . VAL A 1 358 ? -7.643 -23.684 -24.180 1.00 42.03 358 VAL A CA 1
ATOM 2787 C C . VAL A 1 358 ? -7.994 -24.909 -23.326 1.00 42.03 358 VAL A C 1
ATOM 2789 O O . VAL A 1 358 ? -7.102 -25.581 -22.827 1.00 42.03 358 VAL A O 1
ATOM 2792 N N . GLN A 1 359 ? -9.279 -25.243 -23.199 1.00 36.75 359 GLN A N 1
ATOM 2793 C CA . GLN A 1 359 ? -9.758 -26.273 -22.270 1.00 36.75 359 GLN A CA 1
ATOM 2794 C C . GLN A 1 359 ? -9.594 -27.714 -22.787 1.00 36.75 359 GLN A C 1
ATOM 2796 O O . GLN A 1 359 ? -9.570 -28.653 -22.004 1.00 36.75 359 GLN A O 1
ATOM 2801 N N . ASN A 1 360 ? -9.368 -27.902 -24.091 1.00 36.12 360 ASN A N 1
ATOM 2802 C CA . ASN A 1 360 ? -9.188 -29.230 -24.691 1.00 36.12 360 ASN A CA 1
ATOM 2803 C C . ASN A 1 360 ? -7.800 -29.865 -24.446 1.00 36.12 360 ASN A C 1
ATOM 2805 O O . ASN A 1 360 ? -7.494 -30.866 -25.092 1.00 36.12 360 ASN A O 1
ATOM 2809 N N . SER A 1 361 ? -6.934 -29.303 -23.587 1.00 36.09 361 SER A N 1
ATOM 2810 C CA . SER A 1 361 ? -5.546 -29.786 -23.457 1.00 36.09 361 SER A CA 1
ATOM 2811 C C . SER A 1 361 ? -5.103 -30.333 -22.100 1.00 36.09 361 SER A C 1
ATOM 2813 O O . SER A 1 361 ? -4.020 -30.910 -22.066 1.00 36.09 361 SER A O 1
ATOM 2815 N N . GLU A 1 362 ? -5.845 -30.196 -20.997 1.00 34.69 362 GLU A N 1
ATOM 2816 C CA . GLU A 1 362 ? -5.335 -30.626 -19.679 1.00 34.69 362 GLU A CA 1
ATOM 2817 C C . GLU A 1 362 ? -6.443 -31.164 -18.762 1.00 34.69 362 GLU A C 1
ATOM 2819 O O . GLU A 1 362 ? -7.203 -30.394 -18.185 1.00 34.69 362 GLU A O 1
ATOM 2824 N N . ASP A 1 363 ? -6.500 -32.490 -18.594 1.00 31.11 363 ASP A N 1
ATOM 2825 C CA . ASP A 1 363 ? -7.378 -33.165 -17.633 1.00 31.11 363 ASP A CA 1
ATOM 2826 C C . ASP A 1 363 ? -6.570 -34.235 -16.867 1.00 31.11 363 ASP A C 1
ATOM 2828 O O . ASP A 1 363 ? -6.201 -35.267 -17.425 1.00 31.11 363 ASP A O 1
ATOM 2832 N N . HIS A 1 364 ? -6.231 -33.971 -15.598 1.00 34.19 364 HIS A N 1
ATOM 2833 C CA . HIS A 1 364 ? -5.771 -34.981 -14.632 1.00 34.19 364 HIS A CA 1
ATOM 2834 C C . HIS A 1 364 ? -6.108 -34.546 -13.191 1.00 34.19 364 HIS A C 1
ATOM 2836 O O . HIS A 1 364 ? -5.721 -33.472 -12.730 1.00 34.19 364 HIS A O 1
ATOM 2842 N N . ARG A 1 365 ? -6.862 -35.408 -12.495 1.00 35.69 365 ARG A N 1
ATOM 2843 C CA . ARG A 1 365 ? -7.422 -35.247 -11.139 1.00 35.69 365 ARG A CA 1
ATOM 2844 C C . ARG A 1 365 ? -6.404 -35.588 -10.046 1.00 35.69 365 ARG A C 1
ATOM 2846 O O . ARG A 1 365 ? -5.703 -36.574 -10.209 1.00 35.69 365 ARG A O 1
ATOM 2853 N N . ASP A 1 366 ? -6.451 -34.880 -8.908 1.00 30.92 366 ASP A N 1
ATOM 2854 C CA . ASP A 1 366 ? -6.052 -35.410 -7.590 1.00 30.92 366 ASP A CA 1
ATOM 2855 C C . ASP A 1 366 ? -6.755 -34.684 -6.415 1.00 30.92 366 ASP A C 1
ATOM 2857 O O . ASP A 1 366 ? -7.088 -33.500 -6.479 1.00 30.92 366 ASP A O 1
ATOM 2861 N N . SER A 1 367 ? -7.020 -35.453 -5.356 1.00 33.09 367 SER A N 1
ATOM 2862 C CA . SER A 1 367 ? -7.957 -35.245 -4.234 1.00 33.09 367 SER A CA 1
ATOM 2863 C C . SER A 1 367 ? -7.505 -34.301 -3.098 1.00 33.09 367 SER A C 1
ATOM 2865 O O . SER A 1 367 ? -6.318 -34.176 -2.810 1.00 33.09 367 SER A O 1
ATOM 2867 N N . TRP A 1 368 ? -8.476 -33.711 -2.381 1.00 29.30 368 TRP A N 1
ATOM 2868 C CA . TRP A 1 368 ? -8.312 -32.794 -1.231 1.00 29.30 368 TRP A CA 1
ATOM 2869 C C . TRP A 1 368 ? -8.217 -33.509 0.142 1.00 29.30 368 TRP A C 1
ATOM 2871 O O . TRP A 1 368 ? -8.799 -34.586 0.281 1.00 29.30 368 TRP A O 1
ATOM 2881 N N . PRO A 1 369 ? -7.582 -32.922 1.187 1.00 37.47 369 PRO A N 1
ATOM 2882 C CA . PRO A 1 369 ? -7.492 -33.531 2.517 1.00 37.47 369 PRO A CA 1
ATOM 2883 C C . PRO A 1 369 ? -8.610 -33.118 3.502 1.00 37.47 369 PRO A C 1
ATOM 2885 O O . PRO A 1 369 ? -9.204 -32.046 3.420 1.00 37.47 369 PRO A O 1
ATOM 2888 N N . THR A 1 370 ? -8.868 -34.026 4.448 1.00 37.00 370 THR A N 1
ATOM 2889 C CA . THR A 1 370 ? -9.968 -34.124 5.432 1.00 37.00 370 THR A CA 1
ATOM 2890 C C . THR A 1 370 ? -9.947 -33.124 6.607 1.00 37.00 370 THR A C 1
ATOM 2892 O O . THR A 1 370 ? -8.890 -32.743 7.101 1.00 37.00 370 THR A O 1
ATOM 2895 N N . LYS A 1 371 ? -11.154 -32.776 7.098 1.00 36.59 371 LYS A N 1
ATOM 2896 C CA . LYS A 1 371 ? -11.485 -31.868 8.225 1.00 36.59 371 LYS A CA 1
ATOM 2897 C C . LYS A 1 371 ? -10.848 -32.261 9.576 1.00 36.59 371 LYS A C 1
ATOM 2899 O O . LYS A 1 371 ? -10.812 -33.437 9.929 1.00 36.59 371 LYS A O 1
ATOM 2904 N N . LEU A 1 372 ? -10.4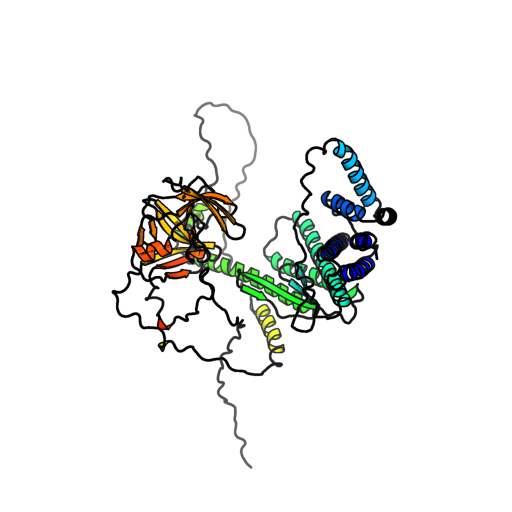41 -31.254 10.361 1.00 35.91 372 LEU A N 1
ATOM 2905 C CA . LEU A 1 372 ? -9.993 -31.384 11.758 1.00 35.91 372 LEU A CA 1
ATOM 2906 C C . LEU A 1 372 ? -11.157 -31.770 12.701 1.00 35.91 372 LEU A C 1
ATOM 2908 O O . LEU A 1 372 ? -12.245 -31.204 12.612 1.00 35.91 372 LEU A O 1
ATOM 2912 N N . ASP A 1 373 ? -10.912 -32.691 13.638 1.00 38.19 373 ASP A N 1
ATOM 2913 C CA . ASP A 1 373 ? -11.896 -33.168 14.623 1.00 38.19 373 ASP A CA 1
ATOM 2914 C C . ASP A 1 373 ? -12.015 -32.212 15.829 1.00 38.19 373 ASP A C 1
ATOM 2916 O O . ASP A 1 373 ? -11.187 -32.205 16.744 1.00 38.19 373 ASP A O 1
ATOM 2920 N N . LEU A 1 374 ? -13.075 -31.398 15.822 1.00 46.09 374 LEU A N 1
ATOM 2921 C CA . LEU A 1 374 ? -13.410 -30.374 16.824 1.00 46.09 374 LEU A CA 1
ATOM 2922 C C . LEU A 1 374 ? -13.768 -30.936 18.216 1.00 46.09 374 LEU A C 1
ATOM 2924 O O . LEU A 1 374 ? -13.908 -30.172 19.171 1.00 46.09 374 LEU A O 1
ATOM 2928 N N . LYS A 1 375 ? -13.882 -32.261 18.389 1.00 41.19 375 LYS A N 1
ATOM 2929 C CA . LYS A 1 375 ? -14.285 -32.879 19.669 1.00 41.19 375 LYS A CA 1
ATOM 2930 C C . LYS A 1 375 ? -13.211 -32.864 20.765 1.00 41.19 375 LYS A C 1
ATOM 2932 O O . LYS A 1 375 ? -13.494 -33.290 21.882 1.00 41.19 375 LYS A O 1
ATOM 2937 N N . LYS A 1 376 ? -11.993 -32.392 20.476 1.00 39.50 376 LYS A N 1
ATOM 2938 C CA . LYS A 1 376 ? -10.864 -32.384 21.430 1.00 39.50 376 LYS A CA 1
ATOM 2939 C C . LYS A 1 376 ? -10.596 -31.041 22.118 1.00 39.50 376 LYS A C 1
ATOM 2941 O O . LYS A 1 376 ? -9.653 -30.959 22.902 1.00 39.50 376 LYS A O 1
ATOM 2946 N N . LEU A 1 377 ? -11.401 -30.004 21.879 1.00 38.84 377 LEU A N 1
ATOM 2947 C CA . LEU A 1 377 ? -11.283 -28.752 22.633 1.00 38.84 377 LEU A CA 1
ATOM 2948 C C . LEU A 1 377 ? -11.974 -28.889 24.005 1.00 38.84 377 LEU A C 1
ATOM 2950 O O . LEU A 1 377 ? -13.090 -29.411 24.073 1.00 38.84 377 LEU A O 1
ATOM 2954 N N . PRO A 1 378 ? -11.336 -28.458 25.111 1.00 37.44 378 PRO A N 1
ATOM 2955 C CA . PRO A 1 378 ? -11.935 -28.540 26.436 1.00 37.44 378 PRO A CA 1
ATOM 2956 C C . PRO A 1 378 ? -13.236 -27.733 26.471 1.00 37.44 378 PRO A C 1
ATOM 2958 O O . PRO A 1 378 ? -13.242 -26.527 26.232 1.00 37.44 378 PRO A O 1
ATOM 2961 N N . ARG A 1 379 ? -14.348 -28.415 26.772 1.00 38.66 379 ARG A N 1
ATOM 2962 C CA . ARG A 1 379 ? -15.656 -27.790 26.999 1.00 38.66 379 ARG A CA 1
ATOM 2963 C C . ARG A 1 379 ? -15.535 -26.798 28.157 1.00 38.66 379 ARG A C 1
ATOM 2965 O O . ARG A 1 379 ? -15.497 -27.205 29.317 1.00 38.66 379 ARG A O 1
ATOM 2972 N N . LEU A 1 380 ? -15.493 -25.507 27.838 1.00 43.38 380 LEU A N 1
ATOM 2973 C CA . LEU A 1 380 ? -15.686 -24.420 28.795 1.00 43.38 380 LEU A CA 1
ATOM 2974 C C . LEU A 1 380 ? -17.108 -24.538 29.364 1.00 43.38 380 LEU A C 1
ATOM 2976 O O . LEU A 1 380 ? -18.090 -24.184 28.717 1.00 43.38 380 LEU A O 1
ATOM 2980 N N . GLN A 1 381 ? -17.217 -25.128 30.554 1.00 38.38 381 GLN A N 1
ATOM 2981 C CA . GLN A 1 381 ? -18.476 -25.335 31.264 1.00 38.38 381 GLN A CA 1
ATOM 2982 C C . GLN A 1 381 ? -19.106 -24.008 31.714 1.00 38.38 381 GLN A C 1
ATOM 2984 O O . GLN A 1 381 ? -18.451 -23.162 32.320 1.00 38.38 381 GLN A O 1
ATOM 2989 N N . SER A 1 382 ? -20.405 -23.890 31.425 1.00 38.28 382 SER A N 1
ATOM 2990 C CA . SER A 1 382 ? -21.466 -23.095 32.067 1.00 38.28 382 SER A CA 1
ATOM 2991 C C . SER A 1 382 ? -21.056 -22.076 33.148 1.00 38.28 382 SER A C 1
ATOM 2993 O O . SER A 1 382 ? -21.366 -22.224 34.334 1.00 38.28 382 SER A O 1
ATOM 2995 N N . ARG A 1 383 ? -20.443 -20.968 32.735 1.00 44.41 383 ARG A N 1
ATOM 2996 C CA . ARG A 1 383 ? -20.553 -19.691 33.452 1.00 44.41 383 ARG A CA 1
ATOM 2997 C C . ARG A 1 383 ? -21.618 -18.865 32.736 1.00 44.41 383 ARG A C 1
ATOM 2999 O O . ARG A 1 383 ? -21.657 -18.898 31.512 1.00 44.41 383 ARG A O 1
ATOM 3006 N N . ARG A 1 384 ? -22.481 -18.197 33.519 1.00 47.47 384 ARG A N 1
ATOM 3007 C CA . ARG A 1 384 ? -23.459 -17.153 33.132 1.00 47.47 384 ARG A CA 1
ATOM 3008 C C . ARG A 1 384 ? -23.165 -16.605 31.733 1.00 47.47 384 ARG A C 1
ATOM 3010 O O . ARG A 1 384 ? -22.036 -16.152 31.548 1.00 47.47 384 ARG A O 1
ATOM 3017 N N . GLU A 1 385 ? -24.135 -16.663 30.809 1.00 51.62 385 GLU A N 1
ATOM 3018 C CA . GLU A 1 385 ? -23.935 -16.185 29.433 1.00 51.62 385 GLU A CA 1
ATOM 3019 C C . GLU A 1 385 ? -23.176 -14.852 29.463 1.00 51.62 385 GLU A C 1
ATOM 3021 O O . GLU A 1 385 ? -23.656 -13.886 30.070 1.00 51.62 385 GLU A O 1
ATOM 3026 N N . PRO A 1 386 ? -21.937 -14.829 28.947 1.00 55.97 386 PRO A N 1
ATOM 3027 C CA . PRO A 1 386 ? -21.090 -13.659 29.045 1.00 55.97 386 PRO A CA 1
ATOM 3028 C C . PRO A 1 386 ? -21.806 -12.490 28.388 1.00 55.97 386 PRO A C 1
ATOM 3030 O O . PRO A 1 386 ? -22.293 -12.627 27.267 1.00 55.97 386 PRO A O 1
ATOM 3033 N N . ARG A 1 387 ? -21.868 -11.353 29.089 1.00 71.56 387 ARG A N 1
ATOM 3034 C CA . ARG A 1 387 ? -22.400 -10.108 28.532 1.00 71.56 387 ARG A CA 1
ATOM 3035 C C . ARG A 1 387 ? -21.657 -9.833 27.226 1.00 71.56 387 ARG A C 1
ATOM 3037 O O . ARG A 1 387 ? -20.460 -9.569 27.252 1.00 71.56 387 ARG A O 1
ATOM 3044 N N . ALA A 1 388 ? -22.345 -9.955 26.100 1.00 83.75 388 ALA A N 1
ATOM 3045 C CA . ALA A 1 388 ? -21.852 -9.457 24.832 1.00 83.75 388 ALA A CA 1
ATOM 3046 C C . ALA A 1 388 ? -22.459 -8.073 24.606 1.00 83.75 388 ALA A C 1
ATOM 3048 O O . ALA A 1 388 ? -23.619 -7.844 24.953 1.00 83.75 388 ALA A O 1
ATOM 3049 N N . ALA A 1 389 ? -21.679 -7.155 24.049 1.00 90.75 389 ALA A N 1
ATOM 3050 C CA . ALA A 1 389 ? -22.170 -5.840 23.659 1.00 90.75 389 ALA A CA 1
ATOM 3051 C C . ALA A 1 389 ? -21.850 -5.595 22.193 1.00 90.75 389 ALA A C 1
ATOM 3053 O O . ALA A 1 389 ? -20.742 -5.885 21.744 1.00 90.75 389 ALA A O 1
ATOM 3054 N N . THR A 1 390 ? -22.820 -5.059 21.463 1.00 89.75 390 THR A N 1
ATOM 3055 C CA . THR A 1 390 ? -22.685 -4.759 20.040 1.00 89.75 390 THR A CA 1
ATOM 3056 C C . THR A 1 390 ? -22.810 -3.260 19.835 1.00 89.75 390 THR A C 1
ATOM 3058 O O . THR A 1 390 ? -23.771 -2.649 20.299 1.00 89.75 390 THR A O 1
ATOM 3061 N N . SER A 1 391 ? -21.854 -2.679 19.117 1.00 90.06 391 SER A N 1
ATOM 3062 C CA . SER A 1 391 ? -21.907 -1.291 18.661 1.00 90.06 391 SER A CA 1
ATOM 3063 C C . SER A 1 391 ? -21.869 -1.226 17.141 1.00 90.06 391 SER A C 1
ATOM 3065 O O . SER A 1 391 ? -21.291 -2.095 16.484 1.00 90.06 391 SER A O 1
ATOM 3067 N N . GLY A 1 392 ? -22.495 -0.195 16.581 1.00 89.38 392 GLY A N 1
ATOM 3068 C CA . GLY A 1 392 ? -22.463 0.062 15.148 1.00 89.38 392 GLY A CA 1
ATOM 3069 C C . GLY A 1 392 ? -21.070 0.497 14.701 1.00 89.38 392 GLY A C 1
ATOM 3070 O O . GLY A 1 392 ? -20.464 1.382 15.302 1.00 89.38 392 GLY A O 1
ATOM 3071 N N . LEU A 1 393 ? -20.581 -0.101 13.617 1.00 88.94 393 LEU A N 1
ATOM 3072 C CA . LEU A 1 393 ? -19.420 0.398 12.892 1.00 88.94 393 LEU A CA 1
ATOM 3073 C C . LEU A 1 393 ? -19.868 1.343 11.784 1.00 88.94 393 LEU A C 1
ATOM 3075 O O . LEU A 1 393 ? -20.861 1.100 11.093 1.00 88.94 393 LEU A O 1
ATOM 3079 N N . THR A 1 394 ? -19.083 2.391 11.572 1.00 84.94 394 THR A N 1
ATOM 3080 C CA . THR A 1 394 ? -19.246 3.301 10.437 1.00 84.94 394 THR A CA 1
ATOM 3081 C C . THR A 1 394 ? -17.929 3.423 9.683 1.00 84.94 394 THR A C 1
ATOM 3083 O O . THR A 1 394 ? -16.863 3.493 10.283 1.00 84.94 394 THR A O 1
ATOM 3086 N N . GLY A 1 395 ? -17.979 3.391 8.356 1.00 77.12 395 GLY A N 1
ATOM 3087 C CA . GLY A 1 395 ? -16.780 3.403 7.522 1.00 77.12 395 GLY A CA 1
ATOM 3088 C C . GLY A 1 395 ? -17.102 3.488 6.036 1.00 77.12 395 GLY A C 1
ATOM 3089 O O . GLY A 1 395 ? -18.163 3.966 5.631 1.00 77.12 395 GLY A O 1
ATOM 3090 N N . SER A 1 396 ? -16.191 3.019 5.191 1.00 65.75 396 SER A N 1
ATOM 3091 C CA . SER A 1 396 ? -16.433 2.801 3.762 1.00 65.75 396 SER A CA 1
ATOM 3092 C C . SER A 1 396 ? -15.528 1.678 3.256 1.00 65.75 396 SER A C 1
ATOM 3094 O O . SER A 1 396 ? -14.486 1.421 3.836 1.00 65.75 396 SER A O 1
ATOM 3096 N N . ALA A 1 397 ? -15.882 1.011 2.154 1.00 54.00 397 ALA A N 1
ATOM 3097 C CA . ALA A 1 397 ? -15.078 -0.090 1.605 1.00 54.00 397 ALA A CA 1
ATOM 3098 C C . ALA A 1 397 ? -13.676 0.346 1.119 1.00 54.00 397 ALA A C 1
ATOM 3100 O O . ALA A 1 397 ? -12.819 -0.500 0.875 1.00 54.00 397 ALA A O 1
ATOM 3101 N N . TRP A 1 398 ? -13.450 1.656 0.971 1.00 54.78 398 TRP A N 1
ATOM 3102 C CA . TRP A 1 398 ? -12.173 2.256 0.575 1.00 54.78 398 TRP A CA 1
ATOM 3103 C C . TRP A 1 398 ? -11.453 2.941 1.749 1.00 54.78 398 TRP A C 1
ATOM 3105 O O . TRP A 1 398 ? -10.375 3.498 1.548 1.00 54.78 398 TRP A O 1
ATOM 3115 N N . SER A 1 399 ? -12.043 2.921 2.950 1.00 65.75 399 SER A N 1
ATOM 3116 C CA . SER A 1 399 ? -11.530 3.560 4.164 1.00 65.75 399 SER A CA 1
ATOM 3117 C C . SER A 1 399 ? -11.597 2.614 5.361 1.00 65.75 399 SER A C 1
ATOM 3119 O O . SER A 1 399 ? -12.034 1.470 5.261 1.00 65.75 399 SER A O 1
ATOM 3121 N N . ASP A 1 400 ? -11.177 3.113 6.513 1.00 81.75 400 ASP A N 1
ATOM 3122 C CA . ASP A 1 400 ? -11.244 2.383 7.770 1.00 81.75 400 ASP A CA 1
ATOM 3123 C C . ASP A 1 400 ? -12.679 2.355 8.340 1.00 81.75 400 ASP A C 1
ATOM 3125 O O . ASP A 1 400 ? -13.528 3.174 7.959 1.00 81.75 400 ASP A O 1
ATOM 3129 N N . PHE A 1 401 ? -12.950 1.398 9.237 1.00 87.94 401 PHE A N 1
ATOM 3130 C CA . PHE A 1 401 ? -14.174 1.327 10.042 1.00 87.94 401 PHE A CA 1
ATOM 3131 C C . PHE A 1 401 ? -13.889 1.821 11.453 1.00 87.94 401 PHE A C 1
ATOM 3133 O O . PHE A 1 401 ? -12.871 1.465 12.050 1.00 87.94 401 PHE A O 1
ATOM 3140 N N . ALA A 1 402 ? -14.811 2.602 11.994 1.00 90.88 402 ALA A N 1
ATOM 3141 C CA . ALA A 1 402 ? -14.689 3.197 13.304 1.00 90.88 402 ALA A CA 1
ATOM 3142 C C . ALA A 1 402 ? -15.899 2.920 14.186 1.00 90.88 402 ALA A C 1
ATOM 3144 O O . ALA A 1 402 ? -17.016 2.693 13.707 1.00 90.88 402 ALA A O 1
ATOM 3145 N N . VAL A 1 403 ? -15.636 2.980 15.484 1.00 93.75 403 VAL A N 1
ATOM 3146 C CA . VAL A 1 403 ? -16.606 2.865 16.567 1.00 93.75 403 VAL A CA 1
ATOM 3147 C C . VAL A 1 403 ? -16.479 4.089 17.468 1.00 93.75 403 VAL A C 1
ATOM 3149 O O . VAL A 1 403 ? -15.394 4.655 17.597 1.00 93.75 403 VAL A O 1
ATOM 3152 N N . GLU A 1 404 ? -17.578 4.495 18.092 1.00 94.62 404 GLU A N 1
ATOM 3153 C CA . GLU A 1 404 ? -17.537 5.503 19.151 1.00 94.62 404 GLU A CA 1
ATOM 3154 C C . GLU A 1 404 ? -16.926 4.908 20.426 1.00 94.62 404 GLU A C 1
ATOM 3156 O O . GLU A 1 404 ? -17.337 3.840 20.898 1.00 94.62 404 GLU A O 1
ATOM 3161 N N . VAL A 1 405 ? -15.943 5.616 20.979 1.00 96.88 405 VAL A N 1
ATOM 3162 C CA . VAL A 1 405 ? -15.352 5.356 22.294 1.00 96.88 405 VAL A CA 1
ATOM 3163 C C . VAL A 1 405 ? -15.591 6.577 23.169 1.00 96.88 405 VAL A C 1
ATOM 3165 O O . VAL A 1 405 ? -15.252 7.696 22.783 1.00 96.88 405 VAL A O 1
ATOM 3168 N N . MET A 1 406 ? -16.160 6.351 24.350 1.00 97.50 406 MET A N 1
ATOM 3169 C CA . MET A 1 406 ? -16.379 7.401 25.339 1.00 97.50 406 MET A CA 1
ATOM 3170 C C . MET A 1 406 ? -15.128 7.551 26.197 1.00 97.50 406 MET A C 1
ATOM 3172 O O . MET A 1 406 ? -14.615 6.562 26.722 1.00 97.50 406 MET A O 1
ATOM 3176 N N . VAL A 1 407 ? -14.647 8.780 26.349 1.00 97.62 407 VAL A N 1
ATOM 3177 C CA . VAL A 1 407 ? -13.535 9.146 27.231 1.00 97.62 407 VAL A CA 1
ATOM 3178 C C . VAL A 1 407 ? -14.028 10.263 28.142 1.00 97.62 407 VAL A C 1
ATOM 3180 O O . VAL A 1 407 ? -14.190 11.408 27.722 1.00 97.62 407 VAL A O 1
ATOM 3183 N N . GLY A 1 408 ? -14.327 9.923 29.394 1.00 95.69 408 GLY A N 1
ATOM 3184 C CA . GLY A 1 408 ? -15.084 10.801 30.278 1.00 95.69 408 GLY A CA 1
ATOM 3185 C C . GLY A 1 408 ? -16.467 11.068 29.683 1.00 95.69 408 GLY A C 1
ATOM 3186 O O . GLY A 1 408 ? -17.219 10.142 29.400 1.00 95.69 408 GLY A O 1
ATOM 3187 N N . SER A 1 409 ? -16.797 12.339 29.464 1.00 94.12 409 SER A N 1
ATOM 3188 C CA . SER A 1 409 ? -18.056 12.758 28.835 1.00 94.12 409 SER A CA 1
ATOM 3189 C C . SER A 1 409 ? -17.955 13.001 27.325 1.00 94.12 409 SER A C 1
ATOM 3191 O O . SER A 1 409 ? -18.934 13.428 26.716 1.00 94.12 409 SER A O 1
ATOM 3193 N N . GLU A 1 410 ? -16.786 12.792 26.719 1.00 94.88 410 GLU A N 1
ATOM 3194 C CA . GLU A 1 410 ? -16.524 13.085 25.307 1.00 94.88 410 GLU A CA 1
ATOM 3195 C C . GLU A 1 410 ? -16.576 11.802 24.462 1.00 94.88 410 GLU A C 1
ATOM 3197 O O . GLU A 1 410 ? -16.095 10.752 24.889 1.00 94.88 410 GLU A O 1
ATOM 3202 N N . SER A 1 411 ? -17.145 11.888 23.254 1.00 94.31 411 SER A N 1
ATOM 3203 C CA . SER A 1 411 ? -17.235 10.769 22.303 1.00 94.31 411 SER A CA 1
ATOM 3204 C C . SER A 1 411 ? -16.222 10.939 21.179 1.00 94.31 411 SER A C 1
ATOM 3206 O O . SER A 1 411 ? -16.173 11.986 20.522 1.00 94.31 411 SER A O 1
ATOM 3208 N N . PHE A 1 412 ? -15.429 9.899 20.940 1.00 93.88 412 PHE A N 1
ATOM 3209 C CA . PHE A 1 412 ? -14.424 9.870 19.887 1.00 93.88 412 PHE A CA 1
ATOM 3210 C C . PHE A 1 412 ? -14.712 8.734 18.895 1.00 93.88 412 PHE A C 1
ATOM 3212 O O . PHE A 1 412 ? -14.554 7.564 19.256 1.00 93.88 412 PHE A O 1
ATOM 3219 N N . PRO A 1 413 ? -15.038 9.041 17.624 1.00 92.06 413 PRO A N 1
ATOM 3220 C CA . PRO A 1 413 ? -15.051 8.039 16.566 1.00 92.06 413 PRO A CA 1
ATOM 3221 C C . PRO A 1 413 ? -13.620 7.584 16.286 1.00 92.06 413 PRO A C 1
ATOM 3223 O O . PRO A 1 413 ? -12.821 8.352 15.751 1.00 92.06 413 PRO A O 1
ATOM 3226 N N . VAL A 1 414 ? -13.272 6.342 16.602 1.00 93.00 414 VAL A N 1
ATOM 3227 C CA . VAL A 1 414 ? -11.906 5.823 16.432 1.00 93.00 414 VAL A CA 1
ATOM 3228 C C . VAL A 1 414 ? -11.869 4.595 15.542 1.00 93.00 414 VAL A C 1
ATOM 3230 O O . VAL A 1 414 ? -12.748 3.738 15.611 1.00 93.00 414 VAL A O 1
ATOM 3233 N N . ILE A 1 415 ? -10.836 4.505 14.704 1.00 92.31 415 ILE A N 1
ATOM 3234 C CA . ILE A 1 415 ? -10.612 3.359 13.816 1.00 92.31 415 ILE A CA 1
ATOM 3235 C C . ILE A 1 415 ? -10.389 2.101 14.645 1.00 92.31 415 ILE A C 1
ATOM 3237 O O . ILE A 1 415 ? -9.554 2.108 15.544 1.00 92.31 415 ILE A O 1
ATOM 3241 N N . VAL A 1 416 ? -11.065 1.009 14.298 1.00 94.00 416 VAL A N 1
ATOM 3242 C CA . VAL A 1 416 ? -10.817 -0.307 14.892 1.00 94.00 416 VAL A CA 1
ATOM 3243 C C . VAL A 1 416 ? -9.703 -1.007 14.117 1.00 94.00 416 VAL A C 1
ATOM 3245 O O . VAL A 1 416 ? -9.904 -1.412 12.973 1.00 94.00 416 VAL A O 1
ATOM 3248 N N . ASP A 1 417 ? -8.527 -1.151 14.729 1.00 93.75 417 ASP A N 1
ATOM 3249 C CA . ASP A 1 417 ? -7.329 -1.677 14.069 1.00 93.75 417 ASP A CA 1
ATOM 3250 C C . ASP A 1 417 ? -6.794 -2.940 14.752 1.00 93.75 417 ASP A C 1
ATOM 3252 O O . ASP A 1 417 ? -6.180 -2.907 15.817 1.00 93.75 417 ASP A O 1
ATOM 3256 N N . THR A 1 418 ? -6.952 -4.085 14.092 1.00 94.81 418 THR A N 1
ATOM 3257 C CA . THR A 1 418 ? -6.394 -5.371 14.541 1.00 94.81 418 THR A CA 1
ATOM 3258 C C . THR A 1 418 ? -4.885 -5.505 14.283 1.00 94.81 418 THR A C 1
ATOM 3260 O O . THR A 1 418 ? -4.302 -6.552 14.572 1.00 94.81 418 THR A O 1
ATOM 3263 N N . GLY A 1 419 ? -4.248 -4.490 13.692 1.00 93.00 419 GLY A N 1
ATOM 3264 C CA . GLY A 1 419 ? -2.819 -4.420 13.384 1.00 93.00 419 GLY A CA 1
ATOM 3265 C C . GLY A 1 419 ? -1.957 -3.715 14.439 1.00 93.00 419 GLY A C 1
ATOM 3266 O O . GLY A 1 419 ? -0.727 -3.761 14.332 1.00 93.00 419 GLY A O 1
ATOM 3267 N N . SER A 1 420 ? -2.567 -3.102 15.455 1.00 93.81 420 SER A N 1
ATOM 3268 C CA . SER A 1 420 ? -1.897 -2.382 16.547 1.00 93.81 420 SER A CA 1
ATOM 3269 C C . SER A 1 420 ? -2.584 -2.627 17.892 1.00 93.81 420 SER A C 1
ATOM 3271 O O . SER A 1 420 ? -3.648 -3.231 17.934 1.00 93.81 420 SER A O 1
ATOM 3273 N N . SER A 1 421 ? -1.990 -2.157 18.994 1.00 95.69 421 SER A N 1
ATOM 3274 C CA . SER A 1 421 ? -2.540 -2.344 20.358 1.00 95.69 421 SER A CA 1
ATOM 3275 C C . SER A 1 421 ? -2.739 -1.037 21.122 1.00 95.69 421 SER A C 1
ATOM 3277 O O . SER A 1 421 ? -3.042 -1.044 22.311 1.00 95.69 421 SER A O 1
ATOM 3279 N N . THR A 1 422 ? -2.521 0.102 20.461 1.00 95.75 422 THR A N 1
ATOM 3280 C CA . THR A 1 422 ? -2.562 1.421 21.104 1.00 95.75 422 THR A CA 1
ATOM 3281 C C . THR A 1 422 ? -3.943 2.037 20.948 1.00 95.75 422 THR A C 1
ATOM 3283 O O . THR A 1 422 ? -4.439 2.131 19.830 1.00 95.75 422 THR A O 1
ATOM 3286 N N . PHE A 1 423 ? -4.538 2.513 22.041 1.00 97.38 423 PHE A N 1
ATOM 3287 C CA . PHE A 1 423 ? -5.641 3.470 21.972 1.00 97.38 423 PHE A CA 1
ATOM 3288 C C . PHE A 1 423 ? -5.057 4.887 21.939 1.00 97.38 423 PHE A C 1
ATOM 3290 O O . PHE A 1 423 ? -4.294 5.254 22.840 1.00 97.38 423 PHE A O 1
ATOM 3297 N N . ALA A 1 424 ? -5.347 5.643 20.879 1.00 96.19 424 ALA A N 1
ATOM 3298 C CA . ALA A 1 424 ? -4.811 6.986 20.688 1.00 96.19 424 ALA A CA 1
ATOM 3299 C C . ALA A 1 424 ? -5.844 7.951 20.097 1.00 96.19 424 ALA A C 1
ATOM 3301 O O . ALA A 1 424 ? -6.472 7.638 19.085 1.00 96.19 424 ALA A O 1
ATOM 3302 N N . ILE A 1 425 ? -5.950 9.142 20.687 1.00 96.06 425 ILE A N 1
ATOM 3303 C CA . ILE A 1 425 ? -6.837 10.234 20.255 1.00 96.06 425 ILE A CA 1
ATOM 3304 C C . ILE A 1 425 ? -6.083 11.574 20.281 1.00 96.06 425 ILE A C 1
ATOM 3306 O O . ILE A 1 425 ? -5.088 11.689 20.999 1.00 96.06 425 ILE A O 1
ATOM 3310 N N . PRO A 1 426 ? -6.489 12.598 19.510 1.00 95.50 426 PRO A N 1
ATOM 3311 C CA . PRO A 1 426 ? -5.928 13.942 19.610 1.00 95.50 426 PRO A CA 1
ATOM 3312 C C . PRO A 1 426 ? -6.029 14.496 21.031 1.00 95.50 426 PRO A C 1
ATOM 3314 O O . PRO A 1 426 ? -7.085 14.427 21.648 1.00 95.50 426 PRO A O 1
ATOM 3317 N N . ALA A 1 427 ? -4.940 15.089 21.516 1.00 95.81 427 ALA A N 1
ATOM 3318 C CA . ALA A 1 427 ? -4.888 15.837 22.780 1.00 95.81 427 ALA A CA 1
ATOM 3319 C C . ALA A 1 427 ? -4.391 17.284 22.578 1.00 95.81 427 ALA A C 1
ATOM 3321 O O . ALA A 1 427 ? -4.126 18.024 23.523 1.00 95.81 427 ALA A O 1
ATOM 3322 N N . ARG A 1 428 ? -4.233 17.689 21.312 1.00 93.50 428 ARG A N 1
ATOM 3323 C CA . ARG A 1 428 ? -3.970 19.056 20.858 1.00 93.50 428 ARG A CA 1
ATOM 3324 C C . ARG A 1 428 ? -4.687 19.300 19.528 1.00 93.50 428 ARG A C 1
ATOM 3326 O O . ARG A 1 428 ? -5.039 18.325 18.859 1.00 93.50 428 ARG A O 1
ATOM 3333 N N . PRO A 1 429 ? -4.844 20.568 19.099 1.00 89.31 429 PRO A N 1
ATOM 3334 C CA . PRO A 1 429 ? -5.351 20.893 17.772 1.00 89.31 429 PRO A CA 1
ATOM 3335 C C . PRO A 1 429 ? -4.464 20.272 16.688 1.00 89.31 429 PRO A C 1
ATOM 3337 O O . PRO A 1 429 ? -3.362 20.744 16.406 1.00 89.31 429 PRO A O 1
ATOM 3340 N N . VAL A 1 430 ? -4.944 19.186 16.092 1.00 83.81 430 VAL A N 1
ATOM 3341 C CA . VAL A 1 430 ? -4.215 18.402 15.098 1.00 83.81 430 VAL A CA 1
ATOM 3342 C C . VAL A 1 430 ? -5.152 18.135 13.930 1.00 83.81 430 VAL A C 1
ATOM 3344 O O . VAL A 1 430 ? -6.217 17.556 14.112 1.00 83.81 430 VAL A O 1
ATOM 3347 N N . ALA A 1 431 ? -4.763 18.577 12.730 1.00 76.31 431 ALA A N 1
ATOM 3348 C CA . ALA A 1 431 ? -5.529 18.389 11.492 1.00 76.31 431 ALA A CA 1
ATOM 3349 C C . ALA A 1 431 ? -7.007 18.848 11.572 1.00 76.31 431 ALA A C 1
ATOM 3351 O O . ALA A 1 431 ? -7.884 18.262 10.942 1.00 76.31 431 ALA A O 1
ATOM 3352 N N . GLY A 1 432 ? -7.283 19.888 12.373 1.00 79.75 432 GLY A N 1
ATOM 3353 C CA . GLY A 1 432 ? -8.628 20.449 12.561 1.00 79.75 432 GLY A CA 1
ATOM 3354 C C . GLY A 1 432 ? -9.588 19.574 13.375 1.00 79.75 432 GLY A C 1
ATOM 3355 O O . GLY A 1 432 ? -10.785 19.838 13.373 1.00 79.75 432 GLY A O 1
ATOM 3356 N N . CYS A 1 433 ? -9.097 18.525 14.038 1.00 81.81 433 CYS A N 1
ATOM 3357 C CA . CYS A 1 433 ? -9.919 17.636 14.853 1.00 81.81 433 CYS A CA 1
ATOM 3358 C C . CYS A 1 433 ? -10.220 18.238 16.231 1.00 81.81 433 CYS A C 1
ATOM 3360 O O . CYS A 1 433 ? -9.359 18.884 16.832 1.00 81.81 433 CYS A O 1
ATOM 3362 N N . GLU A 1 434 ? -11.414 17.954 16.757 1.00 87.12 434 GLU A N 1
ATOM 3363 C CA . GLU A 1 434 ? -11.664 18.030 18.200 1.00 87.12 434 GLU A CA 1
ATOM 3364 C C . GLU A 1 434 ? -10.683 17.111 18.936 1.00 87.12 434 GLU A C 1
ATOM 3366 O O . GLU A 1 434 ? -10.264 16.072 18.411 1.00 87.12 434 GLU A O 1
ATOM 3371 N N . PHE A 1 435 ? -10.290 17.522 20.135 1.00 92.69 435 PHE A N 1
ATOM 3372 C CA . PHE A 1 435 ? -9.236 16.880 20.903 1.00 92.69 435 PHE A CA 1
ATOM 3373 C C . PHE A 1 435 ? -9.625 16.803 22.373 1.00 92.69 435 PHE A C 1
ATOM 3375 O O . PHE A 1 435 ? -10.309 17.682 22.888 1.00 92.69 435 PHE A O 1
ATOM 3382 N N . TYR A 1 436 ? -9.149 15.753 23.030 1.00 95.38 436 TYR A N 1
ATOM 3383 C CA . TYR A 1 436 ? -9.306 15.545 24.458 1.00 95.38 436 TYR A CA 1
ATOM 3384 C C . TYR A 1 436 ? -8.569 16.633 25.242 1.00 95.38 436 TYR A C 1
ATOM 3386 O O . TYR A 1 436 ? -7.408 16.939 24.955 1.00 95.38 436 TYR A O 1
ATOM 3394 N N . THR A 1 437 ? -9.247 17.211 26.232 1.00 93.81 437 THR A N 1
ATOM 3395 C CA . THR A 1 437 ? -8.760 18.378 26.992 1.00 93.81 437 THR A CA 1
ATOM 3396 C C . THR A 1 437 ? -8.293 18.055 28.413 1.00 93.81 437 THR A C 1
ATOM 3398 O O . THR A 1 437 ? -7.868 18.958 29.134 1.00 93.81 437 THR A O 1
ATOM 3401 N N . GLY A 1 438 ? -8.359 16.787 28.831 1.00 93.25 438 GLY A N 1
ATOM 3402 C CA . GLY A 1 438 ? -7.909 16.366 30.158 1.00 93.25 438 GLY A CA 1
ATOM 3403 C C . GLY A 1 438 ? -6.393 16.165 30.271 1.00 93.25 438 GLY A C 1
ATOM 3404 O O . GLY A 1 438 ? -5.611 16.622 29.439 1.00 93.25 438 GLY A O 1
ATOM 3405 N N . ASP A 1 439 ? -5.966 15.477 31.333 1.00 94.56 439 ASP A N 1
ATOM 3406 C CA . ASP A 1 439 ? -4.544 15.324 31.661 1.00 94.56 439 ASP A CA 1
ATOM 3407 C C . ASP A 1 439 ? -3.807 14.399 30.677 1.00 94.56 439 ASP A C 1
ATOM 3409 O O . ASP A 1 439 ? -4.072 13.195 30.608 1.00 94.56 439 ASP A O 1
ATOM 3413 N N . CYS A 1 440 ? -2.848 14.982 29.955 1.00 95.88 440 CYS A N 1
ATOM 3414 C CA . CYS A 1 440 ? -1.926 14.318 29.035 1.00 95.88 440 CYS A CA 1
ATOM 3415 C C . CYS A 1 440 ? -0.459 14.688 29.316 1.00 95.88 440 CYS A C 1
ATOM 3417 O O . CYS A 1 440 ? 0.359 14.792 28.400 1.00 95.88 440 CYS A O 1
ATOM 3419 N N . GLU A 1 441 ? -0.087 14.882 30.582 1.00 94.56 441 GLU A N 1
ATOM 3420 C CA . GLU A 1 441 ? 1.285 15.246 30.969 1.00 94.56 441 GLU A CA 1
ATOM 3421 C C . GLU A 1 441 ? 2.207 14.040 31.224 1.00 94.56 441 GLU A C 1
ATOM 3423 O O . GLU A 1 441 ? 3.373 14.192 31.609 1.00 94.56 441 GLU A O 1
ATOM 3428 N N . GLY A 1 442 ? 1.736 12.828 30.921 1.00 95.31 442 GLY A N 1
ATOM 3429 C CA . GLY A 1 442 ? 2.491 11.584 31.048 1.00 95.31 442 GLY A CA 1
ATOM 3430 C C . GLY A 1 442 ? 3.718 11.484 30.144 1.00 95.31 442 GLY A C 1
ATOM 3431 O O . GLY A 1 442 ? 4.158 12.439 29.506 1.00 95.31 442 GLY A O 1
ATOM 3432 N N . ARG A 1 443 ? 4.321 10.293 30.084 1.00 95.88 443 ARG A N 1
ATOM 3433 C CA . ARG A 1 443 ? 5.567 10.085 29.325 1.00 95.88 443 ARG A CA 1
ATOM 3434 C C . ARG A 1 443 ? 5.378 10.360 27.823 1.00 95.88 443 ARG A C 1
ATOM 3436 O O . ARG A 1 443 ? 4.299 10.078 27.302 1.00 95.88 443 ARG A O 1
ATOM 3443 N N . PRO A 1 444 ? 6.413 10.856 27.116 1.00 96.75 444 PRO A N 1
ATOM 3444 C CA . PRO A 1 444 ? 6.390 10.939 25.661 1.00 96.75 444 PRO A CA 1
ATOM 3445 C C . PRO A 1 444 ? 6.165 9.564 25.032 1.00 96.75 444 PRO A C 1
ATOM 3447 O O . PRO A 1 444 ? 6.727 8.569 25.492 1.00 96.75 444 PRO A O 1
ATOM 3450 N N . ILE A 1 445 ? 5.366 9.526 23.973 1.00 95.94 445 ILE A N 1
ATOM 3451 C CA . ILE A 1 445 ? 5.028 8.313 23.231 1.00 95.94 445 ILE A CA 1
ATOM 3452 C C . ILE A 1 445 ? 5.008 8.623 21.735 1.00 95.94 445 ILE A C 1
ATOM 3454 O O . ILE A 1 445 ? 4.616 9.711 21.309 1.00 95.94 445 ILE A O 1
ATOM 3458 N N . GLU A 1 446 ? 5.448 7.668 20.928 1.00 93.94 446 GLU A N 1
ATOM 3459 C CA . GLU A 1 446 ? 5.416 7.761 19.474 1.00 93.94 446 GLU A CA 1
ATOM 3460 C C . GLU A 1 446 ? 5.002 6.428 18.867 1.00 93.94 446 GLU A C 1
ATOM 3462 O O . GLU A 1 446 ? 5.224 5.364 19.452 1.00 93.94 446 GLU A O 1
ATOM 3467 N N . ALA A 1 447 ? 4.414 6.485 17.676 1.00 90.81 447 ALA A N 1
ATOM 3468 C CA . ALA A 1 447 ? 4.077 5.287 16.930 1.00 90.81 447 ALA A CA 1
ATOM 3469 C C . ALA A 1 447 ? 4.211 5.508 15.420 1.00 90.81 447 ALA A C 1
ATOM 3471 O O . ALA A 1 447 ? 4.089 6.624 14.903 1.00 90.81 447 ALA A O 1
ATOM 3472 N N . ARG A 1 448 ? 4.451 4.411 14.696 1.00 87.56 448 ARG A N 1
ATOM 3473 C CA . ARG A 1 448 ? 4.521 4.382 13.231 1.00 87.56 448 ARG A CA 1
ATOM 3474 C C . ARG A 1 448 ? 3.491 3.409 12.676 1.00 87.56 448 ARG A C 1
ATOM 3476 O O . ARG A 1 448 ? 3.456 2.253 13.083 1.00 87.56 448 ARG A O 1
ATOM 3483 N N . TYR A 1 449 ? 2.728 3.879 11.697 1.00 77.62 449 TYR A N 1
ATOM 3484 C CA . TYR A 1 449 ? 1.661 3.153 11.016 1.00 77.62 449 TYR A CA 1
ATOM 3485 C C . TYR A 1 449 ? 1.934 3.160 9.508 1.00 77.62 449 TYR A C 1
ATOM 3487 O O . TYR A 1 449 ? 1.501 4.045 8.773 1.00 77.62 449 TYR A O 1
ATOM 3495 N N . GLY A 1 450 ? 2.725 2.197 9.027 1.00 79.81 450 GLY A N 1
ATOM 3496 C CA . GLY A 1 450 ? 3.158 2.165 7.626 1.00 79.81 450 GLY A CA 1
ATOM 3497 C C . GLY A 1 450 ? 3.974 3.408 7.248 1.00 79.81 450 GLY A C 1
ATOM 3498 O O . GLY A 1 450 ? 5.068 3.617 7.771 1.00 79.81 450 GLY A O 1
ATOM 3499 N N . SER A 1 451 ? 3.454 4.227 6.327 1.00 77.75 451 SER A N 1
ATOM 3500 C CA . SER A 1 451 ? 4.046 5.521 5.950 1.00 77.75 451 SER A CA 1
ATOM 3501 C C . SER A 1 451 ? 3.634 6.687 6.857 1.00 77.75 451 SER A C 1
ATOM 3503 O O . SER A 1 451 ? 4.175 7.781 6.703 1.00 77.75 451 SER A O 1
ATOM 3505 N N . ALA A 1 452 ? 2.686 6.468 7.768 1.00 84.44 452 ALA A N 1
ATOM 3506 C CA . ALA A 1 452 ? 2.188 7.455 8.714 1.00 84.44 452 ALA A CA 1
ATOM 3507 C C . ALA A 1 452 ? 2.908 7.364 10.065 1.00 84.44 452 ALA A C 1
ATOM 3509 O O . ALA A 1 452 ? 3.456 6.318 10.433 1.00 84.44 452 ALA A O 1
ATOM 3510 N N . ASN A 1 453 ? 2.905 8.453 10.828 1.00 90.12 453 ASN A N 1
ATOM 3511 C CA . ASN A 1 453 ? 3.390 8.459 12.207 1.00 90.12 453 ASN A CA 1
ATOM 3512 C C . ASN A 1 453 ? 2.720 9.546 13.045 1.00 90.12 453 ASN A C 1
ATOM 3514 O O . ASN A 1 453 ? 2.113 10.475 12.509 1.00 90.12 453 ASN A O 1
ATOM 3518 N N . TRP A 1 454 ? 2.858 9.422 14.360 1.00 93.56 454 TRP A N 1
ATOM 3519 C CA . TRP A 1 454 ? 2.483 10.465 15.302 1.00 93.56 454 TRP A CA 1
ATOM 3520 C C . TRP A 1 454 ? 3.356 10.429 16.556 1.00 93.56 454 TRP A C 1
ATOM 3522 O O . TRP A 1 454 ? 3.944 9.399 16.901 1.00 93.56 454 TRP A O 1
ATOM 3532 N N . THR A 1 455 ? 3.426 11.573 17.232 1.00 95.62 455 THR A N 1
ATOM 3533 C CA . THR A 1 455 ? 4.056 11.745 18.543 1.00 95.62 455 THR A CA 1
ATOM 3534 C C . THR A 1 455 ? 3.080 12.411 19.506 1.00 95.62 455 THR A C 1
ATOM 3536 O O . THR A 1 455 ? 2.154 13.127 19.108 1.00 95.62 455 THR A O 1
ATOM 3539 N N . GLY A 1 456 ? 3.260 12.138 20.792 1.00 96.31 456 GLY A N 1
ATOM 3540 C CA . GLY A 1 456 ? 2.291 12.492 21.812 1.00 96.31 456 GLY A CA 1
ATOM 3541 C C . GLY A 1 456 ? 2.786 12.236 23.225 1.00 96.31 456 GLY A C 1
ATOM 3542 O O . GLY A 1 456 ? 3.987 12.078 23.469 1.00 96.31 456 GLY A O 1
ATOM 3543 N N . ARG A 1 457 ? 1.840 12.189 24.160 1.00 97.50 457 ARG A N 1
ATOM 3544 C CA . ARG A 1 457 ? 2.080 11.894 25.578 1.00 97.50 457 ARG A CA 1
ATOM 3545 C C . ARG A 1 457 ? 1.018 10.946 26.121 1.00 97.50 457 ARG A C 1
ATOM 3547 O O . ARG A 1 457 ? -0.060 10.834 25.549 1.00 97.50 457 ARG A O 1
ATOM 3554 N N . VAL A 1 458 ? 1.330 10.238 27.201 1.00 97.69 458 VAL A N 1
ATOM 3555 C CA . VAL A 1 458 ? 0.346 9.390 27.888 1.00 97.69 458 VAL A CA 1
ATOM 3556 C C . VAL A 1 458 ? -0.659 10.259 28.652 1.00 97.69 458 VAL A C 1
ATOM 3558 O O . VAL A 1 458 ? -0.254 11.173 29.370 1.00 97.69 458 VAL A O 1
ATOM 3561 N N . CYS A 1 459 ? -1.944 9.947 28.509 1.00 97.31 459 CYS A N 1
ATOM 3562 C CA . CYS A 1 459 ? -3.061 10.581 29.200 1.00 97.31 459 CYS A CA 1
ATOM 3563 C C . CYS A 1 459 ? -3.636 9.680 30.297 1.00 97.31 459 CYS A C 1
ATOM 3565 O O . CYS A 1 459 ? -3.553 8.450 30.203 1.00 97.31 459 CYS A O 1
ATOM 3567 N N . TYR A 1 460 ? -4.228 10.300 31.320 1.00 94.88 460 TYR A N 1
ATOM 3568 C CA . TYR A 1 460 ? -4.785 9.638 32.503 1.00 94.88 460 TYR A CA 1
ATOM 3569 C C . TYR A 1 460 ? -6.071 10.316 32.969 1.00 94.88 460 TYR A C 1
ATOM 3571 O O . TYR A 1 460 ? -6.359 11.453 32.600 1.00 94.88 460 TYR A O 1
ATOM 3579 N N . GLY A 1 461 ? -6.808 9.629 33.845 1.00 89.12 461 GLY A N 1
ATOM 3580 C CA . GLY A 1 461 ? -7.876 10.232 34.639 1.00 89.12 461 GLY A CA 1
ATOM 3581 C C . GLY A 1 461 ? -9.314 9.930 34.213 1.00 89.12 461 GLY A C 1
ATOM 3582 O O . GLY A 1 461 ? -10.122 9.757 35.119 1.00 89.12 461 GLY A O 1
ATOM 3583 N N . PRO A 1 462 ? -9.684 9.835 32.923 1.00 94.94 462 PRO A N 1
ATOM 3584 C CA . PRO A 1 462 ? -11.071 9.604 32.567 1.00 94.94 462 PRO A CA 1
ATOM 3585 C C . PRO A 1 462 ? -11.404 8.116 32.667 1.00 94.94 462 PRO A C 1
ATOM 3587 O O . PRO A 1 462 ? -10.567 7.243 32.413 1.00 94.94 462 PRO A O 1
ATOM 3590 N N . GLU A 1 463 ? -12.660 7.833 32.986 1.00 97.06 463 GLU A N 1
ATOM 3591 C CA . GLU A 1 463 ? -13.245 6.536 32.685 1.00 97.06 463 GLU A CA 1
ATOM 3592 C C . GLU A 1 463 ? -13.411 6.403 31.169 1.00 97.06 463 GLU A C 1
ATOM 3594 O O . GLU A 1 463 ? -13.790 7.358 30.487 1.00 97.06 463 GLU A O 1
ATOM 3599 N N . VAL A 1 464 ? -13.078 5.230 30.636 1.00 98.00 464 VAL A N 1
ATOM 3600 C CA . VAL A 1 464 ? -13.218 4.928 29.212 1.00 98.00 464 VAL A CA 1
ATOM 3601 C C . VAL A 1 464 ? -14.255 3.831 29.037 1.00 98.00 464 VAL A C 1
ATOM 3603 O O . VAL A 1 464 ? -14.227 2.822 29.747 1.00 98.00 464 VAL A O 1
ATOM 3606 N N . GLU A 1 465 ? -15.139 3.996 28.059 1.00 97.31 465 GLU A N 1
ATOM 3607 C CA . GLU A 1 465 ? -16.108 2.976 27.663 1.00 97.31 465 GLU A CA 1
ATOM 3608 C C . GLU A 1 465 ? -16.030 2.705 26.164 1.00 97.31 465 GLU A C 1
ATOM 3610 O O . GLU A 1 465 ? -15.869 3.610 25.344 1.00 97.31 465 GLU A O 1
ATOM 3615 N N . MET A 1 466 ? -16.195 1.438 25.793 1.00 95.31 466 MET A N 1
ATOM 3616 C CA . MET A 1 466 ? -16.267 1.013 24.400 1.00 95.31 466 MET A CA 1
ATOM 3617 C C . MET A 1 466 ? -17.496 0.137 24.206 1.00 95.31 466 MET A C 1
ATOM 3619 O O . MET A 1 466 ? -17.679 -0.839 24.930 1.00 95.31 466 MET A O 1
ATOM 3623 N N . ALA A 1 467 ? -18.323 0.468 23.212 1.00 90.25 467 ALA A N 1
ATOM 3624 C CA . ALA A 1 467 ? -19.576 -0.243 22.941 1.00 90.25 467 ALA A CA 1
ATOM 3625 C C . ALA A 1 467 ? -20.491 -0.365 24.182 1.00 90.25 467 ALA A C 1
ATOM 3627 O O . ALA A 1 467 ? -21.151 -1.384 24.373 1.00 90.25 467 ALA A O 1
ATOM 3628 N N . GLY A 1 468 ? -20.495 0.656 25.049 1.00 91.06 468 GLY A N 1
ATOM 3629 C CA . GLY A 1 468 ? -21.251 0.664 26.309 1.00 91.06 468 GLY A CA 1
ATOM 3630 C C . GLY A 1 468 ? -20.712 -0.285 27.386 1.00 91.06 468 GLY A C 1
ATOM 3631 O O . GLY A 1 468 ? -21.399 -0.543 28.374 1.00 91.06 468 GLY A O 1
ATOM 3632 N N . LEU A 1 469 ? -19.510 -0.843 27.202 1.00 96.38 469 LEU A N 1
ATOM 3633 C CA . LEU A 1 469 ? -18.825 -1.639 28.213 1.00 96.38 469 LEU A CA 1
ATOM 3634 C C . LEU A 1 469 ? -17.718 -0.825 28.890 1.00 96.38 469 LEU A C 1
ATOM 3636 O O . LEU A 1 469 ? -16.917 -0.191 28.193 1.00 96.38 469 LEU A O 1
ATOM 3640 N N . PRO A 1 470 ? -17.611 -0.899 30.228 1.00 97.25 470 PRO A N 1
ATOM 3641 C CA . PRO A 1 470 ? -16.596 -0.165 30.961 1.00 97.25 470 PRO A CA 1
ATOM 3642 C C . PRO A 1 470 ? -15.212 -0.770 30.717 1.00 97.25 470 PRO A C 1
ATOM 3644 O O . PRO A 1 470 ? -14.996 -1.974 30.889 1.00 97.25 470 PRO A O 1
ATOM 3647 N N . ALA A 1 471 ? -14.251 0.081 30.370 1.00 97.00 471 ALA A N 1
ATOM 3648 C CA . ALA A 1 471 ? -12.827 -0.236 30.394 1.00 97.00 471 ALA A CA 1
ATOM 3649 C C . ALA A 1 471 ? -12.167 0.199 31.711 1.00 97.00 471 ALA A C 1
ATOM 3651 O O . ALA A 1 471 ? -11.080 -0.287 32.035 1.00 97.00 471 ALA A O 1
ATOM 3652 N N . GLY A 1 472 ? -12.825 1.072 32.480 1.00 96.38 472 GLY A N 1
ATOM 3653 C CA . GLY A 1 472 ? -12.290 1.698 33.685 1.00 96.38 472 GLY A CA 1
ATOM 3654 C C . GLY A 1 472 ? -11.335 2.853 33.369 1.00 96.38 472 GLY A C 1
ATOM 3655 O O . GLY A 1 472 ? -11.368 3.433 32.286 1.00 96.38 472 GLY A O 1
ATOM 3656 N N . HIS A 1 473 ? -10.466 3.175 34.327 1.00 95.88 473 HIS A N 1
ATOM 3657 C CA . HIS A 1 473 ? -9.505 4.275 34.227 1.00 95.88 473 HIS A CA 1
ATOM 3658 C C . HIS A 1 473 ? -8.198 3.779 33.602 1.00 95.88 473 HIS A C 1
ATOM 3660 O O . HIS A 1 473 ? -7.297 3.310 34.303 1.00 95.88 473 HIS A O 1
ATOM 3666 N N . ILE A 1 474 ? -8.106 3.836 32.275 1.00 95.06 474 ILE A N 1
ATOM 3667 C CA . ILE A 1 474 ? -6.916 3.389 31.541 1.00 95.06 474 ILE A CA 1
ATOM 3668 C C . ILE A 1 474 ? -5.993 4.552 31.186 1.00 95.06 474 ILE A C 1
ATOM 3670 O O . ILE A 1 474 ? -6.423 5.691 31.033 1.00 95.06 474 ILE A O 1
ATOM 3674 N N . SER A 1 475 ? -4.713 4.233 30.997 1.00 96.00 475 SER A N 1
ATOM 3675 C CA . SER A 1 475 ? -3.787 5.145 30.325 1.00 96.00 475 SER A CA 1
ATOM 3676 C C . SER A 1 475 ? -3.860 4.947 28.813 1.00 96.00 475 SER A C 1
ATOM 3678 O O . SER A 1 475 ? -3.954 3.810 28.346 1.00 96.00 475 SER A O 1
ATOM 3680 N N . PHE A 1 476 ? -3.816 6.034 28.049 1.00 97.25 476 PHE A N 1
ATOM 3681 C CA . PHE A 1 476 ? -3.893 6.008 26.584 1.00 97.25 476 PHE A CA 1
ATOM 3682 C C . PHE A 1 476 ? -3.000 7.082 25.964 1.00 97.25 476 PHE A C 1
ATOM 3684 O O . PHE A 1 476 ? -2.431 7.904 26.677 1.00 97.25 476 PHE A O 1
ATOM 3691 N N . ALA A 1 477 ? -2.816 7.064 24.645 1.00 97.25 477 ALA A N 1
ATOM 3692 C CA . ALA A 1 477 ? -1.953 8.027 23.968 1.00 97.25 477 ALA A CA 1
ATOM 3693 C C . ALA A 1 477 ? -2.727 9.273 23.502 1.00 97.25 477 ALA A C 1
ATOM 3695 O O . ALA A 1 477 ? -3.661 9.180 22.709 1.00 97.25 477 ALA A O 1
ATOM 3696 N N . GLY A 1 478 ? -2.292 10.450 23.940 1.00 96.81 478 GLY A N 1
ATOM 3697 C CA . GLY A 1 478 ? -2.730 11.744 23.427 1.00 96.81 478 GLY A CA 1
ATOM 3698 C C . GLY A 1 478 ? -1.833 12.213 22.288 1.00 96.81 478 GLY A C 1
ATOM 3699 O O . GLY A 1 478 ? -0.652 12.489 22.499 1.00 96.81 478 GLY A O 1
ATOM 3700 N N . ILE A 1 479 ? -2.377 12.319 21.078 1.00 95.75 479 ILE A N 1
ATOM 3701 C CA . ILE A 1 479 ? -1.651 12.720 19.868 1.00 95.75 479 ILE A CA 1
ATOM 3702 C C . ILE A 1 479 ? -1.462 14.238 19.862 1.00 95.75 479 ILE A C 1
ATOM 3704 O O . ILE A 1 479 ? -2.433 14.994 19.933 1.00 95.75 479 ILE A O 1
ATOM 3708 N N . TYR A 1 480 ? -0.207 14.682 19.760 1.00 95.62 480 TYR A N 1
ATOM 3709 C CA . TYR A 1 480 ? 0.165 16.103 19.715 1.00 95.62 480 TYR A CA 1
ATOM 3710 C C . TYR A 1 480 ? 0.587 16.537 18.313 1.00 95.62 480 TYR A C 1
ATOM 3712 O O . TYR A 1 480 ? 0.325 17.668 17.913 1.00 95.62 480 TYR A O 1
ATOM 3720 N N . VAL A 1 481 ? 1.263 15.653 17.577 1.00 93.31 481 VAL A N 1
ATOM 3721 C CA . VAL A 1 481 ? 1.728 15.891 16.207 1.00 93.31 481 VAL A CA 1
ATOM 3722 C C . VAL A 1 481 ? 1.528 14.614 15.405 1.00 93.31 481 VAL A C 1
ATOM 3724 O O . VAL A 1 481 ? 1.764 13.519 15.909 1.00 93.31 481 VAL A O 1
ATOM 3727 N N . GLN A 1 482 ? 1.130 14.745 14.143 1.00 91.69 482 GLN A N 1
ATOM 3728 C CA . GLN A 1 482 ? 1.022 13.617 13.226 1.00 91.69 482 GLN A CA 1
ATOM 3729 C C . GLN A 1 482 ? 1.582 13.939 11.842 1.00 91.69 482 GLN A C 1
ATOM 3731 O O . GLN A 1 482 ? 1.710 15.102 11.459 1.00 91.69 482 GLN A O 1
ATOM 3736 N N . ASN A 1 483 ? 1.840 12.891 11.071 1.00 89.19 483 ASN A N 1
ATOM 3737 C CA . ASN A 1 483 ? 2.140 12.965 9.653 1.00 89.19 483 ASN A CA 1
ATOM 3738 C C . ASN A 1 483 ? 1.378 11.854 8.916 1.00 89.19 483 ASN A C 1
ATOM 3740 O O . 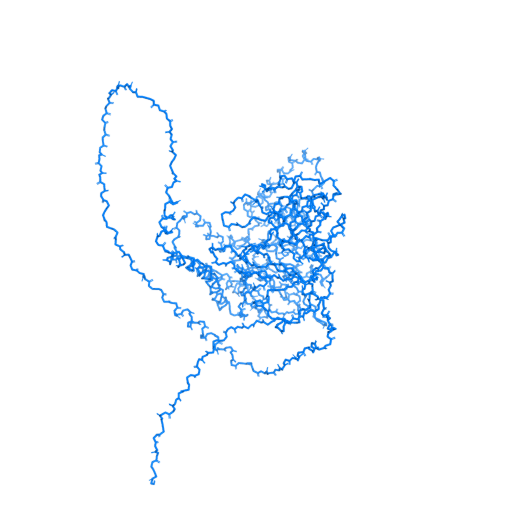ASN A 1 483 ? 1.695 10.675 9.089 1.00 89.19 483 ASN A O 1
ATOM 3744 N N . ASN A 1 484 ? 0.403 12.243 8.085 1.00 80.94 484 ASN A N 1
ATOM 3745 C CA . ASN A 1 484 ? -0.431 11.355 7.261 1.00 80.94 484 ASN A CA 1
ATOM 3746 C C . ASN A 1 484 ? -1.149 10.231 8.035 1.00 80.94 484 ASN A C 1
ATOM 3748 O O . ASN A 1 484 ? -1.302 9.138 7.495 1.00 80.94 484 ASN A O 1
ATOM 3752 N N . PHE A 1 485 ? -1.540 10.463 9.292 1.00 83.62 485 PHE A N 1
ATOM 3753 C CA . PHE A 1 485 ? -2.207 9.471 10.141 1.00 83.62 485 PHE A CA 1
ATOM 3754 C C . PHE A 1 485 ? -3.730 9.672 10.185 1.00 83.62 485 PHE A C 1
ATOM 3756 O O . PHE A 1 485 ? -4.452 8.892 9.576 1.00 83.62 485 PHE A O 1
ATOM 3763 N N . LEU A 1 486 ? -4.224 10.723 10.847 1.00 76.62 486 LEU A N 1
ATOM 3764 C CA . LEU A 1 486 ? -5.621 11.144 10.730 1.00 76.62 486 LEU A CA 1
ATOM 3765 C C . LEU A 1 486 ? -5.750 11.989 9.462 1.00 76.62 486 LEU A C 1
ATOM 3767 O O . LEU A 1 486 ? -5.002 12.958 9.290 1.00 76.62 486 LEU A O 1
ATOM 3771 N N . THR A 1 487 ? -6.704 11.649 8.596 1.00 66.38 487 THR A N 1
ATOM 3772 C CA . THR A 1 487 ? -7.182 12.581 7.566 1.00 66.38 487 THR A CA 1
ATOM 3773 C C . THR A 1 487 ? -7.595 13.887 8.233 1.00 66.38 487 THR A C 1
ATOM 3775 O O . THR A 1 487 ? -8.045 13.860 9.380 1.00 66.38 487 THR A O 1
ATOM 3778 N N . GLU A 1 488 ? -7.451 15.022 7.544 1.00 64.50 488 GLU A N 1
ATOM 3779 C CA . GLU A 1 488 ? -7.979 16.276 8.079 1.00 64.50 488 GLU A CA 1
ATOM 3780 C C . GLU A 1 488 ? -9.438 16.065 8.495 1.00 64.50 488 GLU A C 1
ATOM 3782 O O . GLU A 1 488 ? -10.251 15.563 7.719 1.00 64.50 488 GLU A O 1
ATOM 3787 N N . CYS A 1 489 ? -9.768 16.420 9.739 1.00 67.25 489 CYS A N 1
ATOM 3788 C CA . CYS A 1 489 ? -11.144 16.396 10.231 1.00 67.25 489 CYS A CA 1
ATOM 3789 C C . CYS A 1 489 ? -12.002 17.495 9.578 1.00 67.25 489 CYS A C 1
ATOM 3791 O O . CYS A 1 489 ? -13.151 17.711 9.962 1.00 67.25 489 CYS A O 1
ATOM 3793 N N . THR A 1 490 ? -11.440 18.190 8.587 1.00 52.66 490 THR A N 1
ATOM 3794 C CA . THR A 1 490 ? -12.107 19.128 7.704 1.00 52.66 490 THR A CA 1
ATOM 3795 C C . THR A 1 490 ? -12.901 18.341 6.660 1.00 52.66 490 THR A C 1
ATOM 3797 O O . THR A 1 490 ? -12.465 17.338 6.098 1.00 52.66 490 THR A O 1
ATOM 3800 N N . SER A 1 491 ? -14.144 18.764 6.465 1.00 51.28 491 SER A N 1
ATOM 3801 C CA . SER A 1 491 ? -15.181 18.110 5.671 1.00 51.28 491 SER A CA 1
ATOM 3802 C C . SER A 1 491 ? -14.708 17.635 4.291 1.00 51.28 491 SER A C 1
ATOM 3804 O O . SER A 1 491 ? -14.741 18.399 3.327 1.00 51.28 491 SER A O 1
ATOM 3806 N N . ILE A 1 492 ? -14.359 16.353 4.159 1.00 53.62 492 ILE A N 1
ATOM 3807 C CA . ILE A 1 492 ? -14.406 15.670 2.865 1.00 53.62 492 ILE A CA 1
ATOM 3808 C C . ILE A 1 492 ? -15.884 15.339 2.616 1.00 53.62 492 ILE A C 1
ATOM 3810 O O . ILE A 1 492 ? -16.460 14.564 3.387 1.00 53.62 492 ILE A O 1
ATOM 3814 N N . PRO A 1 493 ? -16.533 15.896 1.577 1.00 51.50 493 PRO A N 1
ATOM 3815 C CA . PRO A 1 493 ? -17.913 15.553 1.252 1.00 51.50 493 PRO A CA 1
ATOM 3816 C C . PRO A 1 493 ? -18.040 14.041 1.021 1.00 51.50 493 PRO A C 1
ATOM 3818 O O . PRO A 1 493 ? -17.389 13.482 0.142 1.00 51.50 493 PRO A O 1
ATOM 3821 N N . GLY A 1 494 ? -18.844 13.367 1.848 1.00 54.66 494 GLY A N 1
ATOM 3822 C CA . GLY A 1 494 ? -19.030 11.910 1.806 1.00 54.66 494 GLY A CA 1
ATOM 3823 C C . GLY A 1 494 ? -17.976 11.079 2.554 1.00 54.66 494 GLY A C 1
ATOM 3824 O O . GLY A 1 494 ? -18.151 9.868 2.677 1.00 54.66 494 GLY A O 1
ATOM 3825 N N . GLY A 1 495 ? -16.926 11.701 3.100 1.00 59.47 495 GLY A N 1
ATOM 3826 C CA . GLY A 1 495 ? -15.927 11.036 3.937 1.00 59.47 495 GLY A CA 1
ATOM 3827 C C . GLY A 1 495 ? -16.445 10.717 5.344 1.00 59.47 495 GLY A C 1
ATOM 3828 O O . GLY A 1 495 ? -17.350 11.377 5.871 1.00 59.47 495 GLY A O 1
ATOM 3829 N N . PHE A 1 496 ? -15.874 9.684 5.960 1.00 68.88 496 PHE A N 1
ATOM 3830 C CA . PHE A 1 496 ? -15.973 9.452 7.398 1.00 68.88 496 PHE A CA 1
ATOM 3831 C C . PHE A 1 496 ? -14.726 10.031 8.075 1.00 68.88 496 PHE A C 1
ATOM 3833 O O . PHE A 1 496 ? -13.622 9.864 7.563 1.00 68.88 496 PHE A O 1
ATOM 3840 N N . VAL A 1 497 ? -14.911 10.718 9.201 1.00 76.62 497 VAL A N 1
ATOM 3841 C CA . VAL A 1 497 ? -13.825 11.343 9.960 1.00 76.62 497 VAL A CA 1
ATOM 3842 C C . VAL A 1 497 ? -13.588 10.522 11.220 1.00 76.62 497 VAL A C 1
ATOM 3844 O O . VAL A 1 497 ? -14.414 10.529 12.128 1.00 76.62 497 VAL A O 1
ATOM 3847 N N . SER A 1 498 ? -12.452 9.834 11.281 1.00 86.06 498 SER A N 1
ATOM 3848 C CA . SER A 1 498 ? -11.960 9.221 12.513 1.00 86.06 498 SER A CA 1
ATOM 3849 C C . SER A 1 498 ? -11.085 10.201 13.287 1.00 86.06 498 SER A C 1
ATOM 3851 O O . SER A 1 498 ? -10.191 10.828 12.718 1.00 86.06 498 SER A O 1
ATOM 3853 N N . ARG A 1 499 ? -11.282 10.267 14.597 1.00 90.06 499 ARG A N 1
ATOM 3854 C CA . ARG A 1 499 ? -10.541 11.094 15.554 1.00 90.06 499 ARG A CA 1
ATOM 3855 C C . ARG A 1 499 ? -9.611 10.252 16.424 1.00 90.06 499 ARG A C 1
ATOM 3857 O O . ARG A 1 499 ? -9.411 10.546 17.594 1.00 90.06 499 ARG A O 1
ATOM 3864 N N . GLY A 1 500 ? -9.052 9.185 15.867 1.00 92.50 500 GLY A N 1
ATOM 3865 C CA . GLY A 1 500 ? -8.140 8.314 16.590 1.00 92.50 500 GLY A CA 1
ATOM 3866 C C . GLY A 1 500 ? -8.179 6.878 16.107 1.00 92.50 500 GLY A C 1
ATOM 3867 O O . GLY A 1 500 ? -8.759 6.558 15.067 1.00 92.50 500 GLY A O 1
ATOM 3868 N N . ILE A 1 501 ? -7.558 6.019 16.901 1.00 93.94 501 ILE A N 1
ATOM 3869 C CA . ILE A 1 501 ? -7.450 4.585 16.661 1.00 93.94 501 ILE A CA 1
ATOM 3870 C C . ILE A 1 501 ? -7.598 3.831 17.976 1.00 93.94 501 ILE A C 1
ATOM 3872 O O . ILE A 1 501 ? -7.099 4.270 19.014 1.00 93.94 501 ILE A O 1
ATOM 3876 N N . ILE A 1 502 ? -8.242 2.676 17.916 1.00 95.94 502 ILE A N 1
ATOM 3877 C CA . ILE A 1 502 ? -8.173 1.639 18.929 1.00 95.94 502 ILE A CA 1
ATOM 3878 C C . ILE A 1 502 ? -7.459 0.425 18.340 1.00 95.94 502 ILE A C 1
ATOM 3880 O O . ILE A 1 502 ? -7.961 -0.259 17.449 1.00 95.94 502 ILE A O 1
ATOM 3884 N N . GLY A 1 503 ? -6.281 0.145 18.881 1.00 95.69 503 GLY A N 1
ATOM 3885 C CA . GLY A 1 503 ? -5.575 -1.095 18.622 1.00 95.69 503 GLY A CA 1
ATOM 3886 C C . GLY A 1 503 ? -6.210 -2.281 19.354 1.00 95.69 503 GLY A C 1
ATOM 3887 O O . GLY A 1 503 ? -6.357 -2.248 20.576 1.00 95.69 503 GLY A O 1
ATOM 3888 N N . MET A 1 504 ? -6.541 -3.331 18.604 1.00 96.69 504 MET A N 1
ATOM 3889 C CA . MET A 1 504 ? -7.169 -4.573 19.080 1.00 96.69 504 MET A CA 1
ATOM 3890 C C . MET A 1 504 ? -6.206 -5.772 19.127 1.00 96.69 504 MET A C 1
ATOM 3892 O O . MET A 1 504 ? -6.615 -6.878 19.472 1.00 96.69 504 MET A O 1
ATOM 3896 N N . ALA A 1 505 ? -4.946 -5.591 18.725 1.00 95.62 505 ALA A N 1
ATOM 3897 C CA . ALA A 1 505 ? -3.930 -6.640 18.692 1.00 95.62 505 ALA A CA 1
ATOM 3898 C C . ALA A 1 505 ? -3.355 -6.964 20.085 1.00 95.62 505 ALA A C 1
ATOM 3900 O O . ALA A 1 505 ? -3.737 -6.403 21.111 1.00 95.62 505 ALA A O 1
ATOM 3901 N N . TYR A 1 506 ? -2.398 -7.893 20.117 1.00 95.81 506 TYR A N 1
ATOM 3902 C CA . TYR A 1 506 ? -1.798 -8.396 21.351 1.00 95.81 506 TYR A CA 1
ATOM 3903 C C . TYR A 1 506 ? -0.966 -7.334 22.095 1.00 95.81 506 TYR A C 1
ATOM 3905 O O . TYR A 1 506 ? -0.317 -6.499 21.456 1.00 95.81 506 TYR A O 1
ATOM 3913 N N . PRO A 1 507 ? -0.855 -7.408 23.436 1.00 94.50 507 PRO A N 1
ATOM 3914 C CA . PRO A 1 507 ? -0.063 -6.472 24.245 1.00 94.50 507 PRO A CA 1
ATOM 3915 C C . PRO A 1 507 ? 1.395 -6.291 23.808 1.00 94.50 507 PRO A C 1
ATOM 3917 O O . PRO A 1 507 ? 1.992 -5.256 24.082 1.00 94.50 507 PRO A O 1
ATOM 3920 N N . ALA A 1 508 ? 1.974 -7.260 23.093 1.00 94.69 508 ALA A N 1
ATOM 3921 C CA . ALA A 1 508 ? 3.343 -7.199 22.580 1.00 94.69 508 ALA A CA 1
ATOM 3922 C C . ALA A 1 508 ? 3.616 -6.027 21.607 1.00 94.69 508 ALA A C 1
ATOM 3924 O O . ALA A 1 508 ? 4.777 -5.765 21.285 1.00 94.69 508 ALA A O 1
ATOM 3925 N N . LEU A 1 509 ? 2.577 -5.340 21.112 1.00 93.38 509 LEU A N 1
ATOM 3926 C CA . LEU A 1 509 ? 2.692 -4.122 20.295 1.00 93.38 509 LEU A CA 1
ATOM 3927 C C . LEU A 1 509 ? 2.430 -2.824 21.069 1.00 93.38 509 LEU A C 1
ATOM 3929 O O . LEU A 1 509 ? 2.482 -1.752 20.464 1.00 93.38 509 LEU A O 1
ATOM 3933 N N . LEU A 1 510 ? 2.134 -2.885 22.370 1.00 92.94 510 LEU A N 1
ATOM 3934 C CA . LEU A 1 510 ? 1.957 -1.679 23.174 1.00 92.94 510 LEU A CA 1
ATOM 3935 C C . LEU A 1 510 ? 3.279 -0.900 23.249 1.00 92.94 510 LEU A C 1
ATOM 3937 O O . LEU A 1 510 ? 4.309 -1.473 23.616 1.00 92.94 510 LEU A O 1
ATOM 3941 N N . PRO A 1 511 ? 3.274 0.405 22.932 1.00 90.81 511 PRO A N 1
ATOM 3942 C CA . PRO A 1 511 ? 4.429 1.250 23.151 1.00 90.81 511 PRO A CA 1
ATOM 3943 C C . PRO A 1 511 ? 4.803 1.289 24.630 1.00 90.81 511 PRO A C 1
ATOM 3945 O O . PRO A 1 511 ? 3.953 1.232 25.524 1.00 90.81 511 PRO A O 1
ATOM 3948 N N . GLN A 1 512 ? 6.098 1.446 24.887 1.00 87.25 512 GLN A N 1
ATOM 3949 C CA . GLN A 1 512 ? 6.596 1.588 26.243 1.00 87.25 512 GLN A CA 1
ATOM 3950 C C . GLN A 1 512 ? 5.950 2.808 26.918 1.00 87.25 512 GLN A C 1
ATOM 3952 O O . GLN A 1 512 ? 5.976 3.911 26.381 1.00 87.25 512 GLN A O 1
ATOM 3957 N N . GLY A 1 513 ? 5.394 2.608 28.113 1.00 83.94 513 GLY A N 1
ATOM 3958 C CA . GLY A 1 513 ? 4.721 3.660 28.882 1.00 83.94 513 GLY A CA 1
ATOM 3959 C C . GLY A 1 513 ? 3.214 3.460 29.028 1.00 83.94 513 GLY A C 1
ATOM 3960 O O . GLY A 1 513 ? 2.643 4.016 29.963 1.00 83.94 513 GLY A O 1
ATOM 3961 N N . LEU A 1 514 ? 2.596 2.623 28.190 1.00 92.94 514 LEU A N 1
ATOM 3962 C CA . LEU A 1 514 ? 1.229 2.146 28.394 1.00 92.94 514 LEU A CA 1
ATOM 3963 C C . LEU A 1 514 ? 1.253 0.793 29.106 1.00 92.94 514 LEU A C 1
ATOM 3965 O O . LEU A 1 514 ? 2.046 -0.084 28.765 1.00 92.94 514 LEU A O 1
ATOM 3969 N N . SER A 1 515 ? 0.400 0.628 30.116 1.00 89.56 515 SER A N 1
ATOM 3970 C CA . SER A 1 515 ? 0.355 -0.593 30.931 1.00 89.56 515 SER A CA 1
ATOM 3971 C C . SER A 1 515 ? -0.566 -1.672 30.363 1.00 89.56 515 SER A C 1
ATOM 3973 O O . SER A 1 515 ? -0.371 -2.851 30.656 1.00 89.56 515 SER A O 1
ATOM 3975 N N . LYS A 1 516 ? -1.581 -1.283 29.583 1.00 94.50 516 LYS A N 1
ATOM 3976 C CA . LYS A 1 516 ? -2.636 -2.178 29.104 1.00 94.50 516 LYS A CA 1
ATOM 3977 C C . LYS A 1 516 ? -3.284 -1.633 27.832 1.00 94.50 516 LYS A C 1
ATOM 3979 O O . LYS A 1 516 ? -3.382 -0.418 27.676 1.00 94.50 516 LYS A O 1
ATOM 3984 N N . SER A 1 517 ? -3.736 -2.518 26.944 1.00 95.94 517 SER A N 1
ATOM 3985 C CA . SER A 1 517 ? -4.568 -2.120 25.805 1.00 95.94 517 SER A CA 1
ATOM 3986 C C . SER A 1 517 ? -5.992 -1.797 26.276 1.00 95.94 517 SER A C 1
ATOM 3988 O O . SER A 1 517 ? -6.443 -2.291 27.316 1.00 95.94 517 SER A O 1
ATOM 3990 N N . LEU A 1 518 ? -6.722 -0.986 25.504 1.00 97.25 518 LEU A N 1
ATOM 3991 C CA . LEU A 1 518 ? -8.133 -0.706 25.789 1.00 97.25 518 LEU A CA 1
ATOM 3992 C C . LEU A 1 518 ? -8.963 -2.001 25.761 1.00 97.25 518 LEU A C 1
ATOM 3994 O O . LEU A 1 518 ? -9.747 -2.241 26.679 1.00 97.25 518 LEU A O 1
ATOM 3998 N N . TRP A 1 519 ? -8.723 -2.881 24.783 1.00 96.81 519 TRP A N 1
ATOM 3999 C CA . TRP A 1 519 ? -9.416 -4.167 24.679 1.00 96.81 519 TRP A CA 1
ATOM 4000 C C . TRP A 1 519 ? -9.226 -5.050 25.918 1.00 96.81 519 TRP A C 1
ATOM 4002 O O . TRP A 1 519 ? -10.208 -5.471 26.531 1.00 96.81 519 TRP A O 1
ATOM 4012 N N . ASP A 1 520 ? -7.983 -5.269 26.359 1.00 96.69 520 ASP A N 1
ATOM 4013 C CA . ASP A 1 520 ? -7.728 -6.085 27.553 1.00 96.69 520 ASP A CA 1
ATOM 4014 C C . ASP A 1 520 ? -8.371 -5.467 28.800 1.00 96.69 520 ASP A C 1
ATOM 4016 O O . ASP A 1 520 ? -8.705 -6.170 29.765 1.00 96.69 520 ASP A O 1
ATOM 4020 N N . SER A 1 521 ? -8.480 -4.134 28.840 1.00 97.44 521 SER A N 1
ATOM 4021 C CA . SER A 1 521 ? -9.139 -3.439 29.941 1.00 97.44 521 SER A CA 1
ATOM 4022 C C . SER A 1 521 ? -10.636 -3.691 29.957 1.00 97.44 521 SER A C 1
ATOM 4024 O O . SER A 1 521 ? -11.151 -4.080 31.001 1.00 97.44 521 SER A O 1
ATOM 4026 N N . VAL A 1 522 ? -11.305 -3.600 28.808 1.00 97.62 522 VAL A N 1
ATOM 4027 C CA . VAL A 1 522 ? -12.724 -3.960 28.674 1.00 97.62 522 VAL A CA 1
ATOM 4028 C C . VAL A 1 522 ? -12.960 -5.415 29.077 1.00 97.62 522 VAL A C 1
ATOM 4030 O O . VAL A 1 522 ? -13.840 -5.684 29.890 1.00 97.62 522 VAL A O 1
ATOM 4033 N N . VAL A 1 523 ? -12.143 -6.355 28.591 1.00 97.12 523 VAL A N 1
ATOM 4034 C CA . VAL A 1 523 ? -12.266 -7.782 28.946 1.00 97.12 523 VAL A CA 1
ATOM 4035 C C . VAL A 1 523 ? -12.206 -7.993 30.458 1.00 97.12 523 VAL A C 1
ATOM 4037 O O . VAL A 1 523 ? -13.048 -8.693 31.023 1.00 97.12 523 VAL A O 1
ATOM 4040 N N . ALA A 1 524 ? -11.232 -7.373 31.126 1.00 96.56 524 ALA A N 1
ATOM 4041 C CA . ALA A 1 524 ? -11.050 -7.538 32.565 1.00 96.56 524 ALA A CA 1
ATOM 4042 C C . ALA A 1 524 ? -12.134 -6.829 33.391 1.00 96.56 524 ALA A C 1
ATOM 4044 O O . ALA A 1 524 ? -12.645 -7.411 34.346 1.00 96.56 524 ALA A O 1
ATOM 4045 N N . THR A 1 525 ? -12.475 -5.590 33.033 1.00 96.56 525 THR A N 1
ATOM 4046 C CA . THR A 1 525 ? -13.392 -4.737 33.799 1.00 96.56 525 THR A CA 1
ATOM 4047 C C . THR A 1 525 ? -14.845 -5.161 33.594 1.00 96.56 525 THR A C 1
ATOM 4049 O O . THR A 1 525 ? -15.575 -5.340 34.568 1.00 96.56 525 THR A O 1
ATOM 4052 N N . ALA A 1 526 ? -15.262 -5.406 32.349 1.00 96.00 526 ALA A N 1
ATOM 4053 C CA . ALA A 1 526 ? -16.621 -5.839 32.025 1.00 96.00 526 ALA A CA 1
ATOM 4054 C C . ALA A 1 526 ? -16.850 -7.353 32.221 1.00 96.00 526 ALA A C 1
ATOM 4056 O O . ALA A 1 526 ? -17.989 -7.814 32.124 1.00 96.00 526 ALA A O 1
ATOM 4057 N N . GLN A 1 527 ? -15.791 -8.122 32.513 1.00 96.00 527 GLN A N 1
ATOM 4058 C CA . GLN A 1 527 ? -15.823 -9.578 32.729 1.00 96.00 527 GLN A CA 1
ATOM 4059 C C . GLN A 1 527 ? -16.462 -10.354 31.565 1.00 96.00 527 GLN A C 1
ATOM 4061 O O . GLN A 1 527 ? -17.234 -11.297 31.761 1.00 96.00 527 GLN A O 1
ATOM 4066 N N . ILE A 1 528 ? -16.138 -9.946 30.340 1.00 94.88 528 ILE A N 1
ATOM 4067 C CA . ILE A 1 528 ? -16.634 -10.572 29.112 1.00 94.88 528 ILE A CA 1
ATOM 4068 C C . ILE A 1 528 ? -15.644 -11.623 28.597 1.00 94.88 528 ILE A C 1
ATOM 4070 O O . ILE A 1 528 ? -14.491 -11.686 29.029 1.00 94.88 528 ILE A O 1
ATOM 4074 N N . ARG A 1 529 ? -16.073 -12.467 27.650 1.00 95.56 529 ARG A N 1
ATOM 4075 C CA . ARG A 1 529 ? -15.134 -13.366 26.958 1.00 95.56 529 ARG A CA 1
ATOM 4076 C C . ARG A 1 529 ? -14.083 -12.545 26.216 1.00 95.56 529 ARG A C 1
ATOM 4078 O O . ARG A 1 529 ? -14.411 -11.536 25.602 1.00 95.56 529 ARG A O 1
ATOM 4085 N N . ASN A 1 530 ? -12.843 -13.030 26.201 1.00 95.62 530 ASN A N 1
ATOM 4086 C CA . ASN A 1 530 ? -11.769 -12.439 25.404 1.00 95.62 530 ASN A CA 1
ATOM 4087 C C . ASN A 1 530 ? -11.893 -12.835 23.919 1.00 95.62 530 ASN A C 1
ATOM 4089 O O . ASN A 1 530 ? -11.045 -13.530 23.369 1.00 95.62 530 ASN A O 1
ATOM 4093 N N . VAL A 1 531 ? -13.012 -12.456 23.309 1.00 94.50 531 VAL A N 1
ATOM 4094 C CA . VAL A 1 531 ? -13.340 -12.627 21.891 1.00 94.50 531 VAL A CA 1
ATOM 4095 C C . VAL A 1 531 ? -14.066 -11.367 21.441 1.00 94.50 531 VAL A C 1
ATOM 4097 O O . VAL A 1 531 ? -14.915 -10.854 22.168 1.00 94.50 531 VAL A O 1
ATOM 4100 N N . PHE A 1 532 ? -13.772 -10.902 20.234 1.00 95.81 532 PHE A N 1
ATOM 4101 C CA . PHE A 1 532 ? -14.567 -9.896 19.543 1.00 95.81 532 PHE A CA 1
ATOM 4102 C C . PHE A 1 532 ? -14.834 -10.351 18.106 1.00 95.81 532 PHE A C 1
ATOM 4104 O O . PHE A 1 532 ? -14.061 -11.126 17.540 1.00 95.81 532 PHE A O 1
ATOM 4111 N N . ALA A 1 533 ? -15.924 -9.867 17.522 1.00 94.56 533 ALA A N 1
ATOM 4112 C CA . ALA A 1 533 ? -16.294 -10.115 16.137 1.00 94.56 533 ALA A CA 1
ATOM 4113 C C . ALA A 1 533 ? -16.565 -8.790 15.427 1.00 94.56 533 ALA A C 1
ATOM 4115 O O . ALA A 1 533 ? -17.148 -7.871 16.003 1.00 94.56 533 ALA A O 1
ATOM 4116 N N . MET A 1 534 ? -16.144 -8.703 14.167 1.00 92.75 534 MET A N 1
ATOM 4117 C CA . MET A 1 534 ? -16.379 -7.545 13.312 1.00 92.75 534 MET A CA 1
ATOM 4118 C C . MET A 1 534 ? -17.159 -7.978 12.079 1.00 92.75 534 MET A C 1
ATOM 4120 O O . MET A 1 534 ? -16.707 -8.834 11.319 1.00 92.75 534 MET A O 1
ATOM 4124 N N . GLN A 1 535 ? -18.305 -7.349 11.856 1.00 89.75 535 GLN A N 1
ATOM 4125 C CA . GLN A 1 535 ? -19.014 -7.398 10.589 1.00 89.75 535 GLN A CA 1
ATOM 4126 C C . GLN A 1 535 ? -18.785 -6.073 9.870 1.00 89.75 535 GLN A C 1
ATOM 4128 O O . GLN A 1 535 ? -19.279 -5.037 10.305 1.00 89.75 535 GLN A O 1
ATOM 4133 N N . CYS A 1 536 ? -18.056 -6.104 8.759 1.00 86.69 536 CYS A N 1
ATOM 4134 C CA . CYS A 1 536 ? -17.799 -4.925 7.936 1.00 86.69 536 CYS A CA 1
ATOM 4135 C C . CYS A 1 536 ? -18.676 -4.986 6.681 1.00 86.69 536 CYS A C 1
ATOM 4137 O O . CYS A 1 536 ? -18.346 -5.697 5.728 1.00 86.69 536 CYS A O 1
ATOM 4139 N N . CYS A 1 537 ? -19.799 -4.267 6.667 1.00 81.88 537 CYS A N 1
ATOM 4140 C CA . CYS A 1 537 ? -20.684 -4.234 5.507 1.00 81.88 537 CYS A CA 1
ATOM 4141 C C . CYS A 1 537 ? -20.141 -3.249 4.458 1.00 81.88 537 CYS A C 1
ATOM 4143 O O . CYS A 1 537 ? -19.786 -2.108 4.779 1.00 81.88 537 CYS A O 1
ATOM 4145 N N . PRO A 1 538 ? -20.062 -3.667 3.184 1.00 66.12 538 PRO A N 1
ATOM 4146 C CA . PRO A 1 538 ? -19.466 -2.852 2.141 1.00 66.12 538 PRO A CA 1
ATOM 4147 C C . PRO A 1 538 ? -20.256 -1.564 1.898 1.00 66.12 538 PRO A C 1
ATOM 4149 O O . PRO A 1 538 ? -21.475 -1.491 2.048 1.00 66.12 538 PRO A O 1
ATOM 4152 N N . TRP A 1 539 ? -19.527 -0.539 1.464 1.00 64.62 539 TRP A N 1
ATOM 4153 C CA . TRP A 1 539 ? -20.093 0.725 1.011 1.00 64.62 539 TRP A CA 1
ATOM 4154 C C . TRP A 1 539 ? -21.003 0.502 -0.203 1.00 64.62 539 TRP A C 1
ATOM 4156 O O . TRP A 1 539 ? -20.581 -0.076 -1.204 1.00 64.62 539 TRP A O 1
ATOM 4166 N N . SER A 1 540 ? -22.243 0.990 -0.129 1.00 57.41 540 SER A N 1
ATOM 4167 C CA . SER A 1 540 ? -23.242 0.856 -1.203 1.00 57.41 540 SER A CA 1
ATOM 4168 C C . SER A 1 540 ? -23.184 1.989 -2.239 1.00 57.41 540 SER A C 1
ATOM 4170 O O . SER A 1 540 ? -24.053 2.088 -3.101 1.00 57.41 540 SER A O 1
ATOM 4172 N N . GLY A 1 541 ? -22.177 2.866 -2.163 1.00 55.25 541 GLY A N 1
ATOM 4173 C CA . GLY A 1 541 ? -22.014 4.026 -3.046 1.00 55.25 541 GLY A CA 1
ATOM 4174 C C . GLY A 1 541 ? -22.743 5.286 -2.565 1.00 55.25 541 GLY A C 1
ATOM 4175 O O . GLY A 1 541 ? -22.213 6.382 -2.705 1.00 55.25 541 GLY A O 1
ATOM 4176 N N . LEU A 1 542 ? -23.929 5.143 -1.965 1.00 51.44 542 LEU A N 1
ATOM 4177 C CA . LEU A 1 542 ? -24.734 6.268 -1.458 1.00 51.44 542 LEU A CA 1
ATOM 4178 C C . LEU A 1 542 ? -24.681 6.417 0.066 1.00 51.44 542 LEU A C 1
ATOM 4180 O O . LEU A 1 542 ? -24.657 7.534 0.573 1.00 51.44 542 LEU A O 1
ATOM 4184 N N . ASN A 1 543 ? -24.625 5.302 0.795 1.00 59.84 543 ASN A N 1
ATOM 4185 C CA . ASN A 1 543 ? -24.563 5.294 2.255 1.00 59.84 543 ASN A CA 1
ATOM 4186 C C . ASN A 1 543 ? -23.169 4.892 2.708 1.00 59.84 543 ASN A C 1
ATOM 4188 O O . ASN A 1 543 ? -22.571 4.009 2.090 1.00 59.84 543 ASN A O 1
ATOM 4192 N N . ARG A 1 544 ? -22.682 5.490 3.804 1.00 68.75 544 ARG A N 1
ATOM 4193 C CA . ARG A 1 544 ? -21.471 5.030 4.504 1.00 68.75 544 ARG A CA 1
ATOM 4194 C C . ARG A 1 544 ? -21.537 3.510 4.692 1.00 68.75 544 ARG A C 1
ATOM 4196 O O . ARG A 1 544 ? -22.613 2.961 4.922 1.00 68.75 544 ARG A O 1
ATOM 4203 N N . GLY A 1 545 ? -20.394 2.841 4.553 1.00 74.38 545 GLY A N 1
ATOM 4204 C CA . GLY A 1 545 ? -20.272 1.450 4.972 1.00 74.38 545 GLY A CA 1
ATOM 4205 C C . GLY A 1 545 ? -20.689 1.356 6.435 1.00 74.38 545 GLY A C 1
ATOM 4206 O O . GLY A 1 545 ? -20.292 2.188 7.253 1.00 74.38 545 GLY A O 1
ATOM 4207 N N . THR A 1 546 ? -21.546 0.396 6.739 1.00 85.38 546 THR A N 1
ATOM 4208 C CA . THR A 1 546 ? -22.009 0.128 8.099 1.00 85.38 546 THR A CA 1
ATOM 4209 C C . THR A 1 546 ? -21.432 -1.192 8.570 1.00 85.38 546 THR A C 1
ATOM 4211 O O . THR A 1 546 ? -20.737 -1.890 7.835 1.00 85.38 546 THR A O 1
ATOM 4214 N N . GLY A 1 547 ? -21.693 -1.550 9.811 1.00 88.88 547 GLY A N 1
ATOM 4215 C CA . GLY A 1 547 ? -21.253 -2.820 10.339 1.00 88.88 547 GLY A CA 1
ATOM 4216 C C . GLY A 1 547 ? -21.560 -2.926 11.811 1.00 88.88 547 GLY A C 1
ATOM 4217 O O . GLY A 1 547 ? -22.244 -2.071 12.379 1.00 88.88 547 GLY A O 1
ATOM 4218 N N . SER A 1 548 ? -21.008 -3.951 12.432 1.00 91.88 548 SER A N 1
ATOM 4219 C CA . SER A 1 548 ? -21.109 -4.156 13.865 1.00 91.88 548 SER A CA 1
ATOM 4220 C C . SER A 1 548 ? -19.776 -4.630 14.431 1.00 91.88 548 SER A C 1
ATOM 4222 O O . SER A 1 548 ? -19.045 -5.402 13.808 1.00 91.88 548 SER A O 1
ATOM 4224 N N . LEU A 1 549 ? -19.452 -4.126 15.616 1.00 94.75 549 LEU A N 1
ATOM 4225 C CA . LEU A 1 549 ? -18.397 -4.642 16.472 1.00 94.75 549 LEU A CA 1
ATOM 4226 C C . LEU A 1 549 ? -19.077 -5.259 17.688 1.00 94.75 549 LEU A C 1
ATOM 4228 O O . LEU A 1 549 ? -19.696 -4.541 18.476 1.00 94.75 549 LEU A O 1
ATOM 4232 N N . THR A 1 550 ? -18.957 -6.574 17.838 1.00 95.50 550 THR A N 1
ATOM 4233 C CA . THR A 1 550 ? -19.453 -7.302 19.007 1.00 95.50 550 THR A CA 1
ATOM 4234 C C . THR A 1 550 ? -18.286 -7.666 19.909 1.00 95.50 550 THR A C 1
ATOM 4236 O O . THR A 1 550 ? -17.340 -8.327 19.487 1.00 95.50 550 THR A O 1
ATOM 4239 N N . LEU A 1 551 ? -18.357 -7.249 21.167 1.00 96.19 551 LEU A N 1
ATOM 4240 C CA . LEU A 1 551 ? -17.384 -7.547 22.209 1.00 96.19 551 LEU A CA 1
ATOM 4241 C C . LEU A 1 551 ? -17.921 -8.665 23.096 1.00 96.19 551 LEU A C 1
ATOM 4243 O O . LEU A 1 551 ? -19.080 -8.624 23.502 1.00 96.19 551 LEU A O 1
ATOM 4247 N N . GLY A 1 552 ? -17.096 -9.658 23.417 1.00 95.69 552 GLY A N 1
ATOM 4248 C CA . GLY A 1 552 ? -17.490 -10.797 24.251 1.00 95.69 552 GLY A CA 1
ATOM 4249 C C . GLY A 1 552 ? -18.173 -11.939 23.493 1.00 95.69 552 GLY A C 1
ATOM 4250 O O . GLY A 1 552 ? -18.626 -12.906 24.117 1.00 95.69 552 GLY A O 1
ATOM 4251 N N . GLY A 1 553 ? -18.253 -11.862 22.163 1.00 94.19 553 GLY A N 1
ATOM 4252 C CA . GLY A 1 553 ? -18.926 -12.851 21.325 1.00 94.19 553 GLY A CA 1
ATOM 4253 C C . GLY A 1 553 ? -19.070 -12.401 19.874 1.00 94.19 553 GLY A C 1
ATOM 4254 O O . GLY A 1 553 ? -18.245 -11.651 19.361 1.00 94.19 553 GLY A O 1
ATOM 4255 N N . TRP A 1 554 ? -20.135 -12.873 19.237 1.00 92.75 554 TRP A N 1
ATOM 4256 C CA . TRP A 1 554 ? -20.554 -12.547 17.875 1.00 92.75 554 TRP A CA 1
ATOM 4257 C C . TRP A 1 554 ? -22.073 -12.358 17.851 1.00 92.75 554 TRP A C 1
ATOM 4259 O O . TRP A 1 554 ? -22.762 -12.710 18.813 1.00 92.75 554 TRP A O 1
ATOM 4269 N N . ASP A 1 555 ? -22.596 -11.819 16.754 1.00 88.56 555 ASP A N 1
ATOM 4270 C CA . ASP A 1 555 ? -24.037 -11.723 16.544 1.00 88.56 555 ASP A CA 1
ATOM 4271 C C . ASP A 1 555 ? -24.629 -13.112 16.253 1.00 88.56 555 ASP A C 1
ATOM 4273 O O . ASP A 1 555 ? -24.483 -13.657 15.156 1.00 88.56 555 ASP A O 1
ATOM 4277 N N . GLN A 1 556 ? -25.289 -13.691 17.259 1.00 86.50 556 GLN A N 1
ATOM 4278 C CA . GLN A 1 556 ? -25.912 -15.014 17.177 1.00 86.50 556 GLN A CA 1
ATOM 4279 C C . GLN A 1 556 ? -27.128 -15.060 16.239 1.00 86.50 556 GLN A C 1
ATOM 4281 O O . GLN A 1 556 ? -27.555 -16.150 15.860 1.00 86.50 556 GLN A O 1
ATOM 4286 N N . GLN A 1 557 ? -27.696 -13.911 15.855 1.00 86.69 557 GLN A N 1
ATOM 4287 C CA . GLN A 1 557 ? -28.772 -13.869 14.860 1.00 86.69 557 GLN A CA 1
ATOM 4288 C C . GLN A 1 557 ? -28.230 -14.044 13.439 1.00 86.69 557 GLN A C 1
ATOM 4290 O O . GLN A 1 557 ? -28.953 -14.516 12.562 1.00 86.69 557 GLN A O 1
ATOM 4295 N N . LEU A 1 558 ? -26.965 -13.678 13.215 1.00 85.38 558 LEU A N 1
ATOM 4296 C CA . LEU A 1 558 ? -26.316 -13.734 11.906 1.00 85.38 558 LEU A CA 1
ATOM 4297 C C . LEU A 1 558 ? -25.432 -14.967 11.729 1.00 85.38 558 LEU A C 1
ATOM 4299 O O . LEU A 1 558 ? -25.338 -15.486 10.619 1.00 85.38 558 LEU A O 1
ATOM 4303 N N . TYR A 1 559 ? -24.787 -15.431 12.802 1.00 87.38 559 TYR A N 1
ATOM 4304 C CA . TYR A 1 559 ? -23.810 -16.515 12.737 1.00 87.38 559 TYR A CA 1
ATOM 4305 C C . TYR A 1 559 ? -24.030 -17.551 13.831 1.00 87.38 559 TYR A C 1
ATOM 4307 O O . TYR A 1 559 ? -24.220 -17.218 15.005 1.00 87.38 559 TYR A O 1
ATOM 4315 N N . ARG A 1 560 ? -23.920 -18.823 13.449 1.00 89.44 560 ARG A N 1
ATOM 4316 C CA . ARG A 1 560 ? -23.900 -19.945 14.383 1.00 89.44 560 ARG A CA 1
ATOM 4317 C C . ARG A 1 560 ? -22.462 -20.388 14.620 1.00 89.44 560 ARG A C 1
ATOM 4319 O O . ARG A 1 560 ? -21.639 -20.350 13.711 1.00 89.44 560 ARG A O 1
ATOM 4326 N N . GLU A 1 561 ? -22.150 -20.788 15.848 1.00 85.19 561 GLU A N 1
ATOM 4327 C CA . GLU A 1 561 ? -20.772 -21.127 16.235 1.00 85.19 561 GLU A CA 1
ATOM 4328 C C . GLU A 1 561 ? -20.244 -22.336 15.460 1.00 85.19 561 GLU A C 1
ATOM 4330 O O . GLU A 1 561 ? -19.076 -22.387 15.084 1.00 85.19 561 GLU A O 1
ATOM 4335 N N . GLU A 1 562 ? -21.123 -23.293 15.176 1.00 90.31 562 GLU A N 1
ATOM 4336 C CA . GLU A 1 562 ? -20.829 -24.489 14.393 1.00 90.31 562 GLU A CA 1
ATOM 4337 C C . GLU A 1 562 ? -20.378 -24.205 12.950 1.00 90.31 562 GLU A C 1
ATOM 4339 O O . GLU A 1 562 ? -19.735 -25.066 12.344 1.00 90.31 562 GLU A O 1
ATOM 4344 N N . ASP A 1 563 ? -20.659 -23.012 12.418 1.00 89.25 563 ASP A N 1
ATOM 4345 C CA . ASP A 1 563 ? -20.247 -22.596 11.073 1.00 89.25 563 ASP A CA 1
ATOM 4346 C C . ASP A 1 563 ? -18.830 -21.998 11.053 1.00 89.25 563 ASP A C 1
ATOM 4348 O O . ASP A 1 563 ? -18.253 -21.768 9.984 1.00 89.25 563 ASP A O 1
ATOM 4352 N N . PHE A 1 564 ? -18.232 -21.738 12.220 1.00 92.12 564 PHE A N 1
ATOM 4353 C CA . PHE A 1 564 ? -16.911 -21.130 12.300 1.00 92.12 564 PHE A CA 1
ATOM 4354 C C . PHE A 1 564 ? -15.786 -22.127 12.020 1.00 92.12 564 PHE A C 1
ATOM 4356 O O . PHE A 1 564 ? -15.633 -23.167 12.661 1.00 92.12 564 PHE A O 1
ATOM 4363 N N . ALA A 1 565 ? -14.914 -21.741 11.089 1.00 92.19 565 ALA A N 1
ATOM 4364 C CA . ALA A 1 565 ? -13.628 -22.382 10.874 1.00 92.19 565 ALA A CA 1
ATOM 4365 C C . ALA A 1 565 ? -12.538 -21.614 11.632 1.00 92.19 565 ALA A C 1
ATOM 4367 O O . ALA A 1 565 ? -12.188 -20.487 11.281 1.00 92.19 565 ALA A O 1
ATOM 4368 N N . TYR A 1 566 ? -11.974 -22.238 12.663 1.00 91.94 566 TYR A N 1
ATOM 4369 C CA . TYR A 1 566 ? -10.897 -21.646 13.450 1.00 91.94 566 TYR A CA 1
ATOM 4370 C C . TYR A 1 566 ? -9.525 -22.019 12.893 1.00 91.94 566 TYR A C 1
ATOM 4372 O O . TYR A 1 566 ? -9.255 -23.180 12.588 1.00 91.94 566 TYR A O 1
ATOM 4380 N N . THR A 1 567 ? -8.631 -21.033 12.822 1.00 93.50 567 THR A N 1
ATOM 4381 C CA . THR A 1 567 ? -7.211 -21.237 12.506 1.00 93.50 567 THR A CA 1
ATOM 4382 C C . THR A 1 567 ? -6.368 -20.754 13.685 1.00 93.50 567 THR A C 1
ATOM 4384 O O . THR A 1 567 ? -6.595 -19.640 14.161 1.00 93.50 567 THR A O 1
ATOM 4387 N N . PRO A 1 568 ? -5.409 -21.553 14.185 1.00 95.00 568 PRO A N 1
ATOM 4388 C CA . PRO A 1 568 ? -4.592 -21.152 15.321 1.00 95.00 568 PRO A CA 1
ATOM 4389 C C . PRO A 1 568 ? -3.683 -19.965 14.976 1.00 95.00 568 PRO A C 1
ATOM 4391 O O . PRO A 1 568 ? -3.121 -19.885 13.879 1.00 95.00 568 PRO A O 1
ATOM 4394 N N . ILE A 1 569 ? -3.503 -19.074 15.952 1.00 94.62 569 ILE A N 1
ATOM 4395 C CA . ILE A 1 569 ? -2.563 -17.956 15.866 1.00 94.62 569 ILE A CA 1
ATOM 4396 C C . ILE A 1 569 ? -1.130 -18.492 15.917 1.00 94.62 569 ILE A C 1
ATOM 4398 O O . ILE A 1 569 ? -0.776 -19.280 16.791 1.00 94.62 569 ILE A O 1
ATOM 4402 N N . THR A 1 570 ? -0.287 -18.061 14.981 1.00 95.50 570 THR A N 1
ATOM 4403 C CA . THR A 1 570 ? 1.116 -18.497 14.887 1.00 95.50 570 THR A CA 1
ATOM 4404 C C . THR A 1 570 ? 2.092 -17.555 15.587 1.00 95.50 570 THR A C 1
ATOM 4406 O O . THR A 1 570 ? 3.255 -17.906 15.768 1.00 95.50 570 THR A O 1
ATOM 4409 N N . MET A 1 571 ? 1.656 -16.340 15.928 1.00 93.06 571 MET A N 1
ATOM 4410 C CA . MET A 1 571 ? 2.476 -15.336 16.607 1.00 93.06 571 MET A CA 1
ATOM 4411 C C . MET A 1 571 ? 1.588 -14.351 17.370 1.00 93.06 571 MET A C 1
ATOM 4413 O O . MET A 1 571 ? 0.912 -13.547 16.738 1.00 93.06 571 MET A O 1
ATOM 4417 N N . GLU A 1 572 ? 1.657 -14.354 18.703 1.00 92.00 572 GLU A N 1
ATOM 4418 C CA . GLU A 1 572 ? 0.910 -13.456 19.608 1.00 92.00 572 GLU A CA 1
ATOM 4419 C C . GLU A 1 572 ? 1.503 -12.038 19.653 1.00 92.00 572 GLU A C 1
ATOM 4421 O O . GLU A 1 572 ? 1.910 -11.498 20.681 1.00 92.00 572 GLU A O 1
ATOM 4426 N N . LYS A 1 573 ? 1.591 -11.438 18.473 1.00 90.81 573 LYS A N 1
ATOM 4427 C CA . LYS A 1 573 ? 1.947 -10.035 18.262 1.00 90.81 573 LYS A CA 1
ATOM 4428 C C . LYS A 1 573 ? 0.891 -9.367 17.391 1.00 90.81 573 LYS A C 1
ATOM 4430 O O . LYS A 1 573 ? 0.421 -8.287 17.713 1.00 90.81 573 LYS A O 1
ATOM 4435 N N . TRP A 1 574 ? 0.446 -10.077 16.360 1.00 92.88 574 TRP A N 1
ATOM 4436 C CA . TRP A 1 574 ? -0.704 -9.753 15.517 1.00 92.88 574 TRP A CA 1
ATOM 4437 C C . TRP A 1 574 ? -1.673 -10.939 15.521 1.00 92.88 574 TRP A C 1
ATOM 4439 O O . TRP A 1 574 ? -1.312 -12.019 15.980 1.00 92.88 574 TRP A O 1
ATOM 4449 N N . PHE A 1 575 ? -2.857 -10.805 14.925 1.00 93.94 575 PHE A N 1
ATOM 4450 C CA . PHE A 1 575 ? -3.703 -11.964 14.604 1.00 93.94 575 PHE A CA 1
ATOM 4451 C C . PHE A 1 575 ? -3.149 -12.730 13.388 1.00 93.94 575 PHE A C 1
ATOM 4453 O O . PHE A 1 575 ? -3.761 -12.801 12.325 1.00 93.94 575 PHE A O 1
ATOM 4460 N N . CYS A 1 576 ? -1.921 -13.235 13.521 1.00 92.62 576 CYS A N 1
ATOM 4461 C CA . CYS A 1 576 ? -1.177 -13.888 12.452 1.00 92.62 576 CYS A CA 1
ATOM 4462 C C . CYS A 1 576 ? -1.577 -15.362 12.346 1.00 92.62 576 CYS A C 1
ATOM 4464 O O . CYS A 1 576 ? -1.499 -16.090 13.335 1.00 92.62 576 CYS A O 1
ATOM 4466 N N . VAL A 1 577 ? -1.958 -15.803 11.148 1.00 93.69 577 VAL A N 1
ATOM 4467 C CA . VAL A 1 577 ? -2.373 -17.181 10.856 1.00 93.69 577 VAL A CA 1
ATOM 4468 C C . VAL A 1 577 ? -1.596 -17.745 9.670 1.00 93.69 577 VAL A C 1
ATOM 4470 O O . VAL A 1 577 ? -1.115 -17.005 8.807 1.00 93.69 577 VAL A O 1
ATOM 4473 N N . ARG A 1 578 ? -1.489 -19.074 9.597 1.00 91.50 578 ARG A N 1
ATOM 4474 C CA . ARG A 1 578 ? -0.915 -19.763 8.436 1.00 91.50 578 ARG A CA 1
ATOM 4475 C C . ARG A 1 578 ? -1.988 -19.960 7.366 1.00 91.50 578 ARG A C 1
ATOM 4477 O O . ARG A 1 578 ? -2.982 -20.627 7.616 1.00 91.50 578 ARG A O 1
ATOM 4484 N N . VAL A 1 579 ? -1.744 -19.441 6.164 1.00 89.31 579 VAL A N 1
ATOM 4485 C CA . VAL A 1 579 ? -2.567 -19.709 4.974 1.00 89.31 579 VAL A CA 1
ATOM 4486 C C . VAL A 1 579 ? -1.865 -20.771 4.133 1.00 89.31 579 VAL A C 1
ATOM 4488 O O . VAL A 1 579 ? -0.733 -20.560 3.702 1.00 89.31 579 VAL A O 1
ATOM 4491 N N . GLU A 1 580 ? -2.510 -21.917 3.919 1.00 85.50 580 GLU A N 1
ATOM 4492 C CA . GLU A 1 580 ? -1.895 -23.045 3.203 1.00 85.50 580 GLU A CA 1
ATOM 4493 C C . GLU A 1 580 ? -1.872 -22.837 1.689 1.00 85.50 580 GLU A C 1
ATOM 4495 O O . GLU A 1 580 ? -0.856 -23.070 1.032 1.00 85.50 580 GLU A O 1
ATOM 4500 N N . LYS A 1 581 ? -2.999 -22.400 1.124 1.00 82.12 581 LYS A N 1
ATOM 4501 C CA . LYS A 1 581 ? -3.168 -22.253 -0.319 1.00 82.12 581 LYS A CA 1
ATOM 4502 C C . LYS A 1 581 ? -4.234 -21.209 -0.629 1.00 82.12 581 LYS A C 1
ATOM 4504 O O . LYS A 1 581 ? -5.218 -21.082 0.091 1.00 82.12 581 LYS A O 1
ATOM 4509 N N . VAL A 1 582 ? -4.033 -20.479 -1.722 1.00 80.50 582 VAL A N 1
ATOM 4510 C CA . VAL A 1 582 ? -5.004 -19.532 -2.278 1.00 80.50 582 VAL A CA 1
ATOM 4511 C C . VAL A 1 582 ? -5.425 -20.064 -3.641 1.00 80.50 582 VAL A C 1
ATOM 4513 O O . VAL A 1 582 ? -4.571 -20.319 -4.492 1.00 80.50 582 VAL A O 1
ATOM 4516 N N . PHE A 1 583 ? -6.727 -20.257 -3.831 1.00 67.38 583 PHE A N 1
ATOM 4517 C CA . PHE A 1 583 ? -7.311 -20.697 -5.095 1.00 67.38 583 PHE A CA 1
ATOM 4518 C C . PHE A 1 583 ? -8.011 -19.517 -5.764 1.00 67.38 583 PHE A C 1
ATOM 4520 O O . PHE A 1 583 ? -8.683 -18.733 -5.100 1.00 67.38 583 PHE A O 1
ATOM 4527 N N . LEU A 1 584 ? -7.853 -19.403 -7.079 1.00 61.88 584 LEU A N 1
ATOM 4528 C CA . LEU A 1 584 ? -8.587 -18.451 -7.904 1.00 61.88 584 LEU A CA 1
ATOM 4529 C C . LEU A 1 584 ? -9.499 -19.273 -8.809 1.00 61.88 584 LEU A C 1
ATOM 4531 O O . LEU A 1 584 ? -9.006 -19.958 -9.702 1.00 61.88 584 LEU A O 1
ATOM 4535 N N . VAL A 1 585 ? -10.802 -19.251 -8.536 1.00 51.59 585 VAL A N 1
ATOM 4536 C CA . VAL A 1 585 ? -11.807 -19.917 -9.372 1.00 51.59 585 VAL A CA 1
ATOM 4537 C C . VAL A 1 585 ? -12.303 -18.891 -10.388 1.00 51.59 585 VAL A C 1
ATOM 4539 O O . VAL A 1 585 ? -12.831 -17.847 -10.006 1.00 51.59 585 VAL A O 1
ATOM 4542 N N . GLY A 1 586 ? -12.058 -19.149 -11.673 1.00 43.03 586 GLY A N 1
ATOM 4543 C CA . GLY A 1 586 ? -12.720 -18.423 -12.755 1.00 43.03 586 GLY A CA 1
ATOM 4544 C C . GLY A 1 586 ? -14.173 -18.882 -12.846 1.00 43.03 586 GLY A C 1
ATOM 4545 O O . GLY A 1 586 ? -14.441 -20.062 -12.654 1.00 43.03 586 GLY A O 1
ATOM 4546 N N . PHE A 1 587 ? -15.101 -17.957 -13.091 1.00 41.59 587 PHE A N 1
ATOM 4547 C CA . PHE A 1 587 ? -16.501 -18.296 -13.335 1.00 41.59 587 PHE A CA 1
ATOM 4548 C C . PHE A 1 587 ? -16.605 -19.092 -14.644 1.00 41.59 587 PHE A C 1
ATOM 4550 O O . PHE A 1 587 ? -16.411 -18.538 -15.725 1.00 41.59 587 PHE A O 1
ATOM 4557 N N . GLU A 1 588 ? -16.862 -20.390 -14.527 1.00 41.28 588 GLU A N 1
ATOM 4558 C CA . GLU A 1 588 ? -17.501 -21.188 -15.569 1.00 41.28 588 GLU A CA 1
ATOM 4559 C C . GLU A 1 588 ? -19.008 -21.048 -15.342 1.00 41.28 588 GLU A C 1
ATOM 4561 O O . GLU A 1 588 ? -19.491 -21.375 -14.256 1.00 41.28 588 GLU A O 1
ATOM 4566 N N . ASP A 1 589 ? -19.748 -20.518 -16.316 1.00 42.31 589 ASP A N 1
ATOM 4567 C CA . ASP A 1 589 ? -21.205 -20.607 -16.258 1.00 42.31 589 ASP A CA 1
ATOM 4568 C C . ASP A 1 589 ? -21.590 -22.067 -16.521 1.00 42.31 589 ASP A C 1
ATOM 4570 O O . ASP A 1 589 ? -21.213 -22.648 -17.542 1.00 42.31 589 ASP A O 1
ATOM 4574 N N . MET A 1 590 ? -22.324 -22.655 -15.573 1.00 45.19 590 MET A N 1
ATOM 4575 C CA . MET A 1 590 ? -23.116 -23.854 -15.815 1.00 45.19 590 MET A CA 1
ATOM 4576 C C . MET A 1 590 ? -24.108 -23.513 -16.931 1.00 45.19 590 MET A C 1
ATOM 4578 O O . MET A 1 590 ? -25.064 -22.779 -16.696 1.00 45.19 590 MET A O 1
ATOM 4582 N N . GLU A 1 591 ? -23.855 -23.998 -18.148 1.00 45.59 591 GLU A N 1
ATOM 4583 C CA . GLU A 1 591 ? -24.912 -24.125 -19.150 1.00 45.59 591 GLU A CA 1
ATOM 4584 C C . GLU A 1 591 ? -25.973 -25.046 -18.537 1.00 45.59 591 GLU A C 1
ATOM 4586 O O . GLU A 1 591 ? -25.676 -26.187 -18.171 1.00 45.59 591 GLU A O 1
ATOM 4591 N N . ASP A 1 592 ? -27.185 -24.514 -18.365 1.00 42.88 592 ASP A N 1
ATOM 4592 C CA . ASP A 1 592 ? -28.370 -25.290 -18.033 1.00 42.88 592 ASP A CA 1
ATOM 4593 C C . ASP A 1 592 ? -28.443 -26.478 -18.998 1.00 42.88 592 ASP A C 1
ATOM 4595 O O . ASP A 1 592 ? -28.588 -26.319 -20.213 1.00 42.88 592 ASP A O 1
ATOM 4599 N N . SER A 1 593 ? -28.287 -27.684 -18.455 1.00 40.88 593 SER A N 1
ATOM 4600 C CA . SER A 1 593 ? -28.541 -28.919 -19.178 1.00 40.88 593 SER A CA 1
ATOM 4601 C C . SER A 1 593 ? -30.042 -29.009 -19.437 1.00 40.88 593 SER A C 1
ATOM 4603 O O . SER A 1 593 ? -30.786 -29.574 -18.635 1.00 40.88 593 SER A O 1
ATOM 4605 N N . GLU A 1 594 ? -30.501 -28.424 -20.540 1.00 44.12 594 GLU A N 1
ATOM 4606 C CA . GLU A 1 594 ? -31.773 -28.806 -21.137 1.00 44.12 594 GLU A CA 1
ATOM 4607 C C . GLU A 1 594 ? -31.626 -30.242 -21.653 1.00 44.12 594 GLU A C 1
ATOM 4609 O O . GLU A 1 594 ? -31.056 -30.506 -22.715 1.00 44.12 594 GLU A O 1
ATOM 4614 N N . ASP A 1 595 ? -32.125 -31.179 -20.847 1.00 46.53 595 ASP A N 1
ATOM 4615 C CA . ASP A 1 595 ? -32.506 -32.518 -21.275 1.00 46.53 595 ASP A CA 1
ATOM 4616 C C . ASP A 1 595 ? -33.454 -32.387 -22.478 1.00 46.53 595 ASP A C 1
ATOM 4618 O O . ASP A 1 595 ? -34.649 -32.121 -22.339 1.00 46.53 595 ASP A O 1
ATOM 4622 N N . SER A 1 596 ? -32.910 -32.542 -23.684 1.00 41.09 596 SER A N 1
ATOM 4623 C CA . SER A 1 596 ? -33.716 -32.672 -24.894 1.00 41.09 596 SER A CA 1
ATOM 4624 C C . SER A 1 596 ? -34.221 -34.108 -24.991 1.00 41.09 596 SER A C 1
ATOM 4626 O O . SER A 1 596 ? -33.468 -35.047 -25.249 1.00 41.09 596 SER A O 1
ATOM 4628 N N . GLU A 1 597 ? -35.523 -34.273 -24.754 1.00 44.62 597 GLU A N 1
ATOM 4629 C CA . GLU A 1 597 ? -36.265 -35.476 -25.109 1.00 44.62 597 GLU A CA 1
ATOM 4630 C C . GLU A 1 597 ? -36.086 -35.775 -26.605 1.00 44.62 597 GLU A C 1
ATOM 4632 O O . GLU A 1 597 ? -36.464 -35.003 -27.490 1.00 44.62 597 GLU A O 1
ATOM 4637 N N . ASP A 1 598 ? -35.493 -36.933 -26.865 1.00 44.94 598 ASP A N 1
ATOM 4638 C CA . ASP A 1 598 ? -35.231 -37.507 -28.177 1.00 44.94 598 ASP A CA 1
ATOM 4639 C C . ASP A 1 598 ? -36.546 -37.981 -28.831 1.00 44.94 598 ASP A C 1
ATOM 4641 O O . ASP A 1 598 ? -36.936 -39.149 -28.761 1.00 44.94 598 ASP A O 1
ATOM 4645 N N . LEU A 1 599 ? -37.273 -37.059 -29.468 1.00 45.56 599 LEU A N 1
ATOM 4646 C CA . LEU A 1 599 ? -38.370 -37.372 -30.391 1.00 45.56 599 LEU A CA 1
ATOM 4647 C C . LEU A 1 599 ? -37.820 -37.500 -31.817 1.00 45.56 599 LEU A C 1
ATOM 4649 O O . LEU A 1 599 ? -38.013 -36.621 -32.658 1.00 45.56 599 LEU A O 1
ATOM 4653 N N . GLY A 1 600 ? -37.120 -38.603 -32.095 1.00 42.38 600 GLY A N 1
ATOM 4654 C CA . GLY A 1 600 ? -36.438 -38.765 -33.381 1.00 42.38 600 GLY A CA 1
ATOM 4655 C C . GLY A 1 600 ? -36.168 -40.183 -33.879 1.00 42.38 600 GLY A C 1
ATOM 4656 O O . GLY A 1 600 ? -35.379 -40.331 -34.808 1.00 42.38 600 GLY A O 1
ATOM 4657 N N . ALA A 1 601 ? -36.804 -41.231 -33.344 1.00 37.38 601 ALA A N 1
ATOM 4658 C CA . ALA A 1 601 ? -36.642 -42.598 -33.856 1.00 37.38 601 ALA A CA 1
ATOM 4659 C C . ALA A 1 601 ? -37.903 -43.096 -34.587 1.00 37.38 601 ALA A C 1
ATOM 4661 O O . ALA A 1 601 ? -38.812 -43.673 -33.992 1.00 37.38 601 ALA A O 1
ATOM 4662 N N . VAL A 1 602 ? -37.944 -42.910 -35.911 1.00 41.78 602 VAL A N 1
ATOM 4663 C CA . VAL A 1 602 ? -38.889 -43.617 -36.793 1.00 41.78 602 VAL A CA 1
ATOM 4664 C C . VAL A 1 602 ? -38.380 -45.055 -37.012 1.00 41.78 602 VAL A C 1
ATOM 4666 O O . VAL A 1 602 ? -37.202 -45.230 -37.341 1.00 41.78 602 VAL A O 1
ATOM 4669 N N . PRO A 1 603 ? -39.214 -46.106 -36.871 1.00 44.09 603 PRO A N 1
ATOM 4670 C CA . PRO A 1 603 ? -38.755 -47.487 -36.972 1.00 44.09 603 PRO A CA 1
ATOM 4671 C C . PRO A 1 603 ? -38.534 -47.898 -38.433 1.00 44.09 603 PRO A C 1
ATOM 4673 O O . PRO A 1 603 ? -39.422 -47.758 -39.274 1.00 44.09 603 PRO A O 1
ATOM 4676 N N . LYS A 1 604 ? -37.378 -48.501 -38.729 1.00 38.66 604 LYS A N 1
ATOM 4677 C CA . LYS A 1 604 ? -37.195 -49.296 -39.951 1.00 38.66 604 LYS A CA 1
ATOM 4678 C C . LYS A 1 604 ? -38.029 -50.574 -39.850 1.00 38.66 604 LYS A C 1
ATOM 4680 O O . LYS A 1 604 ? -37.747 -51.445 -39.027 1.00 38.66 604 LYS A O 1
ATOM 4685 N N . ALA A 1 605 ? -39.039 -50.677 -40.709 1.00 43.09 605 ALA A N 1
ATOM 4686 C CA . ALA A 1 605 ? -39.778 -51.904 -40.959 1.00 43.09 605 ALA A CA 1
ATOM 4687 C C . ALA A 1 605 ? -38.873 -52.953 -41.629 1.00 43.09 605 ALA A C 1
ATOM 4689 O O . ALA A 1 605 ? -38.075 -52.637 -42.512 1.00 43.09 605 ALA A O 1
ATOM 4690 N N . ARG A 1 606 ? -39.017 -54.203 -41.184 1.00 40.44 606 ARG A N 1
ATOM 4691 C CA . ARG A 1 606 ? -38.437 -55.400 -41.799 1.00 40.44 606 ARG A CA 1
ATOM 4692 C C . ARG A 1 606 ? -39.161 -55.719 -43.111 1.00 40.44 606 ARG A C 1
ATOM 4694 O O . ARG A 1 606 ? -40.384 -55.821 -43.093 1.00 40.44 606 ARG A O 1
ATOM 4701 N N 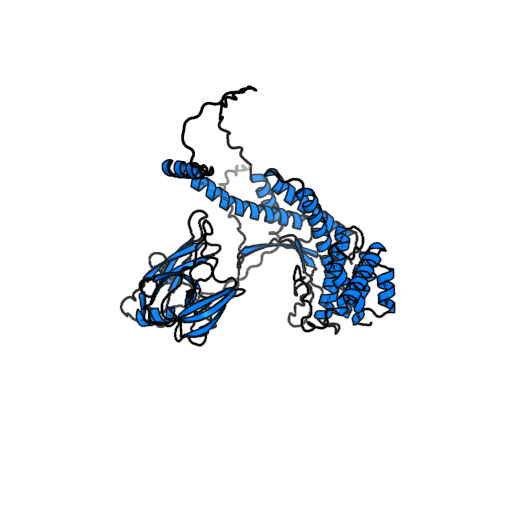. HIS A 1 607 ? -38.395 -55.988 -44.164 1.00 40.19 607 HIS A N 1
ATOM 4702 C CA . HIS A 1 607 ? -38.602 -57.128 -45.059 1.00 40.19 607 HIS A CA 1
ATOM 4703 C C . HIS A 1 607 ? -37.255 -57.642 -45.550 1.00 40.19 607 HIS A C 1
ATOM 4705 O O . HIS A 1 607 ? -36.384 -56.790 -45.839 1.00 40.19 607 HIS A O 1
#

Radius of gyration: 33.64 Å; chains: 1; bounding box: 82×120×80 Å

Foldseek 3Di:
DPLLLLLVVLLLDFDLVSNLVSLLVNLLCQPVVNVHDPVSNLSSVVSLLQQLLCCLQPVGRDQDDPDPVSLVVVVVSLVSDDPVSSVSSLVSDDPVSNVSNVVVVVVVVVCVVPPPPPPPDDDDDDDDDRDPPLQFDQPPDPPATWTKGKDDQDQQKIKIKPIDRDSSLNSSLSSLRSSLSSNLVSVVPVVVVVCVVPPDDDPVCPLVVLVVSLVSSVCSNVCSVPVDPPPPNIFMWMKGWDDPDPPDIDIDDTDRDSNVNSVVVSVVVVVVVVVVVVLVVLVVVVLVPDPPVVVVVVVVVVPDDDDDDDDDDDDDDDDDDDDDDDDDDDDDDDDDDDDDDDDPPPVVVVVVVVVVVPPVPDDDDDDDDDDDDPPPDPPPDDDDQFDKFKFKWWAAQVTFIWFWKDWANDTFTAGEALQAQAWEFAQECELNDDFDPADFPADKDKDDDPPKIFIFGKGWDTFMDTSNFTLGTFIHTHTDYIDPDFHRPPDPPVHDGGRTYAHPAAPLRDTPRGDGGSLVSSCVRSVAPSDKDKAFAHDSSPGTTMIMIMRRDDPCVVDDPVPDDDFDQPDRGGSHGDDDDDDDDDDDDPDPPPPDDPPDDDDDDDD

Organism: NCBI:txid2562237

Sequence (607 aa):
MDKEAGAALLLTATSLDECKDLFQQQACATHPTAGGTLQEFNMILNTFSSLCNGFATAGKLQWLPDAESSVTDLQALLRRLSPLRRREAIQRLPLQERHRLERSMLRKSSDATEEKKDASRLPRLPRRGTLSERSLCSQVRVGSESFRPCVHLHEGLYVQALSCRDLPMAVAALGTLIIMRSLCRAQTYDQYRARSAHRKMCRKTCYDFVRHRALDLQRAIATTLSVHTLNDKLSFVFRTRFSLSKSCELATPSRREPQAAIEDWVVMIWAMDALDKLKLLKFVSAISTMPGAVRGKMEDLGSHGVANFEDTEPGRTLEIVDGGAASTLKVSGLRKAEPMSCDFEPALVALQRSARKVQNSEDHRDSWPTKLDLKKLPRLQSRREPRAATSGLTGSAWSDFAVEVMVGSESFPVIVDTGSSTFAIPARPVAGCEFYTGDCEGRPIEARYGSANWTGRVCYGPEVEMAGLPAGHISFAGIYVQNNFLTECTSIPGGFVSRGIIGMAYPALLPQGLSKSLWDSVVATAQIRNVFAMQCCPWSGLNRGTGSLTLGGWDQQLYREEDFAYTPITMEKWFCVRVEKVFLVGFEDMEDSEDSEDLGAVPKARH

Secondary structure (DSSP, 8-state):
--GGGHHHHGGG-SSHHHHHHHHHHHHHHHSGGGT--HHHHHHHHHHHHHHHHHHHHHSS-----SSHHHHHHHHHHHTTS-HHHHHHHHHHS-HHHHHHHHHHHHHHHHHTTTGGG-TT-PPPPP-S-PPPGGGG-EEEETTEEEE--EEEEETTEEEEEPPBS-HHHHHHHHHHHHHHHHHHHHHHHHHHHHHTT-----TTHHHHHHHHHHHHHHHHHHHHHHHS---TT--EEEEEEEEEETTEEEEPPPBSSHHHHHHHHHHHHHHHHHHHHHHHHHHHHHHHTS-HHHHHHHHHTT----PPPP------------------------PPPPPPP---HHHHHHHHHHHTTTGGG-----PPPPPP-GGGS------S----EEEEEEE-TTS--EEEEEETTEEEEEEEETT---EEEESS-BTTB----S---S-EEEEEETTEEEEEEEE-S-EEEETTEEEEE--EEEEEEEESSSPPSS--TT------EEE-S-GGGPPTT--S-HHHHHHHHHT--S-EEEEEPPP-SSS-EEEEEEESS--TTT--GGG-----EEEETBEEE------------------------------

InterPro domains:
  IPR001461 Aspartic peptidase A1 [PTHR47965] (380-582)
  IPR001969 Aspartic peptidase, active site [PS00141] (414-425)
  IPR021109 Aspartic peptidase domain superfamily [G3DSA:2.40.70.10] (392-598)
  IPR021109 Aspartic peptidase domain superfamily [SSF50630] (400-582)
  IPR033121 Peptidase family A1 domain [PF00026] (402-582)
  IPR033121 Peptidase family A1 domain [PS51767] (401-607)